Protein AF-A0A818I7K3-F1 (afdb_monomer_lite)

Radius of gyration: 39.75 Å; chains: 1; bounding box: 79×58×124 Å

pLDDT: mean 84.08, std 19.0, range [21.86, 98.12]

Secondary structure (DSSP, 8-state):
--HHHHHHHHHHHHHHHHHHHHHHHHHHHHHHH--S-PPPPP----------------SS------------SS----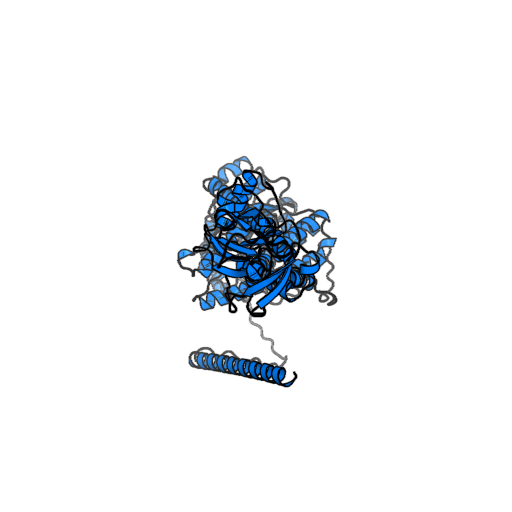------TT--THHHHHHHHHHHTTHHHHHHHH-HHHHHHHHHHHHHHHHHHHHHHHHHHHHHHHHHHHTTT--HHHHHHHH-SS--EEEEEEEESS--HHHHHHHHHHHHTSTTGGGEEEEEEEETT-TTHHHHHHHHHHHHTTS--SEEEEEEEPTT-TT--SSHHHHHHHHHHHHHHHHT--GGGGGGEEEEEEETTEE--TTHHHHHHHHHHTSSSGGGTEEEEPPEE--TTGGGS-HHHHHHHHHHHHHIIIIITTTT----SSEEEEHHHHHHTTSS-TT-S-HHHHHHHHHHHHHTSPPEEEE-SSPEEE-----SSHHHHHHHHHHHHHHHHHHHHHHHHHHHHHGGGS-HHHHHHHHHHHIIIIIIIIIIIHHHHHHHHHHHHHT------EEEEES--B----HHHHHHHHHHHHTT-EEEEEGGGGGB-TT-HHHHHHHSSEEEE--SS-EEEEEEES-SSSTTTTTS-SEEEEEE---EEES--TTTSEEEEEE-TTSSS---STT--EEEEEEEETTEEEEEE---SSGGGGG-HHHHHHHHHHHHHHHH----

Sequence (644 aa):
MSSSKILQKNFLRQISAEIERKIDRLEQQTQIVGGILQWPKFTRFSSSDRNEKINQDKDNIIETSPPHTIIETGITHHEMKGGSQRLRWNLLFNLLVWLVVPFPFWIPFISNKVALYMLPSIQGVFVFMWTIIAILAVKNVFILRMNHSRKYKENIDTLEKTRIRHIVAVSCYKEPIELIATTVQSVADQTEVNRIIMVISFEEKTPEKKKKRQYLQDRFKDAGFEQIIFTVHPYGLPNEIPGKCSNSNYGLRMAVNKINVADDDMKNILVTTCDADSKFPPNYIAALTWKYLQENQPALTTIYQSPLFYNWKLDSLSFITRVTGLLRSLLMLGALIPFNINTMSIFSYSLSLAKQGNFIHPSYQMDDIICLIRWMGVTKRRIRISMIPVAVISGPTSGETVEFEIIEWARQARRWTIGAAEVFHYFIIKAKHIPKMAAFSWGFAFIIYYGVLLCTAGLFGLTSTLSMILLVKRVPLSITYVITTGDVLDESQQESFKSFYRSGKGFVGIHAAADTEYAWSWYNGLLGGYFAGHPSRLQNATLNIVDQNFIATKHLPKQWKRFDEWYNFQMTQWNKVNVLITIDEKSYYGGEHGKIHPMSWYQNYDGGRSFYTQLSHQQDSYLDSLFVQHLLGGIQYAMTGRTK

Foldseek 3Di:
DPVVVVVVVVVVVVVVVVVVVVVVVVVVVVVVVPPPDDDDDDDDDDDDDDDDDDDDDDDDDPPPDFPPPDDDLPDDPPPPPVPPPPDQCLVVLVVLQVCQLLVLVCVLVVPLVCSVPVLVVVLVVLVVLVVLLQVLLVVLVVLLVVCVPPDLPVVCVVLPPDAFAEEEAEEDAADDLVLLLQQVVLCLLAPPQLRYEYFYFYEPNHPPVVVSVVVSCVVCVPSNHVHYHYYYQYPDDPQFDPDDLRRRLSRVSVSCVVVVDDLVCLLRYKYKYAYSFKRFHRCQVSLVSSQSSPDDPQQQAEKEAEQEQQCDVLVPADPVLNVVSVVSSSCCSRACQVLVAWHDRIMMHGSNLCVQLVHFRRNAPPRGLVSQLSSLLRSLHQHHYHYRSHYMYGHTQADPDPVVSVVSVVVVVVSVVVRLSVSLSSLVVRVVSGHVVSSCSNNVSSCCVVSPNVSRSVSSVVSSVVSVVPSNDDDAQEDEDEQDAEEDDDPVVVVVVLVSFLVAGFYEYEARSLRYDVVDVQSCQLAQWHFDDWDPDWDKWKKAFPDLQFQLRVPPDRIDIDTFTATDTPPHPVVQWAAGMFIDCVRDPDHDPPPGHGQWTKHDDNNAIYTYGNDDPDPCLCVDPSSVSSSVSRSVCRRPVDGD

Structure (mmCIF, N/CA/C/O backbone):
data_AF-A0A818I7K3-F1
#
_entry.id   AF-A0A818I7K3-F1
#
loop_
_atom_site.group_PDB
_atom_site.id
_atom_site.type_symbol
_atom_site.label_atom_id
_atom_site.label_alt_id
_atom_site.label_comp_id
_atom_site.label_asym_id
_atom_site.label_entity_id
_atom_site.label_seq_id
_atom_site.pdbx_PDB_ins_code
_atom_site.Cartn_x
_atom_site.Cartn_y
_atom_site.Cartn_z
_atom_site.occupancy
_atom_site.B_iso_or_equiv
_atom_site.auth_seq_id
_atom_site.auth_comp_id
_atom_site.auth_asym_id
_atom_site.auth_atom_id
_atom_site.pdbx_PDB_model_num
ATOM 1 N N . MET A 1 1 ? 33.777 -29.955 -12.850 1.00 46.12 1 MET A N 1
ATOM 2 C CA . MET A 1 1 ? 32.624 -29.193 -12.302 1.00 46.12 1 MET A CA 1
ATOM 3 C C . MET A 1 1 ? 32.218 -29.563 -10.861 1.00 46.12 1 MET A C 1
ATOM 5 O O . MET A 1 1 ? 31.407 -28.833 -10.303 1.00 46.12 1 MET A O 1
ATOM 9 N N . SER A 1 2 ? 32.756 -30.611 -10.209 1.00 51.41 2 SER A N 1
ATOM 10 C CA . SER A 1 2 ? 32.398 -30.935 -8.806 1.00 51.41 2 SER A CA 1
ATOM 11 C C . SER A 1 2 ? 33.283 -30.256 -7.745 1.00 51.41 2 SER A C 1
ATOM 13 O O . SER A 1 2 ? 32.786 -29.944 -6.666 1.00 51.41 2 SER A O 1
ATOM 15 N N . SER A 1 3 ? 34.544 -29.925 -8.049 1.00 41.38 3 SER A N 1
ATOM 16 C CA . SER A 1 3 ? 35.468 -29.344 -7.056 1.00 41.38 3 SER A CA 1
ATOM 17 C C . SER A 1 3 ? 35.157 -27.890 -6.668 1.00 41.38 3 SER A C 1
ATOM 19 O O . SER A 1 3 ? 35.340 -27.526 -5.509 1.00 41.38 3 SER A O 1
ATOM 21 N N . SER A 1 4 ? 34.609 -27.059 -7.571 1.00 44.12 4 SER A N 1
ATOM 22 C CA . SER A 1 4 ? 34.283 -25.658 -7.233 1.00 44.12 4 SER A CA 1
ATOM 23 C C . SER A 1 4 ? 33.046 -25.531 -6.336 1.00 44.12 4 SER A C 1
ATOM 25 O O . SER A 1 4 ? 33.024 -24.681 -5.450 1.00 44.12 4 SER A O 1
ATOM 27 N N . LYS A 1 5 ? 32.055 -26.425 -6.479 1.00 50.62 5 LYS A N 1
ATOM 28 C CA . LYS A 1 5 ? 30.870 -26.472 -5.600 1.00 50.62 5 LYS A CA 1
ATOM 29 C C . LYS A 1 5 ? 31.214 -26.915 -4.175 1.00 50.62 5 LYS A C 1
ATOM 31 O O . LYS A 1 5 ? 30.592 -26.444 -3.226 1.00 50.62 5 LYS A O 1
ATOM 36 N N . ILE A 1 6 ? 32.209 -27.790 -4.015 1.00 58.38 6 ILE A N 1
ATOM 37 C CA . ILE A 1 6 ? 32.689 -28.234 -2.697 1.00 58.38 6 ILE A CA 1
ATOM 38 C C . ILE A 1 6 ? 33.465 -27.104 -2.005 1.00 58.38 6 ILE A C 1
ATOM 40 O O . ILE A 1 6 ? 33.209 -26.823 -0.836 1.00 58.38 6 ILE A O 1
ATOM 44 N N . LEU A 1 7 ? 34.323 -26.389 -2.742 1.00 49.28 7 LEU A N 1
ATOM 45 C CA . LEU A 1 7 ? 35.031 -25.202 -2.245 1.00 49.28 7 LEU A CA 1
ATOM 46 C C . LEU A 1 7 ? 34.067 -24.090 -1.802 1.00 49.28 7 LEU A C 1
ATOM 48 O O . LEU A 1 7 ? 34.221 -23.552 -0.709 1.00 49.28 7 LEU A O 1
ATOM 52 N N . GLN A 1 8 ? 33.017 -23.812 -2.580 1.00 49.75 8 GLN A N 1
ATOM 53 C CA . GLN A 1 8 ? 32.005 -22.809 -2.224 1.00 49.75 8 GLN A CA 1
ATOM 54 C C . GLN A 1 8 ? 31.204 -23.201 -0.972 1.00 49.75 8 GLN A C 1
ATOM 56 O O . GLN A 1 8 ? 30.930 -22.363 -0.115 1.00 49.75 8 GLN A O 1
ATOM 61 N N . LYS A 1 9 ? 30.862 -24.488 -0.824 1.00 59.03 9 LYS A N 1
ATOM 62 C CA . LYS A 1 9 ? 30.127 -24.999 0.342 1.00 59.03 9 LYS A CA 1
ATOM 63 C C . LYS A 1 9 ? 30.985 -24.999 1.612 1.00 59.03 9 LYS A C 1
ATOM 65 O O . LYS A 1 9 ? 30.470 -24.703 2.688 1.00 59.03 9 LYS A O 1
ATOM 70 N N . ASN A 1 10 ? 32.281 -25.286 1.489 1.00 61.00 10 ASN A N 1
ATOM 71 C CA . ASN A 1 10 ? 33.227 -25.227 2.604 1.00 61.00 10 ASN A CA 1
ATOM 72 C C . ASN A 1 10 ? 33.515 -23.782 3.031 1.00 61.00 10 ASN A C 1
ATOM 74 O O . ASN A 1 10 ? 33.552 -23.506 4.227 1.00 61.00 10 ASN A O 1
ATOM 78 N N . PHE A 1 11 ? 33.608 -22.854 2.075 1.00 53.72 11 PHE A N 1
ATOM 79 C CA . PHE A 1 11 ? 33.760 -21.425 2.350 1.00 53.72 11 PHE A CA 1
ATOM 80 C C . PHE A 1 11 ? 32.536 -20.838 3.073 1.00 53.72 11 PHE A C 1
ATOM 82 O O . PHE A 1 11 ? 32.678 -20.167 4.092 1.00 53.72 11 PHE A O 1
ATOM 89 N N . LEU A 1 12 ? 31.319 -21.171 2.626 1.00 49.25 12 LEU A N 1
ATOM 90 C CA . LEU A 1 12 ? 30.083 -20.746 3.298 1.00 49.25 12 LEU A CA 1
ATOM 91 C C . LEU A 1 12 ? 29.943 -21.343 4.708 1.00 49.25 12 LEU A C 1
ATOM 93 O O . LEU A 1 12 ? 29.469 -20.662 5.614 1.00 49.25 12 LEU A O 1
ATOM 97 N N . ARG A 1 13 ? 30.395 -22.587 4.923 1.00 62.00 13 ARG A N 1
ATOM 98 C CA . ARG A 1 13 ? 30.445 -23.200 6.262 1.00 62.00 13 ARG A CA 1
ATOM 99 C C . ARG A 1 13 ? 31.460 -22.520 7.177 1.00 62.00 13 ARG A C 1
ATOM 101 O O . ARG A 1 13 ? 31.148 -22.309 8.343 1.00 62.00 13 ARG A O 1
ATOM 108 N N . GLN A 1 14 ? 32.632 -22.146 6.662 1.00 63.47 14 GLN A N 1
ATOM 109 C CA . GLN A 1 14 ? 33.620 -21.384 7.432 1.00 63.47 14 GLN A CA 1
ATOM 110 C C . GLN A 1 14 ? 33.087 -20.005 7.826 1.00 63.47 14 GLN A C 1
ATOM 112 O O . GLN A 1 14 ? 33.217 -19.632 8.986 1.00 63.47 14 GLN A O 1
ATOM 117 N N . ILE A 1 15 ? 32.419 -19.293 6.912 1.00 56.00 15 ILE A N 1
ATOM 118 C CA . ILE A 1 15 ? 31.788 -18.001 7.219 1.00 56.00 15 ILE A CA 1
ATOM 119 C C . ILE A 1 15 ? 30.687 -18.162 8.274 1.00 56.00 15 ILE A C 1
ATOM 121 O O . ILE A 1 15 ? 30.666 -17.404 9.238 1.00 56.00 15 ILE A O 1
ATOM 125 N N . SER A 1 16 ? 29.812 -19.165 8.142 1.00 46.69 16 SER A N 1
ATOM 126 C CA . SER A 1 16 ? 28.760 -19.440 9.133 1.00 46.69 16 SER A CA 1
ATOM 127 C C . SER A 1 16 ? 29.345 -19.724 10.520 1.00 46.69 16 SER A C 1
ATOM 129 O O . SER A 1 16 ? 28.898 -19.141 11.500 1.00 46.69 16 SER A O 1
ATOM 131 N N . ALA A 1 17 ? 30.395 -20.548 10.597 1.00 65.31 17 ALA A N 1
ATOM 132 C CA . ALA A 1 17 ? 31.058 -20.886 11.856 1.00 65.31 17 ALA A CA 1
ATOM 133 C C . ALA A 1 17 ? 31.862 -19.716 12.456 1.00 65.31 17 ALA A C 1
ATOM 135 O O . ALA A 1 17 ? 32.102 -19.675 13.661 1.00 65.31 17 ALA A O 1
ATOM 136 N N . GLU A 1 18 ? 32.341 -18.781 11.633 1.00 60.25 18 GLU A N 1
ATOM 137 C CA . GLU A 1 18 ? 32.998 -17.546 12.081 1.00 60.25 18 GLU A CA 1
ATOM 138 C C . GLU A 1 18 ? 31.970 -16.540 12.625 1.00 60.25 18 GLU A C 1
ATOM 140 O O . GLU A 1 18 ? 32.220 -15.883 13.635 1.00 60.25 18 GLU A O 1
ATOM 145 N N . ILE A 1 19 ? 30.799 -16.450 11.982 1.00 51.06 19 ILE A N 1
ATOM 146 C CA . ILE A 1 19 ? 29.667 -15.629 12.428 1.00 51.06 19 ILE A CA 1
ATOM 147 C C . ILE A 1 19 ? 29.112 -16.165 13.749 1.00 51.06 19 ILE A C 1
ATOM 149 O O . ILE A 1 19 ? 28.972 -15.384 14.683 1.00 51.06 19 ILE A O 1
ATOM 153 N N . GLU A 1 20 ? 28.881 -17.475 13.868 1.00 56.31 20 GLU A N 1
ATOM 154 C CA . GLU A 1 20 ? 28.442 -18.108 15.122 1.00 56.31 20 GLU A CA 1
ATOM 155 C C . GLU A 1 20 ? 29.465 -17.893 16.244 1.00 56.31 20 GLU A C 1
ATOM 157 O O . GLU A 1 20 ? 29.098 -17.418 17.310 1.00 56.31 20 GLU A O 1
ATOM 162 N N . ARG A 1 21 ? 30.770 -18.074 15.986 1.00 62.53 21 ARG A N 1
ATOM 163 C CA . ARG A 1 21 ? 31.815 -17.777 16.987 1.00 62.53 21 ARG A CA 1
ATOM 164 C C . ARG A 1 21 ? 31.882 -16.299 17.384 1.00 62.53 21 ARG A C 1
ATOM 166 O O . ARG A 1 21 ? 32.290 -15.997 18.504 1.00 62.53 21 ARG A O 1
ATOM 173 N N . LYS A 1 22 ? 31.532 -15.366 16.490 1.00 54.94 22 LYS A N 1
ATOM 174 C CA . LYS A 1 22 ? 31.425 -13.934 16.821 1.00 54.94 22 LYS A CA 1
ATOM 175 C C . LYS A 1 22 ? 30.163 -13.627 17.621 1.00 54.94 22 LYS A C 1
ATOM 177 O O . LYS A 1 22 ? 30.251 -12.820 18.538 1.00 54.94 22 LYS A O 1
ATOM 182 N N . ILE A 1 23 ? 29.041 -14.270 17.304 1.00 49.41 23 ILE A N 1
ATOM 183 C CA . ILE A 1 23 ? 27.799 -14.179 18.081 1.00 49.41 23 ILE A CA 1
ATOM 184 C C . ILE A 1 23 ? 28.040 -14.728 19.490 1.00 49.41 23 ILE A C 1
ATOM 186 O O . ILE A 1 23 ? 27.786 -14.008 20.444 1.00 49.41 23 ILE A O 1
ATOM 190 N N . ASP A 1 24 ? 28.668 -15.896 19.633 1.00 53.22 24 ASP A N 1
ATOM 191 C CA . ASP A 1 24 ? 28.999 -16.490 20.935 1.00 53.22 24 ASP A CA 1
ATOM 192 C C . ASP A 1 24 ? 29.971 -15.620 21.748 1.00 53.22 24 ASP A C 1
ATOM 194 O O . ASP A 1 24 ? 29.823 -15.484 22.961 1.00 53.22 24 ASP A O 1
ATOM 198 N N . ARG A 1 25 ? 30.962 -14.983 21.103 1.00 53.69 25 ARG A N 1
ATOM 199 C CA . ARG A 1 25 ? 31.849 -14.018 21.783 1.00 53.69 25 ARG A CA 1
ATOM 200 C C . ARG A 1 25 ? 31.113 -12.755 22.211 1.00 53.69 25 ARG A C 1
ATOM 202 O O . ARG A 1 25 ? 31.424 -12.231 23.274 1.00 53.69 25 ARG A O 1
ATOM 209 N N . LEU A 1 26 ? 30.171 -12.264 21.405 1.00 44.09 26 LEU A N 1
ATOM 210 C CA . LEU A 1 26 ? 29.329 -11.123 21.764 1.00 44.09 26 LEU A CA 1
ATOM 211 C C . LEU A 1 26 ? 28.387 -11.491 22.915 1.00 44.09 26 LEU A C 1
ATOM 213 O O . LEU A 1 26 ? 28.273 -10.710 23.852 1.00 44.09 26 LEU A O 1
ATOM 217 N N . GLU A 1 27 ? 27.817 -12.700 22.909 1.00 43.09 27 GLU A N 1
ATOM 218 C CA . GLU A 1 27 ? 26.995 -13.240 23.995 1.00 43.09 27 GLU A CA 1
ATOM 219 C C . GLU A 1 27 ? 27.805 -13.418 25.293 1.00 43.09 27 GLU A C 1
ATOM 221 O O . GLU A 1 27 ? 27.352 -12.997 26.362 1.00 43.09 27 GLU A O 1
ATOM 226 N N . GLN A 1 28 ? 29.042 -13.927 25.208 1.00 42.88 28 GLN A N 1
ATOM 227 C CA . GLN A 1 28 ? 29.978 -14.003 26.339 1.00 42.88 28 GLN A CA 1
ATOM 228 C C . GLN A 1 28 ? 30.422 -12.620 26.838 1.00 42.88 28 GLN A C 1
ATOM 230 O O . GLN A 1 28 ? 30.547 -12.419 28.044 1.00 42.88 28 GLN A O 1
ATOM 235 N N . GLN A 1 29 ? 30.617 -11.638 25.952 1.00 39.22 29 GLN A N 1
ATOM 236 C CA . GLN A 1 29 ? 30.934 -10.261 26.349 1.00 39.22 29 GLN A CA 1
ATOM 237 C C . GLN A 1 29 ? 29.740 -9.564 27.019 1.00 39.22 29 GLN A C 1
ATOM 239 O O . GLN A 1 29 ? 29.936 -8.845 27.998 1.00 39.22 29 GLN A O 1
ATOM 244 N N . THR A 1 30 ? 28.500 -9.840 26.598 1.00 37.81 30 THR A N 1
ATOM 245 C CA . THR A 1 30 ? 27.297 -9.402 27.331 1.00 37.81 30 THR A CA 1
ATOM 246 C C . THR A 1 30 ? 27.108 -10.115 28.673 1.00 37.81 30 THR A C 1
ATOM 248 O O . THR A 1 30 ? 26.552 -9.517 29.592 1.00 37.81 30 THR A O 1
ATOM 251 N N . GLN A 1 31 ? 27.623 -11.339 28.853 1.00 33.91 31 GLN A N 1
ATOM 252 C CA . GLN A 1 31 ? 27.622 -12.013 30.161 1.00 33.91 31 GLN A CA 1
ATOM 253 C C . GLN A 1 31 ? 28.591 -11.383 31.175 1.00 33.91 31 GLN A C 1
ATOM 255 O O . GLN A 1 31 ? 28.340 -11.479 32.374 1.00 33.91 31 GLN A O 1
ATOM 260 N N . ILE A 1 32 ? 29.641 -10.681 30.733 1.00 35.81 32 ILE A N 1
ATOM 261 C CA . ILE A 1 32 ? 30.604 -10.015 31.633 1.00 35.81 32 ILE A CA 1
ATOM 262 C C . ILE A 1 32 ? 30.043 -8.695 32.207 1.00 35.81 32 ILE A C 1
ATOM 264 O O . ILE A 1 32 ? 30.485 -8.249 33.262 1.00 35.81 32 ILE A O 1
ATOM 268 N N . VAL A 1 33 ? 29.001 -8.113 31.596 1.00 33.12 33 VAL A N 1
ATOM 269 C CA . VAL A 1 33 ? 28.275 -6.937 32.133 1.00 33.12 33 VAL A CA 1
ATOM 270 C C . VAL A 1 33 ? 26.964 -7.335 32.849 1.00 33.12 33 VAL A C 1
ATOM 272 O O . VAL A 1 33 ? 26.377 -6.542 33.579 1.00 33.12 33 VAL A O 1
ATOM 275 N N . GLY A 1 34 ? 26.528 -8.594 32.729 1.00 32.53 34 GLY A N 1
ATOM 276 C CA . GLY A 1 34 ? 25.287 -9.136 33.302 1.00 32.53 34 GLY A CA 1
ATOM 277 C C . GLY A 1 34 ? 25.417 -9.771 34.693 1.00 32.53 34 GLY A C 1
ATOM 278 O O . GLY A 1 34 ? 24.726 -10.744 34.982 1.00 32.53 34 GLY A O 1
ATOM 279 N N . GLY A 1 35 ? 26.296 -9.255 35.558 1.00 26.45 35 GLY A N 1
ATOM 280 C CA . GLY A 1 35 ? 26.537 -9.775 36.915 1.00 26.45 35 GLY A CA 1
ATOM 281 C C . GLY A 1 35 ? 25.412 -9.543 37.937 1.00 26.45 35 GLY A C 1
ATOM 282 O O . GLY A 1 35 ? 25.571 -9.887 39.105 1.00 26.45 35 GLY A O 1
ATOM 283 N N . ILE A 1 36 ? 24.272 -8.975 37.537 1.00 32.34 36 ILE A N 1
ATOM 284 C CA . ILE A 1 36 ? 23.116 -8.762 38.413 1.00 32.34 36 ILE A CA 1
ATOM 285 C C . ILE A 1 36 ? 21.871 -9.235 37.661 1.00 32.34 36 ILE A C 1
ATOM 287 O O . ILE A 1 36 ? 21.417 -8.549 36.754 1.00 32.34 36 ILE A O 1
ATOM 291 N N . LEU A 1 37 ? 21.352 -10.400 38.074 1.00 27.92 37 LEU A N 1
ATOM 292 C CA . LEU A 1 37 ? 20.068 -11.058 37.745 1.00 27.92 37 LEU A CA 1
ATOM 293 C C . LEU A 1 37 ? 20.254 -12.464 37.151 1.00 27.92 37 LEU A C 1
ATOM 295 O O . LEU A 1 37 ? 20.195 -12.692 35.944 1.00 27.92 37 LEU A O 1
ATOM 299 N N . GLN A 1 38 ? 20.421 -13.435 38.053 1.00 26.34 38 GLN A N 1
ATOM 300 C CA . GLN A 1 38 ? 20.282 -14.857 37.747 1.00 26.34 38 GLN A CA 1
ATOM 301 C C . GLN A 1 38 ? 18.854 -15.175 37.270 1.00 26.34 38 GLN A C 1
ATOM 303 O O . GLN A 1 38 ? 17.880 -14.925 37.979 1.00 26.34 38 GLN A O 1
ATOM 308 N N . TRP A 1 39 ? 18.738 -15.793 36.095 1.00 26.98 39 TRP A N 1
ATOM 309 C CA . TRP A 1 39 ? 17.548 -16.531 35.663 1.00 26.98 39 TRP A CA 1
ATOM 310 C C . TRP A 1 39 ? 17.683 -18.003 36.093 1.00 26.98 39 TRP A C 1
ATOM 312 O O . TRP A 1 39 ? 18.725 -18.603 35.807 1.00 26.98 39 TRP A O 1
ATOM 322 N N . PRO A 1 40 ? 16.676 -18.640 36.724 1.00 31.55 40 PRO A N 1
ATOM 323 C CA . PRO A 1 40 ? 16.761 -20.061 37.034 1.00 31.55 40 PRO A CA 1
ATOM 324 C C . PRO A 1 40 ? 16.532 -20.917 35.784 1.00 31.55 40 PRO A C 1
ATOM 326 O O . PRO A 1 40 ? 15.596 -20.704 35.011 1.00 31.55 40 PRO A O 1
ATOM 329 N N . LYS A 1 41 ? 17.392 -21.927 35.626 1.00 27.05 41 LYS A N 1
ATOM 330 C CA . LYS A 1 41 ? 17.263 -23.023 34.662 1.00 27.05 41 LYS A CA 1
ATOM 331 C C . LYS A 1 41 ? 15.986 -23.826 34.937 1.00 27.05 41 LYS A C 1
ATOM 333 O O . LYS A 1 41 ? 15.707 -24.183 36.076 1.00 27.05 41 LYS A O 1
ATOM 338 N N . PHE A 1 42 ? 15.257 -24.160 33.875 1.00 26.89 42 PHE A N 1
ATOM 339 C CA . PHE A 1 42 ? 14.158 -25.122 33.912 1.00 26.89 42 PHE A CA 1
ATOM 340 C C . PHE A 1 42 ? 14.663 -26.512 34.329 1.00 26.89 42 PHE A C 1
ATOM 342 O O . PHE A 1 42 ? 15.475 -27.112 33.627 1.00 26.89 42 PHE A O 1
ATOM 349 N N . THR A 1 43 ? 14.105 -27.062 35.405 1.00 26.44 43 THR A N 1
ATOM 350 C CA . THR A 1 43 ? 14.081 -28.504 35.678 1.00 26.44 43 THR A CA 1
ATOM 351 C C . THR A 1 43 ? 12.631 -28.993 35.712 1.00 26.44 43 THR A C 1
ATOM 353 O O . THR A 1 43 ? 11.764 -28.412 36.360 1.00 26.44 43 THR A O 1
ATOM 356 N N . ARG A 1 44 ? 12.358 -30.072 34.968 1.00 26.70 44 ARG A N 1
ATOM 357 C CA . ARG A 1 44 ? 11.196 -30.950 35.181 1.00 26.70 44 ARG A CA 1
ATOM 358 C C . ARG A 1 44 ? 11.399 -31.709 36.496 1.00 26.70 44 ARG A C 1
ATOM 360 O O . ARG A 1 44 ? 12.514 -32.163 36.695 1.00 26.70 44 ARG A O 1
ATOM 367 N N . PHE A 1 45 ? 10.347 -31.877 37.302 1.00 21.86 45 PHE A N 1
ATOM 368 C CA . PHE A 1 45 ? 9.900 -33.099 38.020 1.00 21.86 45 PHE A CA 1
ATOM 369 C C . PHE A 1 45 ? 8.764 -32.693 38.989 1.00 21.86 45 PHE A C 1
ATOM 371 O O . PHE A 1 45 ? 8.885 -31.706 39.702 1.00 21.86 45 PHE A O 1
ATOM 378 N N . SER A 1 46 ? 7.542 -33.154 38.712 1.00 22.27 46 SER A N 1
ATOM 379 C CA . SER A 1 46 ? 6.759 -34.208 39.395 1.00 22.27 46 SER A CA 1
ATOM 380 C C . SER A 1 46 ? 5.870 -33.719 40.539 1.00 22.27 46 SER A C 1
ATOM 382 O O . SER A 1 46 ? 6.305 -33.074 41.483 1.00 22.27 46 SER A O 1
ATOM 384 N N . SER A 1 47 ? 4.605 -34.101 40.410 1.00 30.89 47 SER A N 1
ATOM 385 C CA . SER A 1 47 ? 3.512 -34.030 41.372 1.00 30.89 47 SER A CA 1
ATOM 386 C C . SER A 1 47 ? 3.835 -34.661 42.728 1.00 30.89 47 SER A C 1
ATOM 388 O O . SER A 1 47 ? 4.221 -35.826 42.746 1.00 30.89 47 SER A O 1
ATOM 390 N N . SER A 1 48 ? 3.545 -33.942 43.817 1.00 24.17 48 SER A N 1
ATOM 391 C CA . SER A 1 48 ? 2.793 -34.424 44.994 1.00 24.17 48 SER A CA 1
ATOM 392 C C . SER A 1 48 ? 2.816 -33.384 46.126 1.00 24.17 48 SER A C 1
ATOM 394 O O . SER A 1 48 ? 3.869 -32.839 46.440 1.00 24.17 48 SER A O 1
ATOM 396 N N . ASP A 1 49 ? 1.653 -33.202 46.757 1.00 25.34 49 ASP A N 1
ATOM 397 C CA . ASP A 1 49 ? 1.443 -32.802 48.157 1.00 25.34 49 ASP A CA 1
ATOM 398 C C . ASP A 1 49 ? 1.813 -31.384 48.631 1.00 25.34 49 ASP A C 1
ATOM 400 O O . ASP A 1 49 ? 2.962 -31.102 48.966 1.00 25.34 49 ASP A O 1
ATOM 404 N N . ARG A 1 50 ? 0.793 -30.543 48.882 1.00 25.62 50 ARG A N 1
ATOM 405 C CA . ARG A 1 50 ? 0.200 -30.384 50.234 1.00 25.62 50 ARG A CA 1
ATOM 406 C C . ARG A 1 50 ? -0.872 -29.286 50.290 1.00 25.62 50 ARG A C 1
ATOM 408 O O . ARG A 1 50 ? -0.681 -28.176 49.806 1.00 25.62 50 ARG A O 1
ATOM 415 N N . ASN A 1 51 ? -1.984 -29.630 50.937 1.00 27.31 51 ASN A N 1
ATOM 416 C CA . ASN A 1 51 ? -2.968 -28.710 51.504 1.00 27.31 51 ASN A CA 1
ATOM 417 C C . ASN A 1 51 ? -2.322 -27.819 52.573 1.00 27.31 51 ASN A C 1
ATOM 419 O O . ASN A 1 51 ? -1.620 -28.357 53.422 1.00 27.31 51 ASN A O 1
ATOM 423 N N . GLU A 1 52 ? -2.693 -26.536 52.630 1.00 26.98 52 GLU A N 1
ATOM 424 C CA . GLU A 1 52 ? -3.066 -25.893 53.898 1.00 26.98 52 GLU A CA 1
ATOM 425 C C . GLU A 1 52 ? -3.854 -24.588 53.696 1.00 26.98 52 GLU A C 1
ATOM 427 O O . GLU A 1 52 ? -3.600 -23.792 52.795 1.00 26.98 52 GLU A O 1
ATOM 432 N N . LYS A 1 53 ? -4.874 -24.437 54.545 1.00 28.70 53 LYS A N 1
ATOM 433 C CA . LYS A 1 53 ? -5.844 -23.342 54.643 1.00 28.70 53 LYS A CA 1
ATOM 434 C C . LYS A 1 53 ? -5.192 -22.067 55.180 1.00 28.70 53 LYS A C 1
ATOM 436 O O . LYS A 1 53 ? -4.555 -22.152 56.221 1.00 28.70 53 LYS A O 1
ATOM 441 N N . ILE A 1 54 ? -5.546 -20.897 54.636 1.00 27.36 54 ILE A N 1
ATOM 442 C CA . ILE A 1 54 ? -5.706 -19.661 55.429 1.00 27.36 54 ILE A CA 1
ATOM 443 C C . ILE A 1 54 ? -6.961 -18.909 54.958 1.00 27.36 54 ILE A C 1
ATOM 445 O O . ILE A 1 54 ? -7.213 -18.749 53.767 1.00 27.36 54 ILE A O 1
ATOM 449 N N . ASN A 1 55 ? -7.762 -18.528 55.952 1.00 25.94 55 ASN A N 1
ATOM 450 C CA . ASN A 1 55 ? -9.076 -17.899 55.895 1.00 25.94 55 ASN A CA 1
ATOM 451 C C . ASN A 1 55 ? -9.046 -16.411 55.501 1.00 25.94 55 ASN A C 1
ATOM 453 O O . ASN A 1 55 ? -8.148 -15.681 55.896 1.00 25.94 55 ASN A O 1
ATOM 457 N N . GLN A 1 56 ? -10.125 -16.022 54.811 1.00 30.09 56 GLN A N 1
ATOM 458 C CA . GLN A 1 56 ? -10.936 -14.798 54.931 1.00 30.09 56 GLN A CA 1
ATOM 459 C C . GLN A 1 56 ? -10.244 -13.449 55.188 1.00 30.09 56 GLN A C 1
ATOM 461 O O . GLN A 1 56 ? -9.939 -13.118 56.323 1.00 30.09 56 GLN A O 1
ATOM 466 N N . ASP A 1 57 ? -10.263 -12.606 54.150 1.00 26.47 57 ASP A N 1
ATOM 467 C CA . ASP A 1 57 ? -10.684 -11.207 54.271 1.00 26.47 57 ASP A CA 1
ATOM 468 C C . ASP A 1 57 ? -11.666 -10.889 53.133 1.00 26.47 57 ASP A C 1
ATOM 470 O O . ASP A 1 57 ? -11.376 -11.070 51.946 1.00 26.47 57 ASP A O 1
ATOM 474 N N . LYS A 1 58 ? -12.885 -10.497 53.515 1.00 32.88 58 LYS A N 1
ATOM 475 C CA . LYS A 1 58 ? -13.978 -10.103 52.623 1.00 32.88 58 LYS A CA 1
ATOM 476 C C . LYS A 1 58 ? -13.860 -8.609 52.342 1.00 32.88 58 LYS A C 1
ATOM 478 O O . LYS A 1 58 ? -14.310 -7.820 53.154 1.00 32.88 58 LYS A O 1
ATOM 483 N N . ASP A 1 59 ? -13.357 -8.256 51.164 1.00 31.03 59 ASP A N 1
ATOM 484 C CA . ASP A 1 59 ? -13.567 -6.934 50.567 1.00 31.03 59 ASP A CA 1
ATOM 485 C C . ASP A 1 59 ? -13.636 -7.043 49.036 1.00 31.03 59 ASP A C 1
ATOM 487 O O . ASP A 1 59 ? -12.634 -7.240 48.354 1.00 31.03 59 ASP A O 1
ATOM 491 N N . ASN A 1 60 ? -14.856 -6.943 48.494 1.00 31.19 60 ASN A N 1
ATOM 492 C CA . ASN A 1 60 ? -15.199 -6.627 47.096 1.00 31.19 60 ASN A CA 1
ATOM 493 C C . ASN A 1 60 ? -14.324 -7.244 45.975 1.00 31.19 60 ASN A C 1
ATOM 495 O O . ASN A 1 60 ? -13.996 -6.591 44.973 1.00 31.19 60 ASN A O 1
ATOM 499 N N . ILE A 1 61 ? -14.006 -8.533 46.101 1.00 30.38 61 ILE A N 1
ATOM 500 C CA . ILE A 1 61 ? -13.534 -9.383 45.005 1.00 30.38 61 ILE A CA 1
ATOM 501 C C . ILE A 1 61 ? -14.754 -10.110 44.443 1.00 30.38 61 ILE A C 1
ATOM 503 O O . ILE A 1 61 ? -15.280 -11.033 45.058 1.00 30.38 61 ILE A O 1
ATOM 507 N N . ILE A 1 62 ? -15.218 -9.692 43.268 1.00 35.72 62 ILE A N 1
ATOM 508 C CA . ILE A 1 62 ? -16.148 -10.503 42.482 1.00 35.72 62 ILE A CA 1
ATOM 509 C C . ILE A 1 62 ? -15.290 -11.414 41.600 1.00 35.72 62 ILE A C 1
ATOM 511 O O . ILE A 1 62 ? -14.928 -11.065 40.480 1.00 35.72 62 ILE A O 1
ATOM 515 N N . GLU A 1 63 ? -14.946 -12.576 42.152 1.00 33.72 63 GLU A N 1
ATOM 516 C CA . GLU A 1 63 ? -14.406 -13.752 41.455 1.00 33.72 63 GLU A CA 1
ATOM 517 C C . GLU A 1 63 ? -15.544 -14.619 40.878 1.00 33.72 63 GLU A C 1
ATOM 519 O O . GLU A 1 63 ? -15.457 -15.841 40.807 1.00 33.72 63 GLU A O 1
ATOM 524 N N . THR A 1 64 ? -16.662 -14.017 40.462 1.00 35.03 64 THR A N 1
ATOM 525 C CA . THR A 1 64 ? -17.681 -14.782 39.737 1.00 35.03 64 THR A CA 1
ATOM 526 C C . THR A 1 64 ? -17.184 -14.982 38.314 1.00 35.03 64 THR A C 1
ATOM 528 O O . THR A 1 64 ? -17.149 -14.026 37.534 1.00 35.03 64 THR A O 1
ATOM 531 N N . SER A 1 65 ? -16.795 -16.213 37.976 1.00 34.97 65 SER A N 1
ATOM 532 C CA . SER A 1 65 ? -16.610 -16.629 36.587 1.00 34.97 65 SER A CA 1
ATOM 533 C C . SER A 1 65 ? -17.827 -16.162 35.779 1.00 34.97 65 SER A C 1
ATOM 535 O O . SER A 1 65 ? -18.957 -16.351 36.243 1.00 34.97 65 SER A O 1
ATOM 537 N N . PRO A 1 66 ? -17.649 -15.519 34.611 1.00 36.72 66 PRO A N 1
ATOM 538 C CA . PRO A 1 66 ? -18.789 -15.175 33.780 1.00 36.72 66 PRO A CA 1
ATOM 539 C C . PRO A 1 66 ? -19.575 -16.459 33.497 1.00 36.72 66 PRO A C 1
ATOM 541 O O . PRO A 1 66 ? -18.960 -17.522 33.355 1.00 36.72 66 PRO A O 1
ATOM 544 N N . PRO A 1 67 ? -20.911 -16.403 33.383 1.00 37.50 67 PRO A N 1
ATOM 545 C CA . PRO A 1 67 ? -21.627 -17.526 32.828 1.00 37.50 67 PRO A CA 1
ATOM 546 C C . PRO A 1 67 ? -21.054 -17.739 31.428 1.00 37.50 67 PRO A C 1
ATOM 548 O O . PRO A 1 67 ? -21.284 -16.952 30.505 1.00 37.50 67 PRO A O 1
ATOM 551 N N . HIS A 1 68 ? -20.293 -18.817 31.258 1.00 40.62 68 HIS A N 1
ATOM 552 C CA . HIS A 1 68 ? -20.082 -19.441 29.963 1.00 40.62 68 HIS A CA 1
ATOM 553 C C . HIS A 1 68 ? -21.437 -20.027 29.534 1.00 40.62 68 HIS A C 1
ATOM 555 O O . HIS A 1 68 ? -21.582 -21.230 29.385 1.00 40.62 68 HIS A O 1
ATOM 561 N N . THR A 1 69 ? -22.482 -19.197 29.432 1.00 35.56 69 THR A N 1
ATOM 562 C CA . THR A 1 69 ? -23.780 -19.606 28.909 1.00 35.56 69 THR A CA 1
ATOM 563 C C . THR A 1 69 ? -23.578 -19.925 27.442 1.00 35.56 69 THR A C 1
ATOM 565 O O . THR A 1 69 ? -23.236 -19.070 26.621 1.00 35.56 69 THR A O 1
ATOM 568 N N . ILE A 1 70 ? -23.718 -21.217 27.197 1.00 39.66 70 ILE A N 1
ATOM 569 C CA . ILE A 1 70 ? -23.457 -21.971 25.987 1.00 39.66 70 ILE A CA 1
ATOM 570 C C . ILE A 1 70 ? -24.512 -21.585 24.953 1.00 39.66 70 ILE A C 1
ATOM 572 O O . ILE A 1 70 ? -25.572 -22.194 24.909 1.00 39.66 70 ILE A O 1
ATOM 576 N N . ILE A 1 71 ? -24.251 -20.562 24.134 1.00 33.31 71 ILE A N 1
ATOM 577 C CA . ILE A 1 71 ? -24.956 -20.384 22.857 1.00 33.31 71 ILE A CA 1
ATOM 578 C C . ILE A 1 71 ? -23.943 -19.934 21.799 1.00 33.31 71 ILE A C 1
ATOM 580 O O . ILE A 1 71 ? -23.583 -18.763 21.673 1.00 33.31 71 ILE A O 1
ATOM 584 N N . GLU A 1 72 ? -23.461 -20.918 21.045 1.00 36.69 72 GLU A N 1
ATOM 585 C CA . GLU A 1 72 ? -22.751 -20.754 19.783 1.00 36.69 72 GLU A CA 1
ATOM 586 C C . GLU A 1 72 ? -23.660 -20.091 18.747 1.00 36.69 72 GLU A C 1
ATOM 588 O O . GLU A 1 72 ? -24.756 -20.567 18.468 1.00 36.69 72 GLU A O 1
ATOM 593 N N . THR A 1 73 ? -23.181 -19.072 18.044 1.00 36.53 73 THR A N 1
ATOM 594 C CA . THR A 1 73 ? -23.877 -18.537 16.863 1.00 36.53 73 THR A CA 1
ATOM 595 C C . THR A 1 73 ? -23.650 -19.395 15.603 1.00 36.53 73 THR A C 1
ATOM 597 O O . THR A 1 73 ? -23.557 -18.875 14.492 1.00 36.53 73 THR A O 1
ATOM 600 N N . GLY A 1 74 ? -23.562 -20.727 15.760 1.00 31.89 74 GLY A N 1
ATOM 601 C CA . GLY A 1 74 ? -23.448 -21.699 14.659 1.00 31.89 74 GLY A CA 1
ATOM 602 C C . GLY A 1 74 ? -22.035 -22.214 14.347 1.00 31.89 74 GLY A C 1
ATOM 603 O O . GLY A 1 74 ? -21.744 -22.563 13.203 1.00 31.89 74 GLY A O 1
ATOM 604 N N . ILE A 1 75 ? -21.136 -22.267 15.334 1.00 37.38 75 ILE A N 1
ATOM 605 C CA . ILE A 1 75 ? -19.859 -22.991 15.233 1.00 37.38 75 ILE A CA 1
ATOM 606 C C . ILE A 1 75 ? -19.785 -23.924 16.439 1.00 37.38 75 ILE A C 1
ATOM 608 O O . ILE A 1 75 ? -19.326 -23.514 17.498 1.00 37.38 75 ILE A O 1
ATOM 612 N N . THR A 1 76 ? -20.238 -25.158 16.231 1.00 32.56 76 THR A N 1
ATOM 613 C CA . THR A 1 76 ? -20.126 -26.294 17.154 1.00 32.56 76 THR A CA 1
ATOM 614 C C . THR A 1 76 ? -18.755 -26.369 17.816 1.00 32.56 76 THR A C 1
ATOM 616 O O . THR A 1 76 ? -17.740 -26.472 17.116 1.00 32.56 76 THR A O 1
ATOM 619 N N . HIS A 1 77 ? -18.754 -26.406 19.148 1.00 40.69 77 HIS A N 1
ATOM 620 C CA . HIS A 1 77 ? -17.752 -26.925 20.064 1.00 40.69 77 HIS A CA 1
ATOM 621 C C . HIS A 1 77 ? -17.588 -28.424 19.799 1.00 40.69 77 HIS A C 1
ATOM 623 O O . HIS A 1 77 ? -17.816 -29.285 20.645 1.00 40.69 77 HIS A O 1
ATOM 629 N N . HIS A 1 78 ? -17.083 -28.756 18.617 1.00 32.22 78 HIS A N 1
ATOM 630 C CA . HIS A 1 78 ? -16.009 -29.722 18.670 1.00 32.22 78 HIS A CA 1
ATOM 631 C C . HIS A 1 78 ? -14.917 -29.100 19.550 1.00 32.22 78 HIS A C 1
ATOM 633 O O . HIS A 1 78 ? -14.737 -27.874 19.530 1.00 32.22 78 HIS A O 1
ATOM 639 N N . GLU A 1 79 ? -14.151 -29.920 20.280 1.00 34.53 79 GLU A N 1
ATOM 640 C CA . GLU A 1 79 ? -12.763 -29.550 20.575 1.00 34.53 79 GLU A CA 1
ATOM 641 C C . GLU A 1 79 ? -12.228 -28.783 19.366 1.00 34.53 79 GLU A C 1
ATOM 643 O O . GLU A 1 79 ? -12.585 -29.127 18.229 1.00 34.53 79 GLU A O 1
ATOM 648 N N . MET A 1 80 ? -11.405 -27.753 19.563 1.00 38.38 80 MET A N 1
ATOM 649 C CA . MET A 1 80 ? -10.590 -27.279 18.454 1.00 38.38 80 MET A CA 1
ATOM 650 C C . MET A 1 80 ? -9.734 -28.470 17.999 1.00 38.38 80 MET A C 1
ATOM 652 O O . MET A 1 80 ? -8.585 -28.609 18.400 1.00 38.38 80 MET A O 1
ATOM 656 N N . LYS A 1 81 ? -10.300 -29.358 17.166 1.00 37.78 81 LYS A N 1
ATOM 657 C CA . LYS A 1 81 ? -9.592 -30.317 16.351 1.00 37.78 81 LYS A CA 1
ATOM 658 C C . LYS A 1 81 ? -8.671 -29.397 15.603 1.00 37.78 81 LYS A C 1
ATOM 660 O O . LYS A 1 81 ? -9.168 -28.603 14.797 1.00 37.78 81 LYS A O 1
ATOM 665 N N . GLY A 1 82 ? -7.384 -29.418 15.964 1.00 38.91 82 GLY A N 1
ATOM 666 C CA . GLY A 1 82 ? -6.365 -28.628 15.290 1.00 38.91 82 GLY A CA 1
ATOM 667 C C . GLY A 1 82 ? -6.669 -28.757 13.812 1.00 38.91 82 GLY A C 1
ATOM 668 O O . GLY A 1 82 ? -6.726 -29.891 13.326 1.00 38.91 82 GLY A O 1
ATOM 669 N N . GLY A 1 83 ? -7.081 -27.639 13.191 1.00 40.88 83 GLY A N 1
ATOM 670 C CA . GLY A 1 83 ? -7.813 -27.678 11.925 1.00 40.88 83 GLY A CA 1
ATOM 671 C C . GLY A 1 83 ? -7.106 -28.652 11.005 1.00 40.88 83 GLY A C 1
ATOM 672 O O . GLY A 1 83 ? -5.879 -28.565 10.921 1.00 40.88 83 GLY A O 1
ATOM 673 N N . SER A 1 84 ? -7.835 -29.635 10.450 1.00 48.34 84 SER A N 1
ATOM 674 C CA . SER A 1 84 ? -7.229 -30.778 9.755 1.00 48.34 84 SER A CA 1
ATOM 675 C C . SER A 1 84 ? -6.032 -30.282 8.954 1.00 48.34 84 SER A C 1
ATOM 677 O O . SER A 1 84 ? -6.220 -29.418 8.093 1.00 48.34 84 SER A O 1
ATOM 679 N N . GLN A 1 85 ? -4.826 -30.756 9.283 1.00 51.75 85 GLN A N 1
ATOM 680 C CA . GLN A 1 85 ? -3.530 -30.238 8.807 1.00 51.75 85 GLN A CA 1
ATOM 681 C C . GLN A 1 85 ? -3.346 -30.273 7.274 1.00 51.75 85 GLN A C 1
ATOM 683 O O . GLN A 1 85 ? -2.238 -30.136 6.769 1.00 51.75 85 GLN A O 1
ATOM 688 N N . ARG A 1 86 ? -4.403 -30.501 6.500 1.00 53.81 86 ARG A N 1
ATOM 689 C CA . ARG A 1 86 ? -4.328 -30.881 5.100 1.00 53.81 86 ARG A CA 1
ATOM 690 C C . ARG A 1 86 ? -4.109 -29.700 4.154 1.00 53.81 86 ARG A C 1
ATOM 692 O O . ARG A 1 86 ? -3.617 -29.944 3.062 1.00 53.81 86 ARG A O 1
ATOM 699 N N . LEU A 1 87 ? -4.366 -28.443 4.552 1.00 64.88 87 LEU A N 1
ATOM 700 C CA . LEU A 1 87 ? -3.950 -27.281 3.750 1.00 64.88 87 LEU A CA 1
ATOM 701 C C . LEU A 1 87 ? -3.905 -25.960 4.543 1.00 64.88 87 LEU A C 1
ATOM 703 O O . LEU A 1 87 ? -4.926 -25.456 5.014 1.00 64.88 87 LEU A O 1
ATOM 707 N N . ARG A 1 88 ? -2.722 -25.343 4.641 1.00 73.19 88 ARG A N 1
ATOM 708 C CA . ARG A 1 88 ? -2.575 -23.965 5.136 1.00 73.19 88 ARG A CA 1
ATOM 709 C C . ARG A 1 88 ? -2.794 -22.992 3.980 1.00 73.19 88 ARG A C 1
ATOM 711 O O . ARG A 1 88 ? -1.874 -22.751 3.207 1.00 73.19 88 ARG A O 1
ATOM 718 N N . TRP A 1 89 ? -3.986 -22.400 3.892 1.00 74.75 89 TRP A N 1
ATOM 719 C CA . TRP A 1 89 ? -4.335 -21.406 2.857 1.00 74.75 89 TRP A CA 1
ATOM 720 C C . TRP A 1 89 ? -3.336 -20.243 2.735 1.00 74.75 89 TRP A C 1
ATOM 722 O O . TRP A 1 89 ? -3.142 -19.708 1.649 1.00 74.75 89 TRP A O 1
ATOM 732 N N . ASN A 1 90 ? -2.611 -19.927 3.807 1.00 71.62 90 ASN A N 1
ATOM 733 C CA . ASN A 1 90 ? -1.562 -18.901 3.824 1.00 71.62 90 ASN A CA 1
ATOM 734 C C . ASN A 1 90 ? -0.395 -19.216 2.877 1.00 71.62 90 ASN A C 1
ATOM 736 O O . ASN A 1 90 ? 0.306 -18.310 2.440 1.00 71.62 90 ASN A O 1
ATOM 740 N N . LEU A 1 91 ? -0.195 -20.487 2.517 1.00 76.62 91 LEU A N 1
ATOM 741 C CA . LEU A 1 91 ? 0.804 -20.876 1.521 1.00 76.62 91 LEU A CA 1
ATOM 742 C C . LEU A 1 91 ? 0.456 -20.348 0.124 1.00 76.62 91 LEU A C 1
ATOM 744 O O . LEU A 1 91 ? 1.365 -20.003 -0.622 1.00 76.62 91 LEU A O 1
ATOM 748 N N . LEU A 1 92 ? -0.833 -20.215 -0.210 1.00 73.44 92 LEU A N 1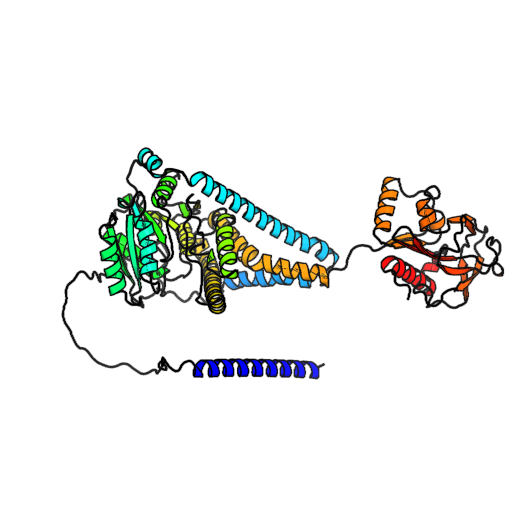
ATOM 749 C CA . LEU A 1 92 ? -1.268 -19.614 -1.475 1.00 73.44 92 LEU A CA 1
ATOM 750 C C . LEU A 1 92 ? -0.935 -18.117 -1.519 1.00 73.44 92 LEU A C 1
ATOM 752 O O . LEU A 1 92 ? -0.490 -17.603 -2.541 1.00 73.44 92 LEU A O 1
ATOM 756 N N . PHE A 1 93 ? -1.100 -17.434 -0.384 1.00 71.38 93 PHE A N 1
ATOM 757 C CA . PHE A 1 93 ? -0.718 -16.033 -0.230 1.00 71.38 93 PHE A CA 1
ATOM 758 C C . PHE A 1 93 ? 0.793 -15.843 -0.428 1.00 71.38 93 PHE A C 1
ATOM 760 O O . PHE A 1 93 ? 1.217 -14.968 -1.179 1.00 71.38 93 PHE A O 1
ATOM 767 N N . ASN A 1 94 ? 1.607 -16.726 0.155 1.00 77.06 94 ASN A N 1
ATOM 768 C CA . ASN A 1 94 ? 3.054 -16.711 -0.055 1.00 77.06 94 ASN A CA 1
ATOM 769 C C . ASN A 1 94 ? 3.433 -17.023 -1.507 1.00 77.06 94 ASN A C 1
ATOM 771 O O . ASN A 1 94 ? 4.340 -16.389 -2.040 1.00 77.06 94 ASN A O 1
ATOM 775 N N . LEU A 1 95 ? 2.746 -17.966 -2.160 1.00 80.94 95 LEU A N 1
ATOM 776 C CA . LEU A 1 95 ? 2.995 -18.301 -3.563 1.00 80.94 95 LEU A CA 1
ATOM 777 C C . LEU A 1 95 ? 2.828 -17.073 -4.468 1.00 80.94 95 LEU A C 1
ATOM 779 O O . LEU A 1 95 ? 3.667 -16.847 -5.333 1.00 80.94 95 LEU A O 1
ATOM 783 N N . LEU A 1 96 ? 1.802 -16.247 -4.236 1.00 78.50 96 LEU A N 1
ATOM 784 C CA . LEU A 1 96 ? 1.602 -15.002 -4.984 1.00 78.50 96 LEU A CA 1
ATOM 785 C C . LEU A 1 96 ? 2.808 -14.060 -4.854 1.00 78.50 96 LEU A C 1
ATOM 787 O O . LEU A 1 96 ? 3.305 -13.562 -5.863 1.00 78.50 96 LEU A O 1
ATOM 791 N N . VAL A 1 97 ? 3.327 -13.872 -3.639 1.00 81.81 97 VAL A N 1
ATOM 792 C CA . VAL A 1 97 ? 4.522 -13.043 -3.400 1.00 81.81 97 VAL A CA 1
ATOM 793 C C . VAL A 1 97 ? 5.743 -13.626 -4.124 1.00 81.81 97 VAL A C 1
ATOM 795 O O . VAL A 1 97 ? 6.457 -12.898 -4.815 1.00 81.81 97 VAL A O 1
ATOM 798 N N . TRP A 1 98 ? 5.948 -14.945 -4.037 1.00 83.50 98 TRP A N 1
ATOM 799 C CA . TRP A 1 98 ? 7.047 -15.652 -4.707 1.00 83.50 98 TRP A CA 1
ATOM 800 C C . TRP A 1 98 ? 6.955 -15.649 -6.234 1.00 83.50 98 TRP A C 1
ATOM 802 O O . TRP A 1 98 ? 7.978 -15.814 -6.889 1.00 83.50 98 TRP A O 1
ATOM 812 N N . LEU A 1 99 ? 5.772 -15.454 -6.813 1.00 83.94 99 LEU A N 1
ATOM 813 C CA . LEU A 1 99 ? 5.608 -15.328 -8.261 1.00 83.94 99 LEU A CA 1
ATOM 814 C C . LEU A 1 99 ? 5.860 -13.895 -8.734 1.00 83.94 99 LEU A C 1
ATOM 816 O O . LEU A 1 99 ? 6.577 -13.685 -9.712 1.00 83.94 99 LEU A O 1
ATOM 820 N N . VAL A 1 100 ? 5.291 -12.908 -8.037 1.00 84.75 100 VAL A N 1
ATOM 821 C CA . VAL A 1 100 ? 5.294 -11.515 -8.501 1.00 84.75 100 VAL A CA 1
ATOM 822 C C . VAL A 1 100 ? 6.614 -10.809 -8.198 1.00 84.75 100 VAL A C 1
ATOM 824 O O . VAL A 1 100 ? 7.138 -10.122 -9.066 1.00 84.75 100 VAL A O 1
ATOM 827 N N . VAL A 1 101 ? 7.201 -10.979 -7.011 1.00 88.25 101 VAL A N 1
ATOM 828 C CA . VAL A 1 101 ? 8.432 -10.256 -6.631 1.00 88.25 101 VAL A CA 1
ATOM 829 C C . VAL A 1 101 ? 9.635 -10.562 -7.537 1.00 88.25 101 VAL A C 1
ATOM 831 O O . VAL A 1 101 ? 10.297 -9.612 -7.968 1.00 88.25 101 VAL A O 1
ATOM 834 N N . PRO A 1 102 ? 9.954 -11.832 -7.866 1.00 90.00 102 PRO A N 1
ATOM 835 C CA . PRO A 1 102 ? 11.069 -12.119 -8.759 1.00 90.00 102 PRO A CA 1
ATOM 836 C C . PRO A 1 102 ? 10.723 -11.877 -10.229 1.00 90.00 102 PRO A C 1
ATOM 838 O O . PRO A 1 102 ? 11.654 -11.814 -11.026 1.00 90.00 102 PRO A O 1
ATOM 841 N N . PHE A 1 103 ? 9.439 -11.716 -10.594 1.00 92.25 103 PHE A N 1
ATOM 842 C CA . PHE A 1 103 ? 8.956 -11.477 -11.967 1.00 92.25 103 PHE A CA 1
ATOM 843 C C . PHE A 1 103 ? 9.853 -10.592 -12.827 1.00 92.25 103 PHE A C 1
ATOM 845 O O . PHE A 1 103 ? 10.228 -11.016 -13.927 1.00 92.25 103 PHE A O 1
ATOM 852 N N . PRO A 1 104 ? 10.286 -9.418 -12.339 1.00 94.50 104 PRO A N 1
ATOM 853 C CA . PRO A 1 104 ? 11.088 -8.540 -13.162 1.00 94.50 104 PRO A CA 1
ATOM 854 C C . PRO A 1 104 ? 12.456 -9.096 -13.534 1.00 94.50 104 PRO A C 1
ATOM 856 O O . PRO A 1 104 ? 12.977 -8.727 -14.579 1.00 94.50 104 PRO A O 1
ATOM 859 N N . PHE A 1 105 ? 13.030 -10.004 -12.744 1.00 91.44 105 PHE A N 1
ATOM 860 C CA . PHE A 1 105 ? 14.328 -10.594 -13.052 1.00 91.44 105 PHE A CA 1
ATOM 861 C C . PHE A 1 105 ? 14.270 -11.653 -14.147 1.00 91.44 105 PHE A C 1
ATOM 863 O O . PHE A 1 105 ? 15.206 -11.728 -14.933 1.00 91.44 105 PHE A O 1
ATOM 870 N N . TRP A 1 106 ? 13.219 -12.475 -14.221 1.00 91.00 106 TRP A N 1
ATOM 871 C CA . TRP A 1 106 ? 13.186 -13.576 -15.193 1.00 91.00 106 TRP A CA 1
ATOM 872 C C . TRP A 1 106 ? 12.564 -13.190 -16.534 1.00 91.00 106 TRP A C 1
ATOM 874 O O . TRP A 1 106 ? 12.974 -13.728 -17.563 1.00 91.00 106 TRP A O 1
ATOM 884 N N . ILE A 1 107 ? 11.646 -12.217 -16.568 1.00 93.50 107 ILE A N 1
ATOM 885 C CA . ILE A 1 107 ? 10.994 -11.827 -17.824 1.00 93.50 107 ILE A CA 1
ATOM 886 C C . ILE A 1 107 ? 11.950 -11.364 -18.945 1.00 93.50 107 ILE A C 1
ATOM 888 O O . ILE A 1 107 ? 11.703 -11.737 -20.095 1.00 93.50 107 ILE A O 1
ATOM 892 N N . PRO A 1 108 ? 13.066 -10.644 -18.696 1.00 91.94 108 PRO A N 1
ATOM 893 C CA . PRO A 1 108 ? 13.977 -10.242 -19.768 1.00 91.94 108 PRO A CA 1
ATOM 894 C C . PRO A 1 108 ? 14.641 -11.435 -20.465 1.00 91.94 108 PRO A C 1
ATOM 896 O O . PRO A 1 108 ? 14.956 -11.340 -21.652 1.00 91.94 108 PRO A O 1
ATOM 899 N N . PHE A 1 109 ? 14.817 -12.560 -19.760 1.00 89.44 109 PHE A N 1
ATOM 900 C CA . PHE A 1 109 ? 15.367 -13.796 -20.327 1.00 89.44 109 PHE A CA 1
ATOM 901 C C . PHE A 1 109 ? 14.361 -14.541 -21.209 1.00 89.44 109 PHE A C 1
ATOM 903 O O . PHE A 1 109 ? 14.772 -15.301 -22.079 1.00 89.44 109 PHE A O 1
ATOM 910 N N . ILE A 1 110 ? 13.060 -14.301 -21.017 1.00 90.44 110 ILE A N 1
ATOM 911 C CA . ILE A 1 110 ? 12.004 -14.808 -21.901 1.00 90.44 110 ILE A CA 1
ATOM 912 C C . ILE A 1 110 ? 11.877 -13.894 -23.122 1.00 90.44 110 ILE A C 1
ATOM 914 O O . ILE A 1 110 ? 11.921 -14.353 -24.260 1.00 90.44 110 ILE A O 1
ATOM 918 N N . SER A 1 111 ? 11.711 -12.587 -22.901 1.00 88.00 111 SER A N 1
ATOM 919 C CA . SER A 1 111 ? 11.631 -11.599 -23.975 1.00 88.00 111 SER A CA 1
ATOM 920 C C . SER A 1 111 ? 11.932 -1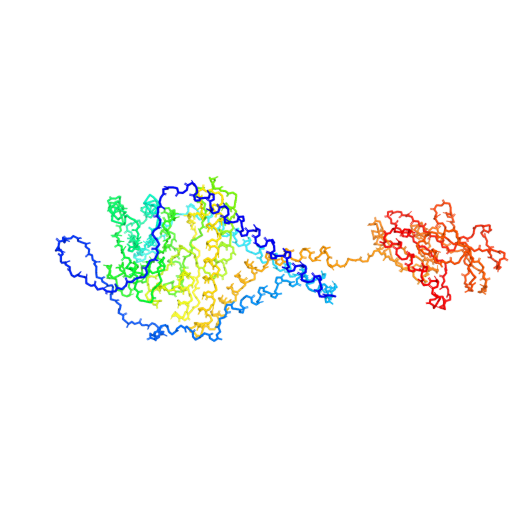0.195 -23.464 1.00 88.00 111 SER A C 1
ATOM 922 O O . SER A 1 111 ? 11.185 -9.613 -22.677 1.00 88.00 111 SER A O 1
ATOM 924 N N . ASN A 1 112 ? 13.006 -9.607 -23.992 1.00 84.56 112 ASN A N 1
ATOM 925 C CA . ASN A 1 112 ? 13.399 -8.227 -23.702 1.00 84.56 112 ASN A CA 1
ATOM 926 C C . ASN A 1 112 ? 12.323 -7.215 -24.127 1.00 84.56 112 ASN A C 1
ATOM 928 O O . ASN A 1 112 ? 12.058 -6.262 -23.399 1.00 84.56 112 ASN A O 1
ATOM 932 N N . LYS A 1 113 ? 11.667 -7.441 -25.274 1.00 82.75 113 LYS A N 1
ATOM 933 C CA . LYS A 1 113 ? 10.585 -6.574 -25.763 1.00 82.75 113 LYS A CA 1
ATOM 934 C C . LYS A 1 113 ? 9.394 -6.601 -24.806 1.00 82.75 113 LYS A C 1
ATOM 936 O O . LYS A 1 113 ? 8.862 -5.554 -24.465 1.00 82.75 113 LYS A O 1
ATOM 941 N N . VAL A 1 114 ? 9.002 -7.787 -24.340 1.00 88.06 114 VAL A N 1
ATOM 942 C CA . VAL A 1 114 ? 7.900 -7.935 -23.378 1.00 88.06 114 VAL A CA 1
ATOM 943 C C . VAL A 1 114 ? 8.263 -7.292 -22.038 1.00 88.06 114 VAL A C 1
ATOM 945 O O . VAL A 1 114 ? 7.458 -6.541 -21.494 1.00 88.06 114 VAL A O 1
ATOM 948 N N . ALA A 1 115 ? 9.485 -7.510 -21.542 1.00 91.44 115 ALA A N 1
ATOM 949 C CA . ALA A 1 115 ? 9.977 -6.883 -20.316 1.00 91.44 115 ALA A CA 1
ATOM 950 C C . ALA A 1 115 ? 9.933 -5.345 -20.385 1.00 91.44 115 ALA A C 1
ATOM 952 O O . ALA A 1 115 ? 9.440 -4.708 -19.455 1.00 91.44 115 ALA A O 1
ATOM 953 N N . LEU A 1 116 ? 10.374 -4.768 -21.510 1.00 87.38 116 LEU A N 1
ATOM 954 C CA . LEU A 1 116 ? 10.425 -3.322 -21.743 1.00 87.38 116 LEU A CA 1
ATOM 955 C C . LEU A 1 116 ? 9.058 -2.638 -21.593 1.00 87.38 116 LEU A C 1
ATOM 957 O O . LEU A 1 116 ? 9.001 -1.530 -21.070 1.00 87.38 116 LEU A O 1
ATOM 961 N N . TYR A 1 117 ? 7.967 -3.277 -22.025 1.00 89.12 117 TYR A N 1
ATOM 962 C CA . TYR A 1 117 ? 6.622 -2.695 -21.925 1.00 89.12 117 TYR A CA 1
ATOM 963 C C . TYR A 1 117 ? 5.887 -3.108 -20.650 1.00 89.12 117 TYR A C 1
ATOM 965 O O . TYR A 1 117 ? 5.219 -2.291 -20.014 1.00 89.12 117 TYR A O 1
ATOM 973 N N . MET A 1 118 ? 6.001 -4.371 -20.249 1.00 92.94 118 MET A N 1
ATOM 974 C CA . MET A 1 118 ? 5.204 -4.914 -19.155 1.00 92.94 118 MET A CA 1
ATOM 975 C C . MET A 1 118 ? 5.681 -4.437 -17.784 1.00 92.94 118 MET A C 1
ATOM 977 O O . MET A 1 118 ? 4.847 -4.130 -16.934 1.00 92.94 118 MET A O 1
ATOM 981 N N . LEU A 1 119 ? 6.997 -4.341 -17.555 1.00 93.81 119 LEU A N 1
ATOM 982 C CA . LEU A 1 119 ? 7.522 -3.927 -16.251 1.00 93.81 119 LEU A CA 1
ATOM 983 C C . LEU A 1 119 ? 7.137 -2.484 -15.895 1.00 93.81 119 LEU A C 1
ATOM 985 O O . LEU A 1 119 ? 6.603 -2.286 -14.798 1.00 93.81 119 LEU A O 1
ATOM 989 N N . PRO A 1 120 ? 7.287 -1.490 -16.796 1.00 91.69 120 PRO A N 1
ATOM 990 C CA . PRO A 1 120 ? 6.780 -0.146 -16.539 1.00 91.69 120 PRO A CA 1
ATOM 991 C C . PRO A 1 120 ? 5.257 -0.094 -16.426 1.00 91.69 120 PRO A C 1
ATOM 993 O O . PRO A 1 120 ? 4.750 0.681 -15.626 1.00 91.69 120 PRO A O 1
ATOM 996 N N . SER A 1 121 ? 4.521 -0.929 -17.169 1.00 93.69 121 SER A N 1
ATOM 997 C CA . SER A 1 121 ? 3.052 -0.961 -17.097 1.00 93.69 121 SER A CA 1
ATOM 998 C C . SER A 1 121 ? 2.558 -1.429 -15.726 1.00 93.69 121 SER A C 1
ATOM 1000 O O . SER A 1 121 ? 1.727 -0.765 -15.111 1.00 93.69 121 SER A O 1
ATOM 1002 N N . ILE A 1 122 ? 3.108 -2.531 -15.199 1.00 93.50 122 ILE A N 1
ATOM 1003 C CA . ILE A 1 122 ? 2.774 -3.024 -13.851 1.00 93.50 122 ILE A CA 1
ATOM 1004 C C . ILE A 1 122 ? 3.196 -1.998 -12.792 1.00 93.50 122 ILE A C 1
ATOM 1006 O O . ILE A 1 122 ? 2.426 -1.700 -11.878 1.00 93.50 122 ILE A O 1
ATOM 1010 N N . GLN A 1 123 ? 4.383 -1.399 -12.940 1.00 93.25 123 GLN A N 1
ATOM 1011 C CA . GLN A 1 123 ? 4.828 -0.334 -12.043 1.00 93.25 123 GLN A CA 1
ATOM 1012 C C . GLN A 1 123 ? 3.889 0.880 -12.094 1.00 93.25 123 GLN A C 1
ATOM 1014 O O . GLN A 1 123 ? 3.572 1.447 -11.051 1.00 93.25 123 GLN A O 1
ATOM 1019 N N . GLY A 1 124 ? 3.398 1.246 -13.278 1.00 94.38 124 GLY A N 1
ATOM 1020 C CA . GLY A 1 124 ? 2.411 2.304 -13.477 1.00 94.38 124 GLY A CA 1
ATOM 1021 C C . GLY A 1 124 ? 1.099 2.021 -12.748 1.00 94.38 124 GLY A C 1
ATOM 1022 O O . GLY A 1 124 ? 0.564 2.919 -12.103 1.00 94.38 124 GLY A O 1
ATOM 1023 N N . VAL A 1 125 ? 0.624 0.769 -12.751 1.00 94.19 125 VAL A N 1
ATOM 1024 C CA . VAL A 1 125 ? -0.548 0.352 -11.960 1.00 94.19 125 VAL A CA 1
ATOM 1025 C C . VAL A 1 125 ? -0.293 0.528 -10.463 1.00 94.19 125 VAL A C 1
ATOM 1027 O O . VAL A 1 125 ? -1.136 1.091 -9.767 1.00 94.19 125 VAL A O 1
ATOM 1030 N N . PHE A 1 126 ? 0.870 0.115 -9.949 1.00 93.88 126 PHE A N 1
ATOM 1031 C CA . PHE A 1 126 ? 1.198 0.324 -8.535 1.00 93.88 126 PHE A CA 1
ATOM 1032 C C . PHE A 1 126 ? 1.300 1.802 -8.171 1.00 93.88 126 PHE A C 1
ATOM 1034 O O . PHE A 1 126 ? 0.752 2.207 -7.148 1.00 93.88 126 PHE A O 1
ATOM 1041 N N . VAL A 1 127 ? 1.948 2.616 -9.007 1.00 93.62 127 VAL A N 1
ATOM 1042 C CA . VAL A 1 127 ? 2.017 4.070 -8.810 1.00 93.62 127 VAL A CA 1
ATOM 1043 C C . VAL A 1 127 ? 0.611 4.662 -8.788 1.00 93.62 127 VAL A C 1
ATOM 1045 O O . VAL A 1 127 ? 0.285 5.382 -7.853 1.00 93.62 127 VAL A O 1
ATOM 1048 N N . PHE A 1 128 ? -0.254 4.290 -9.732 1.00 95.19 128 PHE A N 1
ATOM 1049 C CA . PHE A 1 128 ? -1.644 4.739 -9.771 1.00 95.19 128 PHE A CA 1
ATOM 1050 C C . PHE A 1 128 ? -2.417 4.370 -8.496 1.00 95.19 128 PHE A C 1
ATOM 1052 O O . PHE A 1 128 ? -3.094 5.217 -7.912 1.00 95.19 128 PHE A O 1
ATOM 1059 N N . MET A 1 129 ? -2.273 3.135 -8.006 1.00 93.69 129 MET A N 1
ATOM 1060 C CA . MET A 1 129 ? -2.886 2.709 -6.744 1.00 93.69 129 MET A CA 1
ATOM 1061 C C . MET A 1 129 ? -2.365 3.516 -5.545 1.00 93.69 129 MET A C 1
ATOM 1063 O O . MET A 1 129 ? -3.160 3.953 -4.711 1.00 93.69 129 MET A O 1
ATOM 1067 N N . TRP A 1 130 ? -1.053 3.764 -5.468 1.00 94.25 130 TRP A N 1
ATOM 1068 C CA . TRP A 1 130 ? -0.458 4.612 -4.430 1.00 94.25 130 TRP A CA 1
ATOM 1069 C C . TRP A 1 130 ? -0.939 6.062 -4.518 1.00 94.25 130 TRP A C 1
ATOM 1071 O O . TRP A 1 130 ? -1.221 6.672 -3.487 1.00 94.25 130 TRP A O 1
ATOM 1081 N N . THR A 1 131 ? -1.108 6.599 -5.728 1.00 95.44 131 THR A N 1
ATOM 1082 C CA . THR A 1 131 ? -1.680 7.929 -5.954 1.00 95.44 131 THR A CA 1
ATOM 1083 C C . THR A 1 131 ? -3.122 8.002 -5.457 1.00 95.44 131 THR A C 1
ATOM 1085 O O . THR A 1 131 ? -3.461 8.951 -4.753 1.00 95.44 131 THR A O 1
ATOM 1088 N N . ILE A 1 132 ? -3.960 6.994 -5.730 1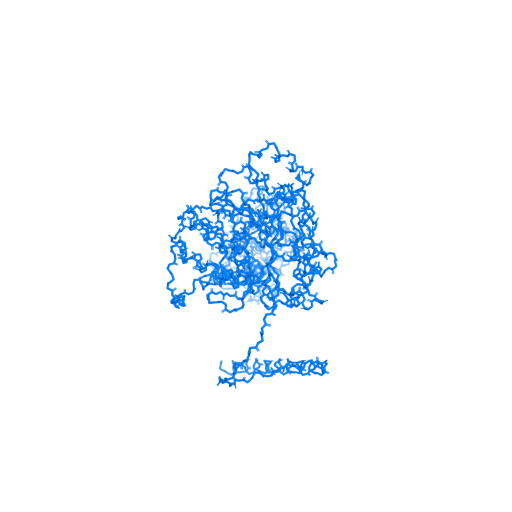.00 96.19 132 ILE A N 1
ATOM 1089 C CA . ILE A 1 132 ? -5.328 6.935 -5.185 1.00 96.19 132 ILE A CA 1
ATOM 1090 C C . ILE A 1 132 ? -5.298 6.950 -3.653 1.00 96.19 132 ILE A C 1
ATOM 1092 O O . ILE A 1 132 ? -6.022 7.732 -3.037 1.00 96.19 132 ILE A O 1
ATOM 1096 N N . ILE A 1 133 ? -4.447 6.128 -3.032 1.00 95.94 133 ILE A N 1
ATOM 1097 C CA . ILE A 1 133 ? -4.301 6.078 -1.568 1.00 95.94 133 ILE A CA 1
ATOM 1098 C C . ILE A 1 133 ? -3.888 7.447 -1.018 1.00 95.94 133 ILE A C 1
ATOM 1100 O O . ILE A 1 133 ? -4.474 7.916 -0.042 1.00 95.94 133 ILE A O 1
ATOM 1104 N N . ALA A 1 134 ? -2.932 8.123 -1.658 1.00 96.31 134 ALA A N 1
ATOM 1105 C CA . ALA A 1 134 ? -2.496 9.456 -1.257 1.00 96.31 134 ALA A CA 1
ATOM 1106 C C . ALA A 1 134 ? -3.627 10.493 -1.375 1.00 96.31 134 ALA A C 1
ATOM 1108 O O . ALA A 1 134 ? -3.865 11.245 -0.431 1.00 96.31 134 ALA A O 1
ATOM 1109 N N . ILE A 1 135 ? -4.376 10.497 -2.484 1.00 97.69 135 ILE A N 1
ATOM 1110 C CA . ILE A 1 135 ? -5.519 11.400 -2.697 1.00 97.69 135 ILE A CA 1
ATOM 1111 C C . ILE A 1 135 ? -6.604 11.162 -1.641 1.00 97.69 135 ILE A C 1
ATOM 1113 O O . ILE A 1 135 ? -7.117 12.113 -1.049 1.00 97.69 135 ILE A O 1
ATOM 1117 N N . LEU A 1 136 ? -6.944 9.900 -1.362 1.00 97.62 136 LEU A N 1
ATOM 1118 C CA . LEU A 1 136 ? -7.931 9.544 -0.342 1.00 97.62 136 LEU A CA 1
ATOM 1119 C C . LEU A 1 136 ? -7.471 9.943 1.062 1.00 97.62 136 LEU A C 1
ATOM 1121 O O . LEU A 1 136 ? -8.281 10.447 1.844 1.00 97.62 136 LEU A O 1
ATOM 1125 N N . ALA A 1 137 ? -6.181 9.786 1.363 1.00 97.06 137 ALA A N 1
ATOM 1126 C CA . ALA A 1 137 ? -5.618 10.233 2.626 1.00 97.06 137 ALA A CA 1
ATOM 1127 C C . ALA A 1 137 ? -5.708 11.757 2.764 1.00 97.06 137 ALA A C 1
ATOM 1129 O O . ALA A 1 137 ? -6.215 12.237 3.774 1.00 97.06 137 ALA A O 1
ATOM 1130 N N . VAL A 1 138 ? -5.312 12.518 1.736 1.00 96.88 138 VAL A N 1
ATOM 1131 C CA . VAL A 1 138 ? -5.432 13.987 1.713 1.00 96.88 138 VAL A CA 1
ATOM 1132 C C . VAL A 1 138 ? -6.888 14.421 1.888 1.00 96.88 138 VAL A C 1
ATOM 1134 O O . VAL A 1 138 ? -7.172 15.272 2.731 1.00 96.88 138 VAL A O 1
ATOM 1137 N N . LYS A 1 139 ? -7.828 13.792 1.169 1.00 96.81 139 LYS A N 1
ATOM 1138 C CA . LYS A 1 139 ? -9.269 14.044 1.318 1.00 96.81 139 LYS A CA 1
ATOM 1139 C C . LYS A 1 139 ? -9.720 13.850 2.766 1.00 96.81 139 LYS A C 1
ATOM 1141 O O . LYS A 1 139 ? -10.410 14.703 3.318 1.00 96.81 139 LYS A O 1
ATOM 1146 N N . ASN A 1 140 ? -9.335 12.744 3.398 1.00 96.44 140 ASN A N 1
ATOM 1147 C CA . ASN A 1 140 ? -9.760 12.455 4.764 1.00 96.44 140 ASN A CA 1
ATOM 1148 C C . ASN A 1 140 ? -9.058 13.345 5.803 1.00 96.44 140 ASN A C 1
ATOM 1150 O O . ASN A 1 140 ? -9.696 13.734 6.778 1.00 96.44 140 ASN A O 1
ATOM 1154 N N . VAL A 1 141 ? -7.810 13.768 5.571 1.00 95.38 141 VAL A N 1
ATOM 1155 C CA . VAL A 1 141 ? -7.167 14.832 6.364 1.00 95.38 141 VAL A CA 1
ATOM 1156 C C . VAL A 1 141 ? -7.942 16.145 6.240 1.00 95.38 141 VAL A C 1
ATOM 1158 O O . VAL A 1 141 ? -8.137 16.835 7.240 1.00 95.38 141 VAL A O 1
ATOM 1161 N N . PHE A 1 142 ? -8.429 16.489 5.046 1.00 95.94 142 PHE A N 1
ATOM 1162 C CA . PHE A 1 142 ? -9.253 17.682 4.854 1.00 95.94 142 PHE A CA 1
ATOM 1163 C C . PHE A 1 142 ? -10.576 17.585 5.624 1.00 95.94 142 PHE A C 1
ATOM 1165 O O . PHE A 1 142 ? -10.946 18.531 6.312 1.00 95.94 142 PHE A O 1
ATOM 1172 N N . ILE A 1 143 ? -11.233 16.417 5.616 1.00 94.19 143 ILE A N 1
ATOM 1173 C CA . ILE A 1 143 ? -12.430 16.160 6.437 1.00 94.19 143 ILE A CA 1
ATOM 1174 C C . ILE A 1 143 ? -12.130 16.366 7.927 1.00 94.19 143 ILE A C 1
ATOM 1176 O O . ILE A 1 143 ? -12.917 17.022 8.609 1.00 94.19 143 ILE A O 1
ATOM 1180 N N . LEU A 1 144 ? -11.001 15.854 8.431 1.00 94.12 144 LEU A N 1
ATOM 1181 C CA . LEU A 1 144 ? -10.584 16.075 9.820 1.00 94.12 144 LEU A CA 1
ATOM 1182 C C . LEU A 1 144 ? -10.395 17.567 10.123 1.00 94.12 144 LEU A C 1
ATOM 1184 O O . LEU A 1 144 ? -10.898 18.052 11.133 1.00 94.12 144 LEU A O 1
ATOM 1188 N N . ARG A 1 145 ? -9.725 18.314 9.235 1.00 93.38 145 ARG A N 1
ATOM 1189 C CA . ARG A 1 145 ? -9.511 19.761 9.405 1.00 93.38 145 ARG A CA 1
ATOM 1190 C C . ARG A 1 145 ? -10.819 20.549 9.399 1.00 93.38 145 ARG A C 1
ATOM 1192 O O . ARG A 1 145 ? -11.028 21.364 10.290 1.00 93.38 145 ARG A O 1
ATOM 1199 N N . MET A 1 146 ? -11.715 20.275 8.450 1.00 92.56 146 MET A N 1
ATOM 1200 C CA . MET A 1 146 ? -13.027 20.932 8.370 1.00 92.56 146 MET A CA 1
ATOM 1201 C C . MET A 1 146 ? -13.881 20.696 9.619 1.00 92.56 146 MET A C 1
ATOM 1203 O O . MET A 1 146 ? -14.702 21.533 9.978 1.00 92.56 146 MET A O 1
ATOM 1207 N N . ASN A 1 147 ? -13.703 19.550 10.274 1.00 90.81 147 ASN A N 1
ATOM 1208 C CA . ASN A 1 147 ? -14.484 19.163 11.441 1.00 90.81 147 ASN A CA 1
ATOM 1209 C C . ASN A 1 147 ? -13.766 19.417 12.782 1.00 90.81 147 ASN A C 1
ATOM 1211 O O . ASN A 1 147 ? -14.331 19.105 13.829 1.00 90.81 147 ASN A O 1
ATOM 1215 N N . HIS A 1 148 ? -12.563 20.003 12.777 1.00 87.25 148 HIS A N 1
ATOM 1216 C CA . HIS A 1 148 ? -11.771 20.238 13.990 1.00 87.25 148 HIS A CA 1
ATOM 1217 C C . HIS A 1 148 ? -12.495 21.141 15.001 1.00 87.25 148 HIS A C 1
ATOM 1219 O O . HIS A 1 148 ? -12.525 20.846 16.192 1.00 87.25 148 HIS A O 1
ATOM 1225 N N . SER A 1 149 ? -13.126 22.215 14.520 1.00 85.00 149 SER A N 1
ATOM 1226 C CA . SER A 1 149 ? -13.841 23.188 15.360 1.00 85.00 149 SER A CA 1
ATOM 1227 C C . SER A 1 149 ? -15.334 22.873 15.510 1.00 85.00 149 SER A C 1
ATOM 1229 O O . SER A 1 149 ? -16.106 23.712 15.972 1.00 85.00 149 SER A O 1
ATOM 1231 N N . ARG A 1 150 ? -15.778 21.684 15.082 1.00 87.00 150 ARG A N 1
ATOM 1232 C CA . ARG A 1 150 ? -17.196 21.326 15.105 1.00 87.00 150 ARG A CA 1
ATOM 1233 C C . ARG A 1 150 ? -17.657 21.024 16.528 1.00 87.00 150 ARG A C 1
ATOM 1235 O O . ARG A 1 150 ? -17.070 20.207 17.233 1.00 87.00 150 ARG A O 1
ATOM 1242 N N . LYS A 1 151 ? -18.777 21.628 16.917 1.00 86.88 151 LYS A N 1
ATOM 1243 C CA . LYS A 1 151 ? -19.426 21.390 18.207 1.00 86.88 151 LYS A CA 1
ATOM 1244 C C . LYS A 1 151 ? -20.389 20.206 18.120 1.00 86.88 151 LYS A C 1
ATOM 1246 O O . LYS A 1 151 ? -21.561 20.357 17.792 1.00 86.88 151 LYS A O 1
ATOM 1251 N N . TYR A 1 152 ? -19.888 18.997 18.348 1.00 87.56 152 TYR A N 1
ATOM 1252 C CA . TYR A 1 152 ? -20.704 17.783 18.215 1.00 87.56 152 TYR A CA 1
ATOM 1253 C C . TYR A 1 152 ? -21.816 17.679 19.261 1.00 87.56 152 TYR A C 1
ATOM 1255 O O . TYR A 1 152 ? -22.905 17.242 18.912 1.00 87.56 152 TYR A O 1
ATOM 1263 N N . LYS A 1 153 ? -21.563 18.126 20.498 1.00 80.00 153 LYS A N 1
ATOM 1264 C CA . LYS A 1 153 ? -22.520 18.087 21.615 1.00 80.00 153 LYS A CA 1
ATOM 1265 C C . LYS A 1 153 ? -23.849 18.775 21.280 1.00 80.00 153 LYS A C 1
ATOM 1267 O O . LYS A 1 153 ? -24.882 18.120 21.274 1.00 80.00 153 LYS A O 1
ATOM 1272 N N . GLU A 1 154 ? -23.792 20.038 20.852 1.00 79.31 154 GLU A N 1
ATOM 1273 C CA . GLU A 1 154 ? -24.975 20.828 20.461 1.00 79.31 154 GLU A CA 1
ATOM 1274 C C . GLU A 1 154 ? -25.792 20.151 19.335 1.00 79.31 154 GLU A C 1
ATOM 1276 O O . GLU A 1 154 ? -27.018 20.237 19.288 1.00 79.31 154 GLU A O 1
ATOM 1281 N N . ASN A 1 155 ? -25.122 19.424 18.433 1.00 74.88 155 ASN A N 1
ATOM 1282 C CA . ASN A 1 155 ? 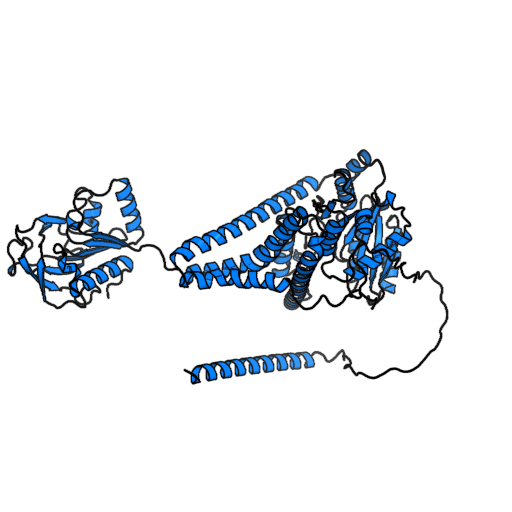-25.785 18.695 17.350 1.00 74.88 155 ASN A CA 1
ATOM 1283 C C . ASN A 1 155 ? -26.431 17.377 17.810 1.00 74.88 155 ASN A C 1
ATOM 1285 O O . ASN A 1 155 ? -27.333 16.890 17.142 1.00 74.88 155 ASN A O 1
ATOM 1289 N N . ILE A 1 156 ? -25.960 16.758 18.895 1.00 80.69 156 ILE A N 1
ATOM 1290 C CA . ILE A 1 156 ? -26.564 15.529 19.433 1.00 80.69 156 ILE A CA 1
ATOM 1291 C C . ILE A 1 156 ? -27.830 15.868 20.195 1.00 80.69 156 ILE A C 1
ATOM 1293 O O . ILE A 1 156 ? -28.843 15.221 19.961 1.00 80.69 156 ILE A O 1
ATOM 1297 N N . ASP A 1 157 ? -27.790 16.898 21.043 1.00 73.69 157 ASP A N 1
ATOM 1298 C CA . ASP A 1 157 ? -28.925 17.281 21.894 1.00 73.69 157 ASP A CA 1
ATOM 1299 C C . ASP A 1 157 ? -30.190 17.591 21.071 1.00 73.69 157 ASP A C 1
ATOM 1301 O O . ASP A 1 157 ? -31.312 17.434 21.543 1.00 73.69 157 ASP A O 1
ATOM 1305 N N . THR A 1 158 ? -30.017 17.975 19.804 1.00 64.00 158 THR A N 1
ATOM 1306 C CA . THR A 1 158 ? -31.108 18.214 18.846 1.00 64.00 158 THR A CA 1
ATOM 1307 C C . THR A 1 158 ? -31.568 16.962 18.087 1.00 64.00 158 THR A C 1
ATOM 1309 O O . THR A 1 158 ? -32.713 16.906 17.640 1.00 64.00 158 THR A O 1
ATOM 1312 N N . LEU A 1 159 ? -30.704 15.956 17.916 1.00 64.50 159 LEU A N 1
ATOM 1313 C CA . LEU A 1 159 ? -30.962 14.741 17.126 1.00 64.50 159 LEU A CA 1
ATOM 1314 C C . LEU A 1 159 ? -31.376 13.534 17.981 1.00 64.50 159 LEU A C 1
ATOM 1316 O O . LEU A 1 159 ? -32.003 12.595 17.484 1.00 64.50 159 LEU A O 1
ATOM 1320 N N . GLU A 1 160 ? -30.989 13.518 19.249 1.00 68.50 160 GLU A N 1
ATOM 1321 C CA . GLU A 1 160 ? -31.036 12.337 20.097 1.00 68.50 160 GLU A CA 1
ATOM 1322 C C . GLU A 1 160 ? -32.377 12.207 20.825 1.00 68.50 160 GLU A C 1
ATOM 1324 O O . GLU A 1 160 ? -32.634 12.830 21.849 1.00 68.50 160 GLU A O 1
ATOM 1329 N N . LYS A 1 161 ? -33.240 11.327 20.310 1.00 62.62 161 LYS A N 1
ATOM 1330 C CA . LYS A 1 161 ? -34.520 10.981 20.956 1.00 62.62 161 LYS A CA 1
ATOM 1331 C C . LYS A 1 161 ? -34.362 10.015 22.140 1.00 62.62 161 LYS A C 1
ATOM 1333 O O . LYS A 1 161 ? -35.270 9.889 22.953 1.00 62.62 161 LYS A O 1
ATOM 1338 N N . THR A 1 162 ? -33.229 9.317 22.219 1.00 72.44 162 THR A N 1
ATOM 1339 C CA . THR A 1 162 ? -32.898 8.305 23.237 1.00 72.44 162 THR A CA 1
ATOM 1340 C C . THR A 1 162 ? -31.419 8.389 23.586 1.00 72.44 162 THR A C 1
ATOM 1342 O O . THR A 1 162 ? -30.588 8.304 22.686 1.00 72.44 162 THR A O 1
ATOM 1345 N N . ARG A 1 163 ? -31.102 8.504 24.882 1.00 85.00 163 ARG A N 1
ATOM 1346 C CA . ARG A 1 163 ? -29.735 8.671 25.400 1.00 85.00 163 ARG A CA 1
ATOM 1347 C C . ARG A 1 163 ? -28.831 7.485 25.039 1.00 85.00 163 ARG A C 1
ATOM 1349 O O . ARG A 1 163 ? -29.031 6.378 25.533 1.00 85.00 163 ARG A O 1
ATOM 1356 N N . ILE A 1 164 ? -27.800 7.742 24.240 1.00 93.06 164 ILE A N 1
ATOM 1357 C CA . ILE A 1 164 ? -26.742 6.800 23.879 1.00 93.06 164 ILE A CA 1
ATOM 1358 C C . ILE A 1 164 ? -25.684 6.758 24.988 1.00 93.06 164 ILE A C 1
ATOM 1360 O O . ILE A 1 164 ? -25.128 7.788 25.383 1.00 93.06 164 ILE A O 1
ATOM 1364 N N . ARG A 1 165 ? -25.390 5.550 25.479 1.00 95.44 165 ARG A N 1
ATOM 1365 C CA . ARG A 1 165 ? -24.329 5.268 26.462 1.00 95.44 165 ARG A CA 1
ATOM 1366 C C . ARG A 1 165 ? -23.090 4.712 25.766 1.00 95.44 165 ARG A C 1
ATOM 1368 O O . ARG A 1 165 ? -23.176 4.142 24.678 1.00 95.44 165 ARG A O 1
ATOM 1375 N N . HIS A 1 166 ? -21.935 4.843 26.408 1.00 97.56 166 HIS A N 1
ATOM 1376 C CA . HIS A 1 166 ? -20.650 4.429 25.848 1.00 97.56 166 HIS A CA 1
ATOM 1377 C C . HIS A 1 166 ? -19.900 3.531 26.817 1.00 97.56 166 HIS A C 1
ATOM 1379 O O . HIS A 1 166 ? -19.661 3.915 27.950 1.00 97.56 166 HIS A O 1
ATOM 1385 N N . ILE A 1 167 ? -19.475 2.356 26.369 1.00 98.06 167 ILE A N 1
ATOM 1386 C CA . ILE A 1 167 ? -18.494 1.532 27.070 1.00 98.06 167 ILE A CA 1
ATOM 1387 C C . ILE A 1 167 ? -17.134 1.830 26.452 1.00 98.06 167 ILE A C 1
ATOM 1389 O O . ILE A 1 167 ? -16.941 1.591 25.262 1.00 98.06 167 ILE A O 1
ATOM 1393 N N . VAL A 1 168 ? -16.180 2.313 27.243 1.00 97.81 168 VAL A N 1
ATOM 1394 C CA . VAL A 1 168 ? -14.790 2.486 26.798 1.00 97.81 168 VAL A CA 1
ATOM 1395 C C . VAL A 1 168 ? -13.931 1.455 27.516 1.00 97.81 168 VAL A C 1
ATOM 1397 O O . VAL A 1 168 ? -13.763 1.522 28.731 1.00 97.81 168 VAL A O 1
ATOM 1400 N N . ALA A 1 169 ? -13.429 0.472 26.770 1.00 96.44 169 ALA A N 1
ATOM 1401 C CA . ALA A 1 169 ? -12.704 -0.674 27.304 1.00 96.44 169 ALA A CA 1
ATOM 1402 C C . ALA A 1 169 ? -11.207 -0.593 26.986 1.00 96.44 169 ALA A C 1
ATOM 1404 O O . ALA A 1 169 ? -10.795 -0.802 25.843 1.00 96.44 169 ALA A O 1
ATOM 1405 N N . VAL A 1 170 ? -10.403 -0.349 28.024 1.00 95.62 170 VAL A N 1
ATOM 1406 C CA . VAL A 1 170 ? -8.937 -0.363 27.967 1.00 95.62 170 VAL A CA 1
ATOM 1407 C C . VAL A 1 170 ? -8.429 -1.716 28.456 1.00 95.62 170 VAL A C 1
ATOM 1409 O O . VAL A 1 170 ? -8.781 -2.167 29.551 1.00 95.62 170 VAL A O 1
ATOM 1412 N N . SER A 1 171 ? -7.585 -2.360 27.650 1.00 93.94 171 SER A N 1
ATOM 1413 C CA . SER A 1 171 ? -6.861 -3.571 28.053 1.00 93.94 171 SER A CA 1
ATOM 1414 C C . SER A 1 171 ? -5.433 -3.235 28.452 1.00 93.94 171 SER A C 1
ATOM 1416 O O . SER A 1 171 ? -4.690 -2.648 27.671 1.00 93.94 171 SER A O 1
ATOM 1418 N N . CYS A 1 172 ? -5.064 -3.632 29.664 1.00 95.00 172 CYS A N 1
ATOM 1419 C CA . CYS A 1 172 ? -3.791 -3.323 30.296 1.00 95.00 172 CYS A CA 1
ATOM 1420 C C . CYS A 1 172 ? -3.020 -4.605 30.628 1.00 95.00 172 CYS A C 1
ATOM 1422 O O . CYS A 1 172 ? -3.597 -5.609 31.057 1.00 95.00 172 CYS A O 1
ATOM 1424 N N . TYR A 1 173 ? -1.699 -4.530 30.512 1.00 93.31 173 TYR A N 1
ATOM 1425 C CA . TYR A 1 173 ? -0.761 -5.554 30.944 1.00 93.31 173 TYR A CA 1
ATOM 1426 C C . TYR A 1 173 ? 0.504 -4.923 31.556 1.00 93.31 173 TYR A C 1
ATOM 1428 O O . TYR A 1 173 ? 0.554 -4.629 32.755 1.00 93.31 173 TYR A O 1
ATOM 1436 N N . LYS A 1 174 ? 1.555 -4.713 30.758 1.00 92.00 174 LYS A N 1
ATOM 1437 C CA . LYS A 1 174 ? 2.878 -4.269 31.236 1.00 92.00 174 LYS A CA 1
ATOM 1438 C C . LYS A 1 174 ? 3.029 -2.753 31.319 1.00 92.00 174 LYS A C 1
ATOM 1440 O O . LYS A 1 174 ? 4.020 -2.285 31.870 1.00 92.00 174 LYS A O 1
ATOM 1445 N N . GLU A 1 175 ? 2.063 -1.994 30.822 1.00 91.88 175 GLU A N 1
ATOM 1446 C CA . GLU A 1 175 ? 2.163 -0.546 30.676 1.00 91.88 175 GLU A CA 1
ATOM 1447 C C . GLU A 1 175 ? 2.343 0.151 32.035 1.00 91.88 175 GLU A C 1
ATOM 1449 O O . GLU A 1 175 ? 1.720 -0.257 33.030 1.00 91.88 175 GLU A O 1
ATOM 1454 N N . PRO A 1 176 ? 3.175 1.207 32.105 1.00 92.75 176 PRO A N 1
ATOM 1455 C CA . PRO A 1 176 ? 3.315 2.022 33.304 1.00 92.75 176 PRO A CA 1
ATOM 1456 C C . PRO A 1 176 ? 1.980 2.625 33.741 1.00 92.75 176 PRO A C 1
ATOM 1458 O O . PRO A 1 176 ? 1.138 2.980 32.916 1.00 92.75 176 PRO A O 1
ATOM 1461 N N . ILE A 1 177 ? 1.806 2.791 35.052 1.00 95.00 177 ILE A N 1
ATOM 1462 C CA . ILE A 1 177 ? 0.556 3.309 35.617 1.00 95.00 177 ILE A CA 1
ATOM 1463 C C . ILE A 1 177 ? 0.204 4.708 35.101 1.00 95.00 177 ILE A C 1
ATOM 1465 O O . ILE A 1 177 ? -0.953 4.963 34.790 1.00 95.00 177 ILE A O 1
ATOM 1469 N N . GLU A 1 178 ? 1.203 5.573 34.927 1.00 93.25 178 GLU A N 1
ATOM 1470 C CA . GLU A 1 178 ? 1.021 6.935 34.416 1.00 93.25 178 GLU A CA 1
ATOM 1471 C C . GLU A 1 178 ? 0.572 6.956 32.949 1.00 93.25 178 GLU A C 1
ATOM 1473 O O . GLU A 1 178 ? -0.200 7.825 32.544 1.00 93.25 178 GLU A O 1
ATOM 1478 N N . LEU A 1 179 ? 0.996 5.970 32.148 1.00 91.81 179 LEU A N 1
ATOM 1479 C CA . LEU A 1 179 ? 0.545 5.832 30.763 1.00 91.81 179 LEU A CA 1
ATOM 1480 C C . LEU A 1 179 ? -0.939 5.447 30.719 1.00 91.81 179 LEU A C 1
ATOM 1482 O O . LEU A 1 179 ? -1.725 6.117 30.051 1.00 91.81 179 LEU A O 1
ATOM 1486 N N . ILE A 1 180 ? -1.332 4.445 31.518 1.00 95.38 180 ILE A N 1
ATOM 1487 C CA . ILE A 1 180 ? -2.739 4.045 31.670 1.00 95.38 180 ILE A CA 1
ATOM 1488 C C . ILE A 1 180 ? -3.563 5.232 32.181 1.00 95.38 180 ILE A C 1
ATOM 1490 O O . ILE A 1 180 ? -4.608 5.544 31.617 1.00 95.38 180 ILE A O 1
ATOM 1494 N N . ALA A 1 181 ? -3.083 5.932 33.212 1.00 96.69 181 ALA A N 1
ATOM 1495 C CA . ALA A 1 181 ? -3.763 7.087 33.784 1.00 96.69 181 ALA A CA 1
ATOM 1496 C C . ALA A 1 181 ? -3.925 8.221 32.766 1.00 96.69 181 ALA A C 1
ATOM 1498 O O . ALA A 1 181 ? -4.978 8.841 32.734 1.00 96.69 181 ALA A O 1
ATOM 1499 N N . THR A 1 182 ? -2.943 8.461 31.894 1.00 95.19 182 THR A N 1
ATOM 1500 C CA . THR A 1 182 ? -3.064 9.474 30.832 1.00 95.19 182 THR A CA 1
ATOM 1501 C C . THR A 1 182 ? -4.150 9.104 29.820 1.00 95.19 182 THR A C 1
ATOM 1503 O O . THR A 1 182 ? -4.944 9.958 29.422 1.00 95.19 182 THR A O 1
ATOM 1506 N N . THR A 1 183 ? -4.225 7.828 29.436 1.00 95.38 183 THR A N 1
ATOM 1507 C CA . THR A 1 183 ? -5.294 7.312 28.572 1.00 95.38 183 THR A CA 1
ATOM 1508 C C . THR A 1 183 ? -6.658 7.486 29.237 1.00 95.38 183 THR A C 1
ATOM 1510 O O . THR A 1 183 ? -7.537 8.117 28.652 1.00 95.38 183 THR A O 1
ATOM 1513 N N . VAL A 1 184 ? -6.824 7.030 30.485 1.00 97.31 184 VAL A N 1
ATOM 1514 C CA . VAL A 1 184 ? -8.086 7.160 31.240 1.00 97.31 184 VAL A CA 1
ATOM 1515 C C . VAL A 1 184 ? -8.464 8.626 31.458 1.00 97.31 184 VAL A C 1
ATOM 1517 O O . VAL A 1 184 ? -9.627 8.978 31.280 1.00 97.31 184 VAL A O 1
ATOM 1520 N N . GLN A 1 185 ? -7.496 9.500 31.747 1.00 97.50 185 GLN A N 1
ATOM 1521 C CA . GLN A 1 185 ? -7.719 10.941 31.874 1.00 97.50 185 GLN A CA 1
ATOM 1522 C C . GLN A 1 185 ? -8.285 11.527 30.581 1.00 97.50 185 GLN A C 1
ATOM 1524 O O . GLN A 1 185 ? -9.265 12.253 30.629 1.00 97.50 185 GLN A O 1
ATOM 1529 N N . SER A 1 186 ? -7.760 11.148 29.413 1.00 96.81 186 SER A N 1
ATOM 1530 C CA . SER A 1 186 ? -8.295 11.642 28.134 1.00 96.81 186 SER A CA 1
ATOM 1531 C C . SER A 1 186 ? -9.743 11.203 27.853 1.00 96.81 186 SER A C 1
ATOM 1533 O O . SER A 1 186 ? -10.460 11.853 27.088 1.00 96.81 186 SER A O 1
ATOM 1535 N N . VAL A 1 187 ? -10.189 10.109 28.484 1.00 97.38 187 VAL A N 1
ATOM 1536 C CA . VAL A 1 187 ? -11.589 9.659 28.467 1.00 97.38 187 VAL A CA 1
ATOM 1537 C C . VAL A 1 187 ? -12.417 10.390 29.538 1.00 97.38 187 VAL A C 1
ATOM 1539 O O . VAL A 1 187 ? -13.582 10.692 29.299 1.00 97.38 187 VAL A O 1
ATOM 1542 N N . ALA A 1 188 ? -11.830 10.723 30.689 1.00 97.44 188 ALA A N 1
ATOM 1543 C CA . ALA A 1 188 ? -12.468 11.552 31.715 1.00 97.44 188 ALA A CA 1
ATOM 1544 C C . ALA A 1 188 ? -12.695 12.997 31.232 1.00 97.44 188 ALA A C 1
ATOM 1546 O O . ALA A 1 188 ? -13.718 13.599 31.534 1.00 97.44 188 ALA A O 1
ATOM 1547 N N . ASP A 1 189 ? -11.786 13.519 30.407 1.00 96.62 189 ASP A N 1
ATOM 1548 C CA . ASP A 1 189 ? -11.847 14.868 29.829 1.00 96.62 189 ASP A CA 1
ATOM 1549 C C . ASP A 1 189 ? -12.878 14.990 28.684 1.00 96.62 189 ASP A C 1
ATOM 1551 O O . ASP A 1 189 ? -12.951 16.015 28.000 1.00 96.62 189 ASP A O 1
ATOM 1555 N N . GLN A 1 190 ? -13.661 13.939 28.413 1.00 95.44 190 GLN A N 1
ATOM 1556 C CA . GLN A 1 190 ? -14.696 13.972 27.384 1.00 95.44 190 GLN A CA 1
ATOM 1557 C C . GLN A 1 190 ? -15.853 14.886 27.794 1.00 95.44 190 GLN A C 1
ATOM 1559 O O . GLN A 1 190 ? -16.339 14.858 28.921 1.00 95.44 190 GLN A O 1
ATOM 1564 N N . THR A 1 191 ? -16.387 15.626 26.824 1.00 91.38 191 THR A N 1
ATOM 1565 C CA . THR A 1 191 ? -17.533 16.535 27.024 1.00 91.38 191 THR A CA 1
ATOM 1566 C C . THR A 1 191 ? -18.809 15.852 27.540 1.00 91.38 191 THR A C 1
ATOM 1568 O O . THR A 1 191 ? -19.636 16.511 28.172 1.00 91.38 191 THR A O 1
ATOM 1571 N N . GLU A 1 192 ? -18.946 14.543 27.301 1.00 89.81 192 GLU A N 1
ATOM 1572 C CA . GLU A 1 192 ? -20.081 13.693 27.695 1.00 89.81 192 GLU A CA 1
ATOM 1573 C C . GLU A 1 192 ? -19.660 12.570 28.666 1.00 89.81 192 GLU A C 1
ATOM 1575 O O . GLU A 1 192 ? -20.146 11.441 28.571 1.00 89.81 192 GLU A O 1
ATOM 1580 N N . VAL A 1 193 ? -18.724 12.843 29.585 1.00 94.62 193 VAL A N 1
ATOM 1581 C CA . VAL A 1 193 ? -18.164 11.830 30.507 1.00 94.62 193 VAL A CA 1
ATOM 1582 C C . VAL A 1 193 ? -19.225 11.070 31.321 1.00 94.62 193 VAL A C 1
ATOM 1584 O O . VAL A 1 193 ? -19.108 9.864 31.533 1.00 94.62 193 VAL A O 1
ATOM 1587 N N . ASN A 1 194 ? -20.336 11.728 31.660 1.00 94.31 194 ASN A N 1
ATOM 1588 C CA . ASN A 1 194 ? -21.472 11.151 32.391 1.00 94.31 194 ASN A CA 1
ATOM 1589 C C . ASN A 1 194 ? -22.286 10.103 31.605 1.00 94.31 194 ASN A C 1
ATOM 1591 O O . ASN A 1 194 ? -23.267 9.567 32.125 1.00 94.31 194 ASN A O 1
ATOM 1595 N N . ARG A 1 195 ? -21.933 9.830 30.345 1.00 93.06 195 ARG A N 1
ATOM 1596 C CA . ARG A 1 195 ? -22.497 8.746 29.522 1.00 93.06 195 ARG A CA 1
ATOM 1597 C C . ARG A 1 195 ? -21.526 7.578 29.354 1.00 93.06 195 ARG A C 1
ATOM 1599 O O . ARG A 1 195 ? -21.825 6.650 28.602 1.00 93.06 195 ARG A O 1
ATOM 1606 N N . ILE A 1 196 ? -20.347 7.655 29.975 1.00 97.38 196 ILE A N 1
ATOM 1607 C CA . ILE A 1 196 ? -19.254 6.709 29.777 1.00 97.38 196 ILE A CA 1
ATOM 1608 C C . ILE A 1 196 ? -19.180 5.729 30.946 1.00 97.38 196 ILE A C 1
ATOM 1610 O O . ILE A 1 196 ? -19.008 6.106 32.104 1.00 97.38 196 ILE A O 1
ATOM 1614 N N . ILE A 1 197 ? -19.230 4.450 30.602 1.00 97.75 197 ILE A N 1
ATOM 1615 C CA . ILE A 1 197 ? -18.907 3.305 31.438 1.00 97.75 197 ILE A CA 1
ATOM 1616 C C . ILE A 1 197 ? -17.459 2.938 31.123 1.00 97.75 197 ILE A C 1
ATOM 1618 O O . ILE A 1 197 ? -17.148 2.365 30.074 1.00 97.75 197 ILE A O 1
ATOM 1622 N N . MET A 1 198 ? -16.558 3.306 32.022 1.00 97.88 198 MET A N 1
ATOM 1623 C CA . MET A 1 198 ? -15.133 3.063 31.868 1.00 97.88 198 MET A CA 1
ATOM 1624 C C . MET A 1 198 ? -14.795 1.640 32.316 1.00 97.88 198 MET A C 1
ATOM 1626 O O . MET A 1 198 ? -15.033 1.275 33.466 1.00 97.88 198 MET A O 1
ATOM 1630 N N . VAL A 1 199 ? -14.209 0.832 31.433 1.00 97.94 199 VAL A N 1
ATOM 1631 C CA . VAL A 1 199 ? -13.795 -0.545 31.730 1.00 97.94 199 VAL A CA 1
ATOM 1632 C C . VAL A 1 199 ? -12.276 -0.643 31.645 1.00 97.94 199 VAL A C 1
ATOM 1634 O O . VAL A 1 199 ? -11.689 -0.451 30.583 1.00 97.94 199 VAL A O 1
ATOM 1637 N N . ILE A 1 200 ? -11.633 -0.962 32.767 1.00 97.69 200 ILE A N 1
ATOM 1638 C CA . ILE A 1 200 ? -10.179 -1.122 32.874 1.00 97.69 200 ILE A CA 1
ATOM 1639 C C . ILE A 1 200 ? -9.896 -2.593 33.171 1.00 97.69 200 ILE A C 1
ATOM 1641 O O . ILE A 1 200 ? -10.201 -3.093 34.256 1.00 97.69 200 ILE A O 1
ATOM 1645 N N . SER A 1 201 ? -9.339 -3.295 32.187 1.00 95.62 201 SER A N 1
ATOM 1646 C CA . SER A 1 201 ? -9.176 -4.752 32.230 1.00 95.62 201 SER A CA 1
ATOM 1647 C C . SER A 1 201 ? -7.706 -5.129 32.341 1.00 95.62 201 SER A C 1
ATOM 1649 O O . SER A 1 201 ? -6.893 -4.734 31.506 1.00 95.62 201 SER A O 1
ATOM 1651 N N . PHE A 1 202 ? -7.351 -5.894 33.368 1.00 96.19 202 PHE A N 1
ATOM 1652 C CA . PHE A 1 202 ? -5.996 -6.391 33.599 1.00 96.19 202 PHE A CA 1
ATOM 1653 C C . PHE A 1 202 ? -5.910 -7.889 33.322 1.00 96.19 202 PHE A C 1
ATOM 1655 O O . PHE A 1 202 ? -6.845 -8.627 33.600 1.00 96.19 202 PHE A O 1
ATOM 1662 N N . GLU A 1 203 ? -4.755 -8.381 32.888 1.00 94.69 203 GLU A N 1
ATOM 1663 C CA . GLU A 1 203 ? -4.466 -9.820 32.980 1.00 94.69 203 GLU A CA 1
ATOM 1664 C C . GLU A 1 203 ? -4.031 -10.208 34.402 1.00 94.69 203 GLU A C 1
ATOM 1666 O O . GLU A 1 203 ? -3.413 -9.405 35.110 1.00 94.69 203 GLU A O 1
ATOM 1671 N N . GLU A 1 204 ? -4.271 -11.455 34.817 1.00 93.56 204 GLU A N 1
ATOM 1672 C CA . GLU A 1 204 ? -3.842 -11.985 36.121 1.00 93.56 204 GLU A CA 1
ATOM 1673 C C . GLU A 1 204 ? -2.341 -11.764 36.370 1.00 93.56 204 GLU A C 1
ATOM 1675 O O . GLU A 1 204 ? -1.934 -11.395 37.476 1.00 93.56 204 GLU A O 1
ATOM 1680 N N . LYS A 1 205 ? -1.532 -11.905 35.313 1.00 93.88 205 LYS A N 1
ATOM 1681 C CA . LYS A 1 205 ? -0.072 -11.725 35.325 1.00 93.88 205 LYS A CA 1
ATOM 1682 C C . LYS A 1 205 ? 0.387 -10.266 35.207 1.00 93.88 205 LYS A C 1
ATOM 1684 O O . LYS A 1 205 ? 1.578 -10.021 35.027 1.00 93.88 205 LYS A O 1
ATOM 1689 N N . THR A 1 206 ? -0.523 -9.296 35.285 1.00 94.50 206 THR A N 1
ATOM 1690 C CA . THR A 1 206 ? -0.179 -7.867 35.288 1.00 94.50 206 THR A CA 1
ATOM 1691 C C . THR A 1 206 ? 0.714 -7.521 36.493 1.00 94.50 206 THR A C 1
ATOM 1693 O O . THR A 1 206 ? 0.301 -7.760 37.636 1.00 94.50 206 THR A O 1
ATOM 1696 N N . PRO A 1 207 ? 1.899 -6.911 36.282 1.00 93.62 207 PRO A N 1
ATOM 1697 C CA . PRO A 1 207 ? 2.755 -6.436 37.369 1.00 93.62 207 PRO A CA 1
ATOM 1698 C C . PRO A 1 207 ? 2.056 -5.374 38.222 1.00 93.62 207 PRO A C 1
ATOM 1700 O O . PRO A 1 207 ? 1.374 -4.498 37.687 1.00 93.62 207 PRO A O 1
ATOM 1703 N N . GLU A 1 208 ? 2.234 -5.443 39.545 1.00 94.25 208 GLU A N 1
ATOM 1704 C CA . GLU A 1 208 ? 1.684 -4.471 40.506 1.00 94.25 208 GLU A CA 1
ATOM 1705 C C . GLU A 1 208 ? 0.164 -4.220 40.351 1.00 94.25 208 GLU A C 1
ATOM 1707 O O . GLU A 1 208 ? -0.327 -3.146 40.697 1.00 94.25 208 GLU A O 1
ATOM 1712 N N . LYS A 1 209 ? -0.619 -5.200 39.857 1.00 94.75 209 LYS A N 1
ATOM 1713 C CA . LYS A 1 209 ? -2.040 -4.988 39.495 1.00 94.75 209 LYS A CA 1
ATOM 1714 C C . LYS A 1 209 ? -2.895 -4.370 40.603 1.00 94.75 209 LYS A C 1
ATOM 1716 O O . LYS A 1 209 ? -3.735 -3.525 40.313 1.00 94.75 209 LYS A O 1
ATOM 1721 N N . LYS A 1 210 ? -2.678 -4.767 41.866 1.00 94.19 210 LYS A N 1
ATOM 1722 C CA . LYS A 1 210 ? -3.432 -4.247 43.021 1.00 94.19 210 LYS A CA 1
ATOM 1723 C C . LYS A 1 210 ? -3.175 -2.749 43.207 1.00 94.19 210 LYS A C 1
ATOM 1725 O O . LYS A 1 210 ? -4.124 -1.977 43.264 1.00 94.19 210 LYS A O 1
ATOM 1730 N N . LYS A 1 211 ? -1.902 -2.345 43.188 1.00 95.88 211 LYS A N 1
ATOM 1731 C CA . LYS A 1 211 ? -1.476 -0.942 43.270 1.00 95.88 211 LYS A CA 1
ATOM 1732 C C . LYS A 1 211 ? -1.980 -0.132 42.075 1.00 95.88 211 LYS A C 1
ATOM 1734 O O . LYS A 1 211 ? -2.526 0.947 42.271 1.00 95.88 211 LYS A O 1
ATOM 1739 N N . LYS A 1 212 ? -1.868 -0.676 40.852 1.00 96.69 212 LYS A N 1
ATOM 1740 C CA . LYS A 1 212 ? -2.408 -0.038 39.638 1.00 96.69 212 LYS A CA 1
ATOM 1741 C C . LYS A 1 212 ? -3.911 0.215 39.753 1.00 96.69 212 LYS A C 1
ATOM 1743 O O . LYS A 1 212 ? -4.363 1.323 39.491 1.00 96.69 212 LYS A O 1
ATOM 1748 N N . ARG A 1 213 ? -4.674 -0.798 40.173 1.00 96.00 213 ARG A N 1
ATOM 1749 C CA . ARG A 1 213 ? -6.124 -0.698 40.378 1.00 96.00 213 ARG A CA 1
ATOM 1750 C C . ARG A 1 213 ? -6.473 0.363 41.417 1.00 96.00 213 ARG A C 1
ATOM 1752 O O . ARG A 1 213 ? -7.301 1.213 41.119 1.00 96.00 213 ARG A O 1
ATOM 1759 N N . GLN A 1 214 ? -5.854 0.312 42.594 1.00 96.44 214 GLN A N 1
ATOM 1760 C CA . GLN A 1 214 ? -6.172 1.224 43.692 1.00 96.44 214 GLN A CA 1
ATOM 1761 C C . GLN A 1 214 ? -5.909 2.680 43.306 1.00 96.44 214 GLN A C 1
ATOM 1763 O O . GLN A 1 214 ? -6.809 3.502 43.387 1.00 96.44 214 GLN A O 1
ATOM 1768 N N . TYR A 1 215 ? -4.734 2.976 42.750 1.00 97.50 215 TYR A N 1
ATOM 1769 C CA . TYR A 1 215 ? -4.411 4.326 42.289 1.00 97.50 215 TYR A CA 1
ATOM 1770 C C . TYR A 1 215 ? -5.372 4.836 41.206 1.00 97.50 215 TYR A C 1
ATOM 1772 O O . TYR A 1 215 ? -5.817 5.977 41.274 1.00 97.50 215 TYR A O 1
ATOM 1780 N N . LEU A 1 216 ? -5.720 4.011 40.209 1.00 97.19 216 LEU A N 1
ATOM 1781 C CA . LEU A 1 216 ? -6.671 4.420 39.167 1.00 97.19 216 LEU A CA 1
ATOM 1782 C C . LEU A 1 216 ? -8.077 4.627 39.741 1.00 97.19 216 LEU A C 1
ATOM 1784 O O . LEU A 1 216 ? -8.778 5.545 39.326 1.00 97.19 216 LEU A O 1
ATOM 1788 N N . GLN A 1 217 ? -8.487 3.794 40.695 1.00 96.19 217 GLN A N 1
ATOM 1789 C CA . GLN A 1 217 ? -9.763 3.940 41.383 1.00 96.19 217 GLN A CA 1
ATOM 1790 C C . GLN A 1 217 ? -9.805 5.242 42.191 1.00 96.19 217 GLN A C 1
ATOM 1792 O O . GLN A 1 217 ? -10.746 6.013 42.035 1.00 96.19 217 GLN A O 1
ATOM 1797 N N . ASP A 1 218 ? -8.770 5.525 42.980 1.00 96.69 218 ASP A N 1
ATOM 1798 C CA . ASP A 1 218 ? -8.687 6.724 43.817 1.00 96.69 218 ASP A CA 1
ATOM 1799 C C . ASP A 1 218 ? -8.596 8.005 42.981 1.00 96.69 218 ASP A C 1
ATOM 1801 O O . ASP A 1 218 ? -9.243 9.001 43.303 1.00 96.69 218 ASP A O 1
ATOM 1805 N N . ARG A 1 219 ? -7.832 7.976 41.882 1.00 97.31 219 ARG A N 1
ATOM 1806 C CA . ARG A 1 219 ? -7.642 9.126 40.988 1.00 97.31 219 ARG A CA 1
ATOM 1807 C C . ARG A 1 219 ? -8.904 9.492 40.210 1.00 97.31 219 ARG A C 1
ATOM 1809 O O . ARG A 1 219 ? -9.141 10.673 39.979 1.00 97.31 219 ARG A O 1
ATOM 1816 N N . PHE A 1 220 ? -9.687 8.501 39.781 1.00 97.38 220 PHE A N 1
ATOM 1817 C CA . PHE A 1 220 ? -10.821 8.717 38.876 1.00 97.38 220 PHE A CA 1
ATOM 1818 C C . PHE A 1 220 ? -12.198 8.532 39.524 1.00 97.38 220 PHE A C 1
ATOM 1820 O O . PHE A 1 220 ? -13.198 8.648 38.822 1.00 97.38 220 PHE A O 1
ATOM 1827 N N . LYS A 1 221 ? -12.287 8.296 40.841 1.00 93.94 221 LYS A N 1
ATOM 1828 C CA . LYS A 1 221 ? -13.570 8.116 41.552 1.00 93.94 221 LYS A CA 1
ATOM 1829 C C . LYS A 1 221 ? -14.578 9.250 41.309 1.00 93.94 221 LYS A C 1
ATOM 1831 O O . LYS A 1 221 ? -15.757 8.968 41.131 1.00 93.94 221 LYS A O 1
ATOM 1836 N N . ASP A 1 222 ? -14.097 10.491 41.214 1.00 93.94 222 ASP A N 1
ATOM 1837 C CA . ASP A 1 222 ? -14.918 11.701 41.053 1.00 93.94 222 ASP A CA 1
ATOM 1838 C C . ASP A 1 222 ? -14.848 12.272 39.623 1.00 93.94 222 ASP A C 1
ATOM 1840 O O . ASP A 1 222 ? -15.241 13.408 39.373 1.00 93.94 222 ASP A O 1
ATOM 1844 N N . ALA A 1 223 ? -14.351 11.493 38.655 1.00 94.31 223 ALA A N 1
ATOM 1845 C CA . ALA A 1 223 ? -14.145 11.946 37.276 1.00 94.31 223 ALA A CA 1
ATOM 1846 C C . ALA A 1 223 ? -15.446 12.137 36.469 1.00 94.31 223 ALA A C 1
ATOM 1848 O O . ALA A 1 223 ? -15.397 12.516 35.303 1.00 94.31 223 ALA A O 1
ATOM 1849 N N . GLY A 1 224 ? -16.610 11.853 37.061 1.00 94.44 224 GLY A N 1
ATOM 1850 C CA . GLY A 1 224 ? -17.913 12.027 36.415 1.00 94.44 224 GLY A CA 1
ATOM 1851 C C . GLY A 1 224 ? -18.310 10.907 35.451 1.00 94.44 224 GLY A C 1
ATOM 1852 O O . GLY A 1 224 ? -19.299 11.062 34.739 1.00 94.44 224 GLY A O 1
ATOM 1853 N N . PHE A 1 225 ? -17.576 9.788 35.423 1.00 97.12 225 PHE A N 1
ATOM 1854 C CA . PHE A 1 225 ? -17.992 8.581 34.704 1.00 97.12 225 PHE A CA 1
ATOM 1855 C C . PHE A 1 225 ? -19.339 8.076 35.219 1.00 97.12 225 PHE A C 1
ATOM 1857 O O . PHE A 1 225 ? -19.618 8.137 36.414 1.00 97.12 225 PHE A O 1
ATOM 1864 N N . GLU A 1 226 ? -20.145 7.496 34.330 1.00 95.31 226 GLU A N 1
ATOM 1865 C CA . GLU A 1 226 ? -21.371 6.810 34.741 1.00 95.31 226 GLU A CA 1
ATOM 1866 C C . GLU A 1 226 ? -21.044 5.629 35.667 1.00 95.31 226 GLU A C 1
ATOM 1868 O O . GLU A 1 226 ? -21.694 5.410 36.687 1.00 95.31 226 GLU A O 1
ATOM 1873 N N . GLN A 1 227 ? -19.998 4.876 35.320 1.00 95.69 227 GLN A N 1
ATOM 1874 C CA . GLN A 1 227 ? -19.463 3.809 36.152 1.00 95.69 227 GLN A CA 1
ATOM 1875 C C . GLN A 1 227 ? -18.012 3.510 35.770 1.00 95.69 227 GLN A C 1
ATOM 1877 O O . GLN A 1 227 ? -17.648 3.583 34.597 1.00 95.69 227 GLN A O 1
ATOM 1882 N N . ILE A 1 228 ? -17.198 3.097 36.745 1.00 96.81 228 ILE A N 1
ATOM 1883 C CA . ILE A 1 228 ? -15.865 2.530 36.507 1.00 96.81 228 ILE A CA 1
ATOM 1884 C C . ILE A 1 228 ? -15.874 1.053 36.906 1.00 96.81 228 ILE A C 1
ATOM 1886 O O . ILE A 1 228 ? -16.283 0.683 38.011 1.00 96.81 228 ILE A O 1
ATOM 1890 N N . ILE A 1 229 ? -15.435 0.188 35.996 1.00 96.31 229 ILE A N 1
ATOM 1891 C CA . ILE A 1 229 ? -15.420 -1.263 36.159 1.00 96.31 229 ILE A CA 1
ATOM 1892 C C . ILE A 1 229 ? -13.991 -1.761 35.970 1.00 96.31 229 ILE A C 1
ATOM 1894 O O . ILE A 1 229 ? -13.421 -1.667 34.886 1.00 96.31 229 ILE A O 1
ATOM 1898 N N . PHE A 1 230 ? -13.430 -2.339 37.028 1.00 96.44 230 PHE A N 1
ATOM 1899 C CA . PHE A 1 230 ? -12.150 -3.035 36.973 1.00 96.44 230 PHE A CA 1
ATOM 1900 C C . PHE A 1 230 ? -12.378 -4.531 36.793 1.00 96.44 230 PHE A C 1
ATOM 1902 O O . PHE A 1 230 ? -13.194 -5.118 37.506 1.00 96.44 230 PHE A O 1
ATOM 1909 N N . THR A 1 231 ? -11.643 -5.153 35.874 1.00 94.94 231 THR A N 1
ATOM 1910 C CA . THR A 1 231 ? -11.711 -6.601 35.637 1.00 94.94 231 THR A CA 1
ATOM 1911 C C . THR A 1 231 ? -10.317 -7.219 35.629 1.00 94.94 231 THR A C 1
ATOM 1913 O O . THR A 1 231 ? -9.321 -6.532 35.388 1.00 94.94 231 THR A O 1
ATOM 1916 N N . VAL A 1 232 ? -10.242 -8.514 35.945 1.00 93.69 232 VAL A N 1
ATOM 1917 C CA . VAL A 1 232 ? -9.004 -9.296 35.883 1.00 93.69 232 VAL A CA 1
ATOM 1918 C C . VAL A 1 232 ? -9.278 -10.580 35.113 1.00 93.69 232 VAL A C 1
ATOM 1920 O O . VAL A 1 232 ? -10.059 -11.407 35.575 1.00 93.69 232 VAL A O 1
ATOM 1923 N N . HIS A 1 233 ? -8.658 -10.730 33.945 1.00 92.62 233 HIS A N 1
ATOM 1924 C CA . HIS A 1 233 ? -8.726 -11.939 33.129 1.00 92.62 233 HIS A CA 1
ATOM 1925 C C . HIS A 1 233 ? -7.833 -13.045 33.723 1.00 92.62 233 HIS A C 1
ATOM 1927 O O . HIS A 1 233 ? -6.626 -12.813 33.871 1.00 92.62 233 HIS A O 1
ATOM 1933 N N . PRO A 1 234 ? -8.394 -14.220 34.079 1.00 89.88 234 PRO A N 1
ATOM 1934 C CA . PRO A 1 234 ? -7.631 -15.345 34.618 1.00 89.88 234 PRO A CA 1
ATOM 1935 C C . PRO A 1 234 ? -6.654 -15.945 33.603 1.00 89.88 234 PRO A C 1
ATOM 1937 O O . PRO A 1 234 ? -6.943 -16.049 32.410 1.00 89.88 234 PRO A O 1
ATOM 1940 N N . TYR A 1 235 ? -5.501 -16.402 34.079 1.00 88.75 235 TYR A N 1
ATOM 1941 C CA . TYR A 1 235 ? -4.511 -17.076 33.253 1.00 88.75 235 TYR A CA 1
ATOM 1942 C C . TYR A 1 235 ? -4.867 -18.552 33.030 1.00 88.75 235 TYR A C 1
ATOM 1944 O O . TYR A 1 235 ? -5.236 -19.270 33.953 1.00 88.75 235 TYR A O 1
ATOM 1952 N N . GLY A 1 236 ? -4.665 -19.036 31.801 1.00 80.56 236 GLY A N 1
ATOM 1953 C CA . GLY A 1 236 ? -4.760 -20.466 31.486 1.00 80.56 236 GLY A CA 1
ATOM 1954 C C . GLY A 1 236 ? -6.179 -20.990 31.257 1.00 80.56 236 GLY A C 1
ATOM 1955 O O . GLY A 1 236 ? -6.387 -22.199 31.339 1.00 80.56 236 GLY A O 1
ATOM 1956 N N . LEU A 1 237 ? -7.145 -20.116 30.951 1.00 80.06 237 LEU A N 1
ATOM 1957 C CA . LEU A 1 237 ? -8.486 -20.548 30.556 1.00 80.06 237 LEU A CA 1
ATOM 1958 C C . LEU A 1 237 ? -8.444 -21.396 29.266 1.00 80.06 237 LEU A C 1
ATOM 1960 O O . LEU A 1 237 ? -7.703 -21.071 28.331 1.00 80.06 237 LEU A O 1
ATOM 1964 N N . PRO A 1 238 ? -9.226 -22.491 29.189 1.00 77.56 238 PRO A N 1
ATOM 1965 C CA . PRO A 1 238 ? -9.239 -23.358 28.019 1.00 77.56 238 PRO A CA 1
ATOM 1966 C C . PRO A 1 238 ? -9.771 -22.609 26.792 1.00 77.56 238 PRO A C 1
ATOM 1968 O O . PRO A 1 238 ? -10.741 -21.862 26.883 1.00 77.56 238 PRO A O 1
ATOM 1971 N N . ASN A 1 239 ? -9.175 -22.871 25.624 1.00 76.31 239 ASN A N 1
ATOM 1972 C CA . ASN A 1 239 ? -9.527 -22.262 24.331 1.00 76.31 239 ASN A CA 1
ATOM 1973 C C . ASN A 1 239 ? -9.227 -20.756 24.187 1.00 76.31 239 ASN A C 1
ATOM 1975 O O . ASN A 1 239 ? -9.628 -20.149 23.190 1.00 76.31 239 ASN A O 1
ATOM 1979 N N . GLU A 1 240 ? -8.472 -20.165 25.112 1.00 85.00 240 GLU A N 1
ATOM 1980 C CA . GLU A 1 240 ? -8.051 -18.763 25.051 1.00 85.00 240 GLU A CA 1
ATOM 1981 C C . GLU A 1 240 ? -6.526 -18.638 24.921 1.00 85.00 240 GLU A C 1
ATOM 1983 O O . GLU A 1 240 ? -5.770 -19.464 25.437 1.00 85.00 240 GLU A O 1
ATOM 1988 N N . ILE A 1 241 ? -6.054 -17.598 24.227 1.00 86.12 241 ILE A N 1
ATOM 1989 C CA . ILE A 1 241 ? -4.629 -17.243 24.181 1.00 86.12 241 ILE A CA 1
ATOM 1990 C C . ILE A 1 241 ? -4.347 -16.085 25.148 1.00 86.12 241 ILE A C 1
ATOM 1992 O O . ILE A 1 241 ? -5.155 -15.161 25.233 1.00 86.12 241 ILE A O 1
ATOM 1996 N N . PRO A 1 242 ? -3.210 -16.068 25.866 1.00 84.88 242 PRO A N 1
ATOM 1997 C CA . PRO A 1 242 ? -2.824 -14.898 26.652 1.00 84.88 242 PRO A CA 1
ATOM 1998 C C . PRO A 1 242 ? -2.667 -13.654 25.767 1.00 84.88 242 PRO A C 1
ATOM 2000 O O . PRO A 1 242 ? -2.107 -13.739 24.668 1.00 84.88 242 PRO A O 1
ATOM 2003 N N . GLY A 1 243 ? -3.123 -12.499 26.252 1.00 87.94 243 GLY A N 1
ATOM 2004 C CA . GLY A 1 243 ? -2.997 -11.219 25.559 1.00 87.94 243 GLY A CA 1
ATOM 2005 C C . GLY A 1 243 ? -4.296 -10.417 25.454 1.00 87.94 243 GLY A C 1
ATOM 2006 O O . GLY A 1 243 ? -5.357 -10.799 25.954 1.00 87.94 243 GLY A O 1
ATOM 2007 N N . LYS A 1 244 ? -4.200 -9.304 24.712 1.00 89.94 244 LYS A N 1
ATOM 2008 C CA . LYS A 1 244 ? -5.259 -8.295 24.541 1.00 89.94 244 LYS A CA 1
ATOM 2009 C C . LYS A 1 244 ? -6.627 -8.890 24.204 1.00 89.94 244 LYS A C 1
ATOM 2011 O O . LYS A 1 244 ? -7.591 -8.539 24.867 1.00 89.94 244 LYS A O 1
ATOM 2016 N N . CYS A 1 245 ? -6.719 -9.781 23.216 1.00 90.44 245 CYS A N 1
ATOM 2017 C CA . CYS A 1 245 ? -8.006 -10.303 22.740 1.00 90.44 245 CYS A CA 1
ATOM 2018 C C . CYS A 1 245 ? -8.827 -10.992 23.849 1.00 90.44 245 CYS A C 1
ATOM 2020 O O . CYS A 1 245 ? -10.018 -10.716 23.997 1.00 90.44 245 CYS A O 1
ATOM 2022 N N . SER A 1 246 ? -8.189 -11.826 24.674 1.00 91.31 246 SER A N 1
ATOM 2023 C CA . SER A 1 246 ? -8.832 -12.534 25.786 1.00 91.31 246 SER A CA 1
ATOM 2024 C C . SER A 1 246 ? -9.159 -11.593 26.937 1.00 91.31 246 SER A C 1
ATOM 2026 O O . SER A 1 246 ? -10.282 -11.615 27.438 1.00 91.31 246 SER A O 1
ATOM 2028 N N . ASN A 1 247 ? -8.234 -10.690 27.279 1.00 93.44 247 ASN A N 1
ATOM 2029 C CA . ASN A 1 247 ? -8.455 -9.670 28.303 1.00 93.44 247 ASN A CA 1
ATOM 2030 C C . ASN A 1 247 ? -9.626 -8.735 27.937 1.00 93.44 247 ASN A C 1
ATOM 2032 O O . ASN A 1 247 ? -10.548 -8.545 28.727 1.00 93.44 247 ASN A O 1
ATOM 2036 N N . SER A 1 248 ? -9.652 -8.224 26.701 1.00 92.25 248 SER A N 1
ATOM 2037 C CA . SER A 1 248 ? -10.742 -7.397 26.173 1.00 92.25 248 SER A CA 1
ATOM 2038 C C . SER A 1 248 ? -12.076 -8.148 26.153 1.00 92.25 248 SER A C 1
ATOM 2040 O O . SER A 1 248 ? -13.092 -7.600 26.579 1.00 92.25 248 SER A O 1
ATOM 2042 N N . ASN A 1 249 ? -12.094 -9.402 25.680 1.00 93.25 249 ASN A N 1
ATOM 2043 C CA . ASN A 1 249 ? -13.304 -10.229 25.653 1.00 93.25 249 ASN A CA 1
ATOM 2044 C C . ASN A 1 249 ? -13.864 -10.453 27.065 1.00 93.25 249 ASN A C 1
ATOM 2046 O O . ASN A 1 249 ? -15.056 -10.243 27.300 1.00 93.25 249 ASN A O 1
ATOM 2050 N N . TYR A 1 250 ? -13.005 -10.857 28.002 1.00 91.69 250 TYR A N 1
ATOM 2051 C CA . TYR A 1 250 ? -13.379 -11.096 29.391 1.00 91.69 250 TYR A CA 1
ATOM 2052 C C . TYR A 1 250 ? -13.893 -9.818 30.053 1.00 91.69 250 TYR A C 1
ATOM 2054 O O . TYR A 1 250 ? -15.000 -9.797 30.595 1.00 91.69 250 TYR A O 1
ATOM 2062 N N . GLY A 1 251 ? -13.130 -8.728 29.943 1.00 92.25 251 GLY A N 1
ATOM 2063 C CA . GLY A 1 251 ? -13.474 -7.444 30.536 1.00 92.25 251 GLY A CA 1
ATOM 2064 C C . GLY A 1 251 ? -14.802 -6.893 30.031 1.00 92.25 251 GLY A C 1
ATOM 2065 O O . GLY A 1 251 ? -15.642 -6.476 30.828 1.00 92.25 251 GLY A O 1
ATOM 2066 N N . LEU A 1 252 ? -15.044 -6.971 28.719 1.00 93.56 252 LEU A N 1
ATOM 2067 C CA . LEU A 1 252 ? -16.294 -6.515 28.117 1.00 93.56 252 LEU A CA 1
ATOM 2068 C C . LEU A 1 252 ? -17.491 -7.367 28.561 1.00 93.56 252 LEU A C 1
ATOM 2070 O O . LEU A 1 252 ? -18.538 -6.814 28.886 1.00 93.56 252 LEU A O 1
ATOM 2074 N N . ARG A 1 253 ? -17.352 -8.696 28.637 1.00 93.38 253 ARG A N 1
ATOM 2075 C CA . ARG A 1 253 ? -18.428 -9.577 29.127 1.00 93.38 253 ARG A CA 1
ATOM 2076 C C . ARG A 1 253 ? -18.770 -9.311 30.584 1.00 93.38 253 ARG A C 1
ATOM 2078 O O . ARG A 1 253 ? -19.947 -9.231 30.922 1.00 93.38 253 ARG A O 1
ATOM 2085 N N . MET A 1 254 ? -17.755 -9.143 31.427 1.00 89.81 254 MET A N 1
ATOM 2086 C CA . MET A 1 254 ? -17.946 -8.816 32.838 1.00 89.81 254 MET A CA 1
ATOM 2087 C C . MET A 1 254 ? -18.610 -7.451 33.009 1.00 89.81 254 MET A C 1
ATOM 2089 O O . MET A 1 254 ? -19.535 -7.318 33.807 1.00 89.81 254 MET A O 1
ATOM 2093 N N . ALA A 1 255 ? -18.192 -6.455 32.224 1.00 91.25 255 ALA A N 1
ATOM 2094 C CA . ALA A 1 255 ? -18.821 -5.141 32.223 1.00 91.25 255 ALA A CA 1
ATOM 2095 C C . ALA A 1 255 ? -20.295 -5.219 31.809 1.00 91.25 255 ALA A C 1
ATOM 2097 O O . ALA A 1 255 ? -21.148 -4.699 32.520 1.00 91.25 255 ALA A O 1
ATOM 2098 N N . VAL A 1 256 ? -20.603 -5.925 30.717 1.00 92.00 256 VAL A N 1
ATOM 2099 C CA . VAL A 1 256 ? -21.973 -6.089 30.202 1.00 92.00 256 VAL A CA 1
ATOM 2100 C C . VAL A 1 256 ? -22.868 -6.838 31.187 1.00 92.00 256 VAL A C 1
ATOM 2102 O O . VAL A 1 256 ? -24.009 -6.436 31.399 1.00 92.00 256 VAL A O 1
ATOM 2105 N N . ASN A 1 257 ? -22.346 -7.880 31.836 1.00 89.75 257 ASN A N 1
ATOM 2106 C CA . ASN A 1 257 ? -23.065 -8.595 32.889 1.00 89.75 257 ASN A CA 1
ATOM 2107 C C . ASN A 1 257 ? -23.366 -7.674 34.085 1.00 89.75 257 ASN A C 1
ATOM 2109 O O . ASN A 1 257 ? -24.471 -7.671 34.615 1.00 89.75 257 ASN A O 1
ATOM 2113 N N . LYS A 1 258 ? -22.399 -6.835 34.478 1.00 89.12 258 LYS A N 1
ATOM 2114 C CA . LYS A 1 258 ? -22.537 -5.922 35.619 1.00 89.12 258 LYS A CA 1
ATOM 2115 C C . LYS A 1 258 ? -23.550 -4.800 35.384 1.00 89.12 258 LYS A C 1
ATOM 2117 O O . LYS A 1 258 ? -24.255 -4.428 36.314 1.00 89.12 258 LYS A O 1
ATOM 2122 N N . ILE A 1 259 ? -23.611 -4.253 34.170 1.00 89.88 259 ILE A N 1
ATOM 2123 C CA . ILE A 1 259 ? -24.556 -3.173 33.833 1.00 89.88 259 ILE A CA 1
ATOM 2124 C C . ILE A 1 259 ? -25.982 -3.686 33.595 1.00 89.88 259 ILE A C 1
ATOM 2126 O O . ILE A 1 259 ? -26.893 -2.867 33.537 1.00 89.88 259 ILE A O 1
ATOM 2130 N N . ASN A 1 260 ? -26.160 -5.007 33.454 1.00 86.94 260 ASN A N 1
ATOM 2131 C CA . ASN A 1 260 ? -27.443 -5.704 33.328 1.00 86.94 260 ASN A CA 1
ATOM 2132 C C . ASN A 1 260 ? -28.425 -5.026 32.351 1.00 86.94 260 ASN A C 1
ATOM 2134 O O . ASN A 1 260 ? -29.517 -4.600 32.723 1.00 86.94 260 ASN A O 1
ATOM 2138 N N . VAL A 1 261 ? -27.998 -4.875 31.097 1.00 87.12 261 VAL A N 1
ATOM 2139 C CA . VAL A 1 261 ? -28.767 -4.179 30.054 1.00 87.12 261 VAL A CA 1
ATOM 2140 C C . VAL A 1 261 ? -29.645 -5.169 29.291 1.00 87.12 261 VAL A C 1
ATOM 2142 O O . VAL A 1 261 ? -29.157 -6.211 28.853 1.00 87.12 261 VAL A O 1
ATOM 2145 N N . ALA A 1 262 ? -30.920 -4.818 29.099 1.00 88.06 262 ALA A N 1
ATOM 2146 C CA . ALA A 1 262 ? -31.855 -5.587 28.283 1.00 88.06 262 ALA A CA 1
ATOM 2147 C C . ALA A 1 262 ? -31.416 -5.633 26.808 1.00 88.06 262 ALA A C 1
ATOM 2149 O O . ALA A 1 262 ? -30.863 -4.664 26.282 1.00 88.06 262 ALA A O 1
ATOM 2150 N N . ASP A 1 263 ? -31.689 -6.743 26.117 1.00 84.25 263 ASP A N 1
ATOM 2151 C CA . ASP A 1 263 ? -31.233 -6.959 24.734 1.00 84.25 263 ASP A CA 1
ATOM 2152 C C . ASP A 1 263 ? -31.699 -5.846 23.767 1.00 84.25 263 ASP A C 1
ATOM 2154 O O . ASP A 1 263 ? -30.917 -5.393 22.925 1.00 84.25 263 ASP A O 1
ATOM 2158 N N . ASP A 1 264 ? -32.925 -5.334 23.932 1.00 85.19 264 ASP A N 1
ATOM 2159 C CA . ASP A 1 264 ? -33.491 -4.262 23.096 1.00 85.19 264 ASP A CA 1
ATOM 2160 C C . ASP A 1 264 ? -32.789 -2.903 23.266 1.00 85.19 264 ASP A C 1
ATOM 2162 O O . ASP A 1 264 ? -32.768 -2.088 22.332 1.00 85.19 264 ASP A O 1
ATOM 2166 N N . ASP A 1 265 ? -32.158 -2.679 24.421 1.00 90.19 265 ASP A N 1
ATOM 2167 C CA . ASP A 1 265 ? -31.439 -1.448 24.756 1.00 90.19 265 ASP A CA 1
ATOM 2168 C C . ASP A 1 265 ? -29.968 -1.488 24.331 1.00 90.19 265 ASP A C 1
ATOM 2170 O O . ASP A 1 265 ? -29.318 -0.445 24.231 1.00 90.19 265 ASP A O 1
ATOM 2174 N N . MET A 1 266 ? -29.426 -2.662 23.987 1.00 92.62 266 MET A N 1
ATOM 2175 C CA . MET A 1 266 ? -28.026 -2.799 23.564 1.00 92.62 266 MET A CA 1
ATOM 2176 C C . MET A 1 266 ? -27.701 -2.024 22.278 1.00 92.62 266 MET A C 1
ATOM 2178 O O . MET A 1 266 ? -26.539 -1.712 22.015 1.00 92.62 266 MET A O 1
ATOM 2182 N N . LYS A 1 267 ? -28.705 -1.682 21.461 1.00 92.31 267 LYS A N 1
ATOM 2183 C CA . LYS A 1 267 ? -28.530 -0.800 20.291 1.00 92.31 267 LYS A CA 1
ATOM 2184 C C . LYS A 1 267 ? -28.231 0.655 20.679 1.00 92.31 267 LYS A C 1
ATOM 2186 O O . LYS A 1 267 ? -27.726 1.403 19.848 1.00 92.31 267 LYS A O 1
ATOM 2191 N N . ASN A 1 268 ? -28.525 1.050 21.916 1.00 93.06 268 ASN A N 1
ATOM 2192 C CA . ASN A 1 268 ? -28.278 2.390 22.448 1.00 93.06 268 ASN A CA 1
ATOM 2193 C C . ASN A 1 268 ? -26.959 2.465 23.237 1.00 93.06 268 ASN A C 1
ATOM 2195 O O . ASN A 1 268 ? -26.689 3.467 23.895 1.00 93.06 268 ASN A O 1
ATOM 2199 N N . ILE A 1 269 ? -26.133 1.414 23.185 1.00 96.19 269 ILE A N 1
ATOM 2200 C CA . ILE A 1 269 ? -24.821 1.374 23.832 1.00 96.19 269 ILE A CA 1
ATOM 2201 C C . ILE A 1 269 ? -23.748 1.156 22.773 1.00 96.19 269 ILE A C 1
ATOM 2203 O O . ILE A 1 269 ? -23.782 0.168 22.038 1.00 96.19 269 ILE A O 1
ATOM 2207 N N . LEU A 1 270 ? -22.779 2.065 22.708 1.00 97.50 270 LEU A N 1
ATOM 2208 C CA . LEU A 1 270 ? -21.612 1.940 21.840 1.00 97.50 270 LEU A CA 1
ATOM 2209 C C . LEU A 1 270 ? -20.412 1.472 22.652 1.00 97.50 270 LEU A C 1
ATOM 2211 O O . LEU A 1 270 ? -20.103 2.021 23.700 1.00 97.50 270 LEU A O 1
ATOM 2215 N N . VAL A 1 271 ? -19.722 0.452 22.168 1.00 97.62 271 VAL A N 1
ATOM 2216 C CA . VAL A 1 271 ? -18.483 -0.063 22.743 1.00 97.62 271 VAL A CA 1
ATOM 2217 C C . VAL A 1 271 ? -17.326 0.506 21.945 1.00 97.62 271 VAL A C 1
ATOM 2219 O O . VAL A 1 271 ? -17.331 0.390 20.727 1.00 97.62 271 VAL A O 1
ATOM 2222 N N . THR A 1 272 ? -16.335 1.082 22.616 1.00 97.25 272 THR A N 1
ATOM 2223 C CA . THR A 1 272 ? -15.040 1.473 22.053 1.00 97.25 272 THR A CA 1
ATOM 2224 C C . THR A 1 272 ? -13.957 0.663 22.746 1.00 97.25 272 THR A C 1
ATOM 2226 O O . THR A 1 272 ? -13.778 0.776 23.957 1.00 97.25 272 THR A O 1
ATOM 2229 N N . THR A 1 273 ? -13.227 -0.156 21.996 1.00 93.88 273 THR A N 1
ATOM 2230 C CA . THR A 1 273 ? -12.015 -0.813 22.510 1.00 93.88 273 THR A CA 1
ATOM 2231 C C . THR A 1 273 ? -10.830 0.119 22.330 1.00 93.88 273 THR A C 1
ATOM 2233 O O . THR A 1 273 ? -10.786 0.810 21.319 1.00 93.88 273 THR A O 1
ATOM 2236 N N . CYS A 1 274 ? -9.853 0.125 23.230 1.00 90.69 274 CYS A N 1
ATOM 2237 C CA . CYS A 1 274 ? -8.603 0.853 23.013 1.00 90.69 274 CYS A CA 1
ATOM 2238 C C . CYS A 1 274 ? -7.407 0.243 23.746 1.00 90.69 274 CYS A C 1
ATOM 2240 O O . CYS A 1 274 ? -7.545 -0.531 24.697 1.00 90.69 274 CYS A O 1
ATOM 2242 N N . ASP A 1 275 ? -6.222 0.591 23.249 1.00 90.62 275 ASP A N 1
ATOM 2243 C CA . ASP A 1 275 ? -4.949 0.266 23.884 1.00 90.62 275 ASP A CA 1
ATOM 2244 C C . ASP A 1 275 ? -4.656 1.253 25.025 1.00 90.62 275 ASP A C 1
ATOM 2246 O O . ASP A 1 275 ? -5.159 2.380 25.044 1.00 90.62 275 ASP A O 1
ATOM 2250 N N . ALA A 1 276 ? -3.832 0.832 25.984 1.00 91.06 276 ALA A N 1
ATOM 2251 C CA . ALA A 1 276 ? -3.486 1.623 27.166 1.00 91.06 276 ALA A CA 1
ATOM 2252 C C . ALA A 1 276 ? -2.625 2.871 26.874 1.00 91.06 276 ALA A C 1
ATOM 2254 O O . ALA A 1 276 ? -2.383 3.665 27.781 1.00 91.06 276 ALA A O 1
ATOM 2255 N N . ASP A 1 277 ? -2.197 3.072 25.628 1.00 90.31 277 ASP A N 1
ATOM 2256 C CA . ASP A 1 277 ? -1.351 4.161 25.128 1.00 90.31 277 ASP A CA 1
ATOM 2257 C C . ASP A 1 277 ? -2.094 5.090 24.143 1.00 90.31 277 ASP A C 1
ATOM 2259 O O . ASP A 1 277 ? -1.522 5.603 23.177 1.00 90.31 277 ASP A O 1
ATOM 2263 N N . SER A 1 278 ? -3.391 5.303 24.373 1.00 92.38 278 SER A N 1
ATOM 2264 C CA . SER A 1 278 ? -4.283 6.037 23.472 1.00 92.38 278 SER A CA 1
ATOM 2265 C C . SER A 1 278 ? -4.835 7.308 24.115 1.00 92.38 278 SER A C 1
ATOM 2267 O O . SER A 1 278 ? -5.508 7.264 25.138 1.00 92.38 278 SER A O 1
ATOM 2269 N N . LYS A 1 279 ? -4.609 8.461 23.486 1.00 93.50 279 LYS A N 1
ATOM 2270 C CA . LYS A 1 279 ? -5.099 9.766 23.936 1.00 93.50 279 LYS A CA 1
ATOM 2271 C C . LYS A 1 279 ? -6.253 10.252 23.066 1.00 93.50 279 LYS A C 1
ATOM 2273 O O . LYS A 1 279 ? -6.061 10.633 21.906 1.00 93.50 279 LYS A O 1
ATOM 2278 N N . PHE A 1 280 ? -7.443 10.284 23.653 1.00 95.00 280 PHE A N 1
ATOM 2279 C CA . PHE A 1 280 ? -8.660 10.754 23.005 1.00 95.00 280 PHE A CA 1
ATOM 2280 C C . PHE A 1 280 ? -8.769 12.285 23.072 1.00 95.00 280 PHE A C 1
ATOM 2282 O O . PHE A 1 280 ? -8.484 12.882 24.110 1.00 95.00 280 PHE A O 1
ATOM 2289 N N . PRO A 1 281 ? -9.195 12.958 21.994 1.00 93.69 281 PRO A N 1
ATOM 2290 C CA . PRO A 1 281 ? -9.545 14.374 22.063 1.00 93.69 281 PRO A CA 1
ATOM 2291 C C . PRO A 1 281 ? -10.906 14.572 22.764 1.00 93.69 281 PRO A C 1
ATOM 2293 O O . PRO A 1 281 ? -11.767 13.699 22.632 1.00 93.69 281 PRO A O 1
ATOM 2296 N N . PRO A 1 282 ? -11.169 15.720 23.421 1.00 92.50 282 PRO A N 1
ATOM 2297 C CA . PRO A 1 282 ? -12.344 15.930 24.296 1.00 92.50 282 PRO A CA 1
ATOM 2298 C C . PRO A 1 282 ? -13.734 15.728 23.663 1.00 92.50 282 PRO A C 1
ATOM 2300 O O . PRO A 1 282 ? -14.736 15.554 24.358 1.00 92.50 282 PRO A O 1
ATOM 2303 N N . ASN A 1 283 ? -13.819 15.768 22.332 1.00 91.88 283 ASN A N 1
ATOM 2304 C CA . ASN A 1 283 ? -15.071 15.643 21.582 1.00 91.88 283 ASN A CA 1
ATOM 2305 C C . ASN A 1 283 ? -15.259 14.262 20.939 1.00 91.88 283 ASN A C 1
ATOM 2307 O O . ASN A 1 283 ? -16.159 14.105 20.118 1.00 91.88 283 ASN A O 1
ATOM 2311 N N . TYR A 1 284 ? -14.420 13.273 21.254 1.00 95.31 284 TYR A N 1
ATOM 2312 C CA . TYR A 1 284 ? -14.471 11.958 20.613 1.00 95.31 284 TYR A CA 1
ATOM 2313 C C . TYR A 1 284 ? -15.824 11.260 20.811 1.00 95.31 284 TYR A C 1
ATOM 2315 O O . TYR A 1 284 ? -16.445 10.843 19.834 1.00 95.31 284 TYR A O 1
ATOM 2323 N N . ILE A 1 285 ? -16.312 11.182 22.053 1.00 95.50 285 ILE A N 1
ATOM 2324 C CA . ILE A 1 285 ? -17.574 10.499 22.388 1.00 95.50 285 ILE A CA 1
ATOM 2325 C C . ILE A 1 285 ? -18.776 11.194 21.741 1.00 95.50 285 ILE A C 1
ATOM 2327 O O . ILE A 1 285 ? -19.669 10.539 21.191 1.00 95.50 285 ILE A O 1
ATOM 2331 N N . ALA A 1 286 ? -18.766 12.527 21.723 1.00 94.19 286 ALA A N 1
ATOM 2332 C CA . ALA A 1 286 ? -19.772 13.303 21.014 1.00 94.19 286 ALA A CA 1
ATOM 2333 C C . ALA A 1 286 ? -19.684 13.064 19.491 1.00 94.19 286 ALA A C 1
ATOM 2335 O O . ALA A 1 286 ? -20.676 12.736 18.847 1.00 94.19 286 ALA A O 1
ATOM 2336 N N . ALA A 1 287 ? -18.498 13.119 18.885 1.00 94.81 287 ALA A N 1
ATOM 2337 C CA . ALA A 1 287 ? -18.339 12.859 17.454 1.00 94.81 287 ALA A CA 1
ATOM 2338 C C . ALA A 1 287 ? -18.798 11.448 17.053 1.00 94.81 287 ALA A C 1
ATOM 2340 O O . ALA A 1 287 ? -19.430 11.284 16.008 1.00 94.81 287 ALA A O 1
ATOM 2341 N N . LEU A 1 288 ? -18.528 10.443 17.890 1.00 95.56 288 LEU A N 1
ATOM 2342 C CA . LEU A 1 288 ? -19.004 9.076 17.698 1.00 95.56 288 LEU A CA 1
ATOM 2343 C C . LEU A 1 288 ? -20.535 8.996 17.765 1.00 95.56 288 LEU A C 1
ATOM 2345 O O . LEU A 1 288 ? -21.148 8.439 16.858 1.00 95.56 288 LEU A O 1
ATOM 2349 N N . THR A 1 289 ? -21.154 9.584 18.791 1.00 94.94 289 THR A N 1
ATOM 2350 C CA . THR A 1 289 ? -22.622 9.601 18.950 1.00 94.94 289 THR A CA 1
ATOM 2351 C C . THR A 1 289 ? -23.296 10.301 17.775 1.00 94.94 289 THR A C 1
ATOM 2353 O O . THR A 1 289 ? -24.188 9.746 17.140 1.00 94.94 289 THR A O 1
ATOM 2356 N N . TRP A 1 290 ? -22.810 11.492 17.423 1.00 92.44 290 TRP A N 1
ATOM 2357 C CA . TRP A 1 290 ? -23.279 12.252 16.269 1.00 92.44 290 TRP A CA 1
ATOM 2358 C C . TRP A 1 290 ? -23.180 11.431 14.982 1.00 92.44 290 TRP A C 1
ATOM 2360 O O . TRP A 1 290 ? -24.122 11.391 14.192 1.00 92.44 290 TRP A O 1
ATOM 2370 N N . LYS A 1 291 ? -22.054 10.733 14.781 1.00 92.44 291 LYS A N 1
ATOM 2371 C CA . LYS A 1 291 ? -21.858 9.897 13.600 1.00 92.44 291 LYS A CA 1
ATOM 2372 C C . LYS A 1 291 ? -22.801 8.698 13.607 1.00 92.44 291 LYS A C 1
ATOM 2374 O O . LYS A 1 291 ? -23.331 8.370 12.556 1.00 92.44 291 LYS A O 1
ATOM 2379 N N . TYR A 1 292 ? -23.032 8.076 14.761 1.00 93.81 292 TYR A N 1
ATOM 2380 C CA . TYR A 1 292 ? -23.960 6.960 14.919 1.00 93.81 292 TYR A CA 1
ATOM 2381 C C . TYR A 1 292 ? -25.392 7.342 14.539 1.00 93.81 292 TYR A C 1
ATOM 2383 O O . TYR A 1 292 ? -26.002 6.661 13.720 1.00 93.81 292 TYR A O 1
ATOM 2391 N N . LEU A 1 293 ? -25.889 8.473 15.045 1.00 91.19 293 LEU A N 1
ATOM 2392 C CA . LEU A 1 293 ? -27.263 8.936 14.817 1.00 91.19 293 LEU A CA 1
ATOM 2393 C C . LEU A 1 293 ? -27.577 9.292 13.352 1.00 91.19 293 LEU A C 1
ATOM 2395 O O . LEU A 1 293 ? -28.743 9.340 12.976 1.00 91.19 293 LEU A O 1
ATOM 2399 N N . GLN A 1 294 ? -26.562 9.532 12.517 1.00 87.88 294 GLN A N 1
ATOM 2400 C CA . GLN A 1 294 ? -26.741 9.841 11.090 1.00 87.88 294 GLN A CA 1
ATOM 2401 C C . GLN A 1 294 ? -26.817 8.621 10.180 1.00 87.88 294 GLN A C 1
ATOM 2403 O O . GLN A 1 294 ? -27.168 8.741 9.007 1.00 87.88 294 GLN A O 1
ATOM 2408 N N . GLU A 1 295 ? -26.403 7.462 10.671 1.00 87.75 295 GLU A N 1
ATOM 2409 C CA . GLU A 1 295 ? -26.374 6.259 9.857 1.00 87.75 295 GLU A CA 1
ATOM 2410 C C . GLU A 1 295 ? -27.752 5.592 9.847 1.00 87.75 295 GLU A C 1
ATOM 2412 O O . GLU A 1 295 ? -28.490 5.608 10.830 1.00 87.75 295 GLU A O 1
ATOM 2417 N N . ASN A 1 296 ? -28.080 4.928 8.741 1.00 82.44 296 ASN A N 1
ATOM 2418 C CA . ASN A 1 296 ? -29.302 4.139 8.639 1.00 82.44 296 ASN A CA 1
ATOM 2419 C C . ASN A 1 296 ? -29.073 2.738 9.222 1.00 82.44 296 ASN A C 1
ATOM 2421 O O . ASN A 1 296 ? -28.255 1.981 8.703 1.00 82.44 296 ASN A O 1
ATOM 2425 N N . GLN A 1 297 ? -29.815 2.388 10.278 1.00 80.06 297 GLN A N 1
ATOM 2426 C CA . GLN A 1 297 ? -29.730 1.095 10.985 1.00 80.06 297 GLN A CA 1
ATOM 2427 C C . GLN A 1 297 ? -28.301 0.679 11.418 1.00 80.06 297 GLN A C 1
ATOM 2429 O O . GLN A 1 297 ? -27.906 -0.477 11.238 1.00 80.06 297 GLN A O 1
ATOM 2434 N N . PRO A 1 298 ? -27.514 1.579 12.035 1.00 83.19 298 PRO A N 1
ATOM 2435 C CA . PRO A 1 298 ? -26.088 1.363 12.282 1.00 83.19 298 PRO A CA 1
ATOM 2436 C C . PRO A 1 298 ? -25.785 0.218 13.231 1.00 83.19 298 PRO A C 1
ATOM 2438 O O . PRO A 1 298 ? -24.707 -0.370 13.135 1.00 83.19 298 PRO A O 1
ATOM 2441 N N . ALA A 1 299 ? -26.726 -0.095 14.127 1.00 86.38 299 ALA A N 1
ATOM 2442 C CA . ALA A 1 299 ? -26.530 -1.031 15.220 1.00 86.38 299 ALA A CA 1
ATOM 2443 C C . ALA A 1 299 ? -25.946 -2.369 14.755 1.00 86.38 299 ALA A C 1
ATOM 2445 O O . ALA A 1 299 ? -25.151 -2.941 15.484 1.00 86.38 299 ALA A O 1
ATOM 2446 N N . LEU A 1 300 ? -26.276 -2.854 13.553 1.00 87.25 300 LEU A N 1
ATOM 2447 C CA . LEU A 1 300 ? -25.821 -4.163 13.065 1.00 87.25 300 LEU A CA 1
ATOM 2448 C C . LEU A 1 300 ? -25.021 -4.113 11.761 1.00 87.25 300 LEU A C 1
ATOM 2450 O O . LEU A 1 300 ? -24.634 -5.156 11.245 1.00 87.25 300 LEU A O 1
ATOM 2454 N N . THR A 1 301 ? -24.780 -2.934 11.191 1.00 89.69 301 THR A N 1
ATOM 2455 C CA . THR A 1 301 ? -24.158 -2.826 9.859 1.00 89.69 301 THR A CA 1
ATOM 2456 C C . THR A 1 301 ? -22.903 -1.979 9.834 1.00 89.69 301 THR A C 1
ATOM 2458 O O . THR A 1 301 ? -22.169 -2.027 8.846 1.00 89.69 301 THR A O 1
ATOM 2461 N N . THR A 1 302 ? -22.644 -1.208 10.889 1.00 94.38 302 THR A N 1
ATOM 2462 C CA . THR A 1 302 ? -21.617 -0.172 10.865 1.00 94.38 302 THR A CA 1
ATOM 2463 C C . THR A 1 302 ? -20.710 -0.277 12.079 1.00 94.38 302 THR A C 1
ATOM 2465 O O . THR A 1 302 ? -21.162 -0.457 13.207 1.00 94.38 302 THR A O 1
ATOM 2468 N N . ILE A 1 303 ? -19.415 -0.129 11.827 1.00 95.75 303 ILE A N 1
ATOM 2469 C CA . ILE A 1 303 ? -18.385 0.051 12.845 1.00 95.75 303 ILE A CA 1
ATOM 2470 C C . ILE A 1 303 ? -17.650 1.351 12.563 1.00 95.75 303 ILE A C 1
ATOM 2472 O O . ILE A 1 303 ? -17.593 1.813 11.423 1.00 95.75 303 ILE A O 1
ATOM 2476 N N . TYR A 1 304 ? -17.096 1.956 13.598 1.00 96.56 304 TYR A N 1
ATOM 2477 C CA . TYR A 1 304 ? -16.563 3.304 13.548 1.00 96.56 304 TYR A CA 1
ATOM 2478 C C . TYR A 1 304 ? -15.069 3.276 13.834 1.00 96.56 304 TYR A C 1
ATOM 2480 O O . TYR A 1 304 ? -14.637 2.770 14.864 1.00 96.56 304 TYR A O 1
ATOM 2488 N N . GLN A 1 305 ? -14.277 3.820 12.918 1.00 95.94 305 GLN A N 1
ATOM 2489 C CA . GLN A 1 305 ? -12.831 3.932 13.064 1.00 95.94 305 GLN A CA 1
ATOM 2490 C C . GLN A 1 305 ? -12.469 5.406 13.153 1.00 95.94 305 GLN A C 1
ATOM 2492 O O . GLN A 1 305 ? -12.736 6.178 12.230 1.00 95.94 305 GLN A O 1
ATOM 2497 N N . SER A 1 306 ? -11.826 5.798 14.246 1.00 94.31 306 SER A N 1
ATOM 2498 C CA . SER A 1 306 ? -11.125 7.077 14.278 1.00 94.31 306 SER A CA 1
ATOM 2499 C C . SER A 1 306 ? -9.764 6.928 13.600 1.00 94.31 306 SER A C 1
ATOM 2501 O O . SER A 1 306 ? -9.091 5.914 13.805 1.00 94.31 306 SER A O 1
ATOM 2503 N N . PRO A 1 307 ? -9.327 7.909 12.797 1.00 94.12 307 PRO A N 1
ATOM 2504 C CA . PRO A 1 307 ? -7.950 7.957 12.341 1.00 94.12 307 PRO A CA 1
ATOM 2505 C C . PRO A 1 307 ? -6.984 8.024 13.528 1.00 94.12 307 PRO A C 1
ATOM 2507 O O . PRO A 1 307 ? -7.017 8.968 14.311 1.00 94.12 307 PRO A O 1
ATOM 2510 N N . LEU A 1 308 ? -6.117 7.025 13.652 1.00 92.88 308 LEU A N 1
ATOM 2511 C CA . LEU A 1 308 ? -5.035 6.991 14.639 1.00 92.88 308 LEU A CA 1
ATOM 2512 C C . LEU A 1 308 ? -3.790 7.676 14.094 1.00 92.88 308 LEU A C 1
ATOM 2514 O O . LEU A 1 308 ? -3.277 7.301 13.037 1.00 92.88 308 LEU A O 1
ATOM 2518 N N . PHE A 1 309 ? -3.286 8.641 14.850 1.00 92.44 309 PHE A N 1
ATOM 2519 C CA . PHE A 1 309 ? -1.995 9.269 14.615 1.00 92.44 309 PHE A CA 1
ATOM 2520 C C . PHE A 1 309 ? -0.999 8.767 15.650 1.00 92.44 309 PHE A C 1
ATOM 2522 O O . PHE A 1 309 ? -1.134 9.033 16.843 1.00 92.44 309 PHE A O 1
ATOM 2529 N N . TYR A 1 310 ? 0.027 8.062 15.184 1.00 89.06 310 TYR A N 1
ATOM 2530 C CA . TYR A 1 310 ? 1.100 7.520 16.021 1.00 89.06 310 TYR A CA 1
ATOM 2531 C C . TYR A 1 310 ? 2.136 8.600 16.348 1.00 89.06 310 TYR A C 1
ATOM 2533 O O . TYR A 1 310 ? 3.317 8.456 16.042 1.00 89.06 310 TYR A O 1
ATOM 2541 N N . ASN A 1 311 ? 1.659 9.717 16.905 1.00 83.75 311 ASN A N 1
ATOM 2542 C CA . ASN A 1 311 ? 2.418 10.957 17.040 1.00 83.75 311 ASN A CA 1
ATOM 2543 C C . ASN A 1 311 ? 2.686 11.342 18.504 1.00 83.75 311 ASN A C 1
ATOM 2545 O O . ASN A 1 311 ? 3.120 12.463 18.777 1.00 83.75 311 ASN A O 1
ATOM 2549 N N . TRP A 1 312 ? 2.403 10.457 19.462 1.00 83.50 312 TRP A N 1
ATOM 2550 C CA . TRP A 1 312 ? 2.680 10.742 20.866 1.00 83.50 312 TRP A CA 1
ATOM 2551 C C . TRP A 1 312 ? 4.190 10.953 21.067 1.00 83.50 312 TRP A C 1
ATOM 2553 O O . TRP A 1 312 ? 4.962 10.013 20.900 1.00 83.50 312 TRP A O 1
ATOM 2563 N N . LYS A 1 313 ? 4.599 12.183 21.430 1.00 79.00 313 LYS A N 1
ATOM 2564 C CA . LYS A 1 313 ? 6.013 12.602 21.560 1.00 79.00 313 LYS A CA 1
ATOM 2565 C C . LYS A 1 313 ? 6.847 12.324 20.296 1.00 79.00 313 LYS A C 1
ATOM 2567 O O . LYS A 1 313 ? 8.011 11.953 20.376 1.00 79.00 313 LYS A O 1
ATOM 2572 N N . LEU A 1 314 ? 6.243 12.458 19.112 1.00 80.81 314 LEU A N 1
ATOM 2573 C CA . LEU A 1 314 ? 6.885 12.087 17.844 1.00 80.81 314 LEU A CA 1
ATOM 2574 C C . LEU A 1 314 ? 8.206 12.821 17.580 1.00 80.81 314 LEU A C 1
ATOM 2576 O O . LEU A 1 314 ? 9.114 12.275 16.958 1.00 80.81 314 LEU A O 1
ATOM 2580 N N . ASP A 1 315 ? 8.290 14.067 18.030 1.00 83.19 315 ASP A N 1
ATOM 2581 C CA . ASP A 1 315 ? 9.443 14.953 17.913 1.00 83.19 315 ASP A CA 1
ATOM 2582 C C . ASP A 1 315 ? 10.678 14.420 18.648 1.00 83.19 315 ASP A C 1
ATOM 2584 O O . ASP A 1 315 ? 11.792 14.593 18.153 1.00 83.19 315 ASP A O 1
ATOM 2588 N N . SER A 1 316 ? 10.487 13.695 19.754 1.00 82.88 316 SER A N 1
ATOM 2589 C CA . SER A 1 316 ? 11.577 13.107 20.535 1.00 82.88 316 SER A CA 1
ATOM 2590 C C . SER A 1 316 ? 12.003 11.708 20.070 1.00 82.88 316 SER A C 1
ATOM 2592 O O . SER A 1 316 ? 12.820 11.081 20.737 1.00 82.88 316 SER A O 1
ATOM 2594 N N . LEU A 1 317 ? 11.437 11.182 18.978 1.00 83.56 317 LEU A N 1
ATOM 2595 C CA . LEU A 1 317 ? 11.680 9.810 18.509 1.00 83.56 317 LEU A CA 1
ATOM 2596 C C . LEU A 1 317 ? 12.602 9.754 17.290 1.00 83.56 317 LEU A C 1
ATOM 2598 O O . LEU A 1 317 ? 12.773 10.737 16.558 1.00 83.56 317 LEU A O 1
ATOM 2602 N N . SER A 1 318 ? 13.171 8.571 17.041 1.00 86.19 318 SER A N 1
ATOM 2603 C CA . SER A 1 318 ? 14.071 8.361 15.908 1.00 86.19 318 SER A CA 1
ATOM 2604 C C . SER A 1 318 ? 13.385 8.585 14.563 1.00 86.19 318 SER A C 1
ATOM 2606 O O . SER A 1 318 ? 12.170 8.434 14.399 1.00 86.19 318 SER A O 1
ATOM 2608 N N . PHE A 1 319 ? 14.190 8.894 13.545 1.00 87.81 319 PHE A N 1
ATOM 2609 C CA . PHE A 1 319 ? 13.710 9.060 12.175 1.00 87.81 319 PHE A CA 1
ATOM 2610 C C . PHE A 1 319 ? 12.852 7.874 11.696 1.00 87.81 319 PHE A C 1
ATOM 2612 O O . PHE A 1 319 ? 11.806 8.094 11.083 1.00 87.81 319 PHE A O 1
ATOM 2619 N N . ILE A 1 320 ? 13.251 6.640 12.020 1.00 84.31 320 ILE A N 1
ATOM 2620 C CA . ILE A 1 320 ? 12.549 5.415 11.609 1.00 84.31 320 ILE A CA 1
ATOM 2621 C C . ILE A 1 320 ? 11.152 5.363 12.238 1.00 84.31 320 ILE A C 1
ATOM 2623 O O . ILE A 1 320 ? 10.155 5.157 11.536 1.00 84.31 320 ILE A O 1
ATOM 2627 N N . THR A 1 321 ? 11.052 5.612 13.543 1.00 85.19 321 THR A N 1
ATOM 2628 C CA . THR A 1 321 ? 9.776 5.617 14.268 1.00 85.19 321 THR A CA 1
ATOM 2629 C C . THR A 1 321 ? 8.838 6.705 13.740 1.00 85.19 321 THR A C 1
ATOM 2631 O O . THR A 1 321 ? 7.651 6.453 13.525 1.00 85.19 321 THR A O 1
ATOM 2634 N N . ARG A 1 322 ? 9.371 7.890 13.412 1.00 88.38 322 ARG A N 1
ATOM 2635 C CA . ARG A 1 322 ? 8.580 8.979 12.814 1.00 88.38 322 ARG A CA 1
ATOM 2636 C C . ARG A 1 322 ? 8.010 8.609 11.450 1.00 88.38 322 ARG A C 1
ATOM 2638 O O . ARG A 1 322 ? 6.811 8.757 11.224 1.00 88.38 322 ARG A O 1
ATOM 2645 N N . VAL A 1 323 ? 8.853 8.110 10.545 1.00 88.69 323 VAL A N 1
ATOM 2646 C CA . VAL A 1 323 ? 8.428 7.721 9.190 1.00 88.69 323 VAL A CA 1
ATOM 2647 C C . VAL A 1 323 ? 7.367 6.631 9.259 1.00 88.69 323 VAL A C 1
ATOM 2649 O O . VAL A 1 323 ? 6.323 6.734 8.616 1.00 88.69 323 VAL A O 1
ATOM 2652 N N . THR A 1 324 ? 7.594 5.604 10.073 1.00 85.81 324 THR A N 1
ATOM 2653 C CA . THR A 1 324 ? 6.661 4.483 10.177 1.00 85.81 324 THR A CA 1
ATOM 2654 C C . THR A 1 324 ? 5.327 4.874 10.826 1.00 85.81 324 THR A C 1
ATOM 2656 O O . THR A 1 324 ? 4.275 4.433 10.357 1.00 85.81 324 THR A O 1
ATOM 2659 N N . GLY A 1 325 ? 5.327 5.753 11.834 1.00 87.75 325 GLY A N 1
ATOM 2660 C CA . GLY A 1 325 ? 4.102 6.302 12.429 1.00 87.75 325 GLY A CA 1
ATOM 2661 C C . GLY A 1 325 ? 3.266 7.128 11.441 1.00 87.75 325 GLY A C 1
ATOM 2662 O O . GLY A 1 325 ? 2.044 6.949 11.340 1.00 87.75 325 GLY A O 1
ATOM 2663 N N . LEU A 1 326 ? 3.926 7.971 10.638 1.00 89.62 326 LEU A N 1
ATOM 2664 C CA . LEU A 1 326 ? 3.276 8.753 9.581 1.00 89.62 326 LEU A CA 1
ATOM 2665 C C . LEU A 1 326 ? 2.715 7.857 8.469 1.00 89.62 326 LEU A C 1
ATOM 2667 O O . LEU A 1 326 ? 1.567 8.036 8.060 1.00 89.62 326 LEU A O 1
ATOM 2671 N N . LEU A 1 327 ? 3.478 6.854 8.023 1.00 90.12 327 LEU A N 1
ATOM 2672 C CA . LEU A 1 327 ? 3.029 5.902 7.002 1.00 90.12 327 LEU A CA 1
ATOM 2673 C C . LEU A 1 327 ? 1.799 5.108 7.454 1.00 90.12 327 LEU A C 1
ATOM 2675 O O . LEU A 1 327 ? 0.880 4.912 6.663 1.00 90.12 327 LEU A O 1
ATOM 2679 N N . ARG A 1 328 ? 1.723 4.693 8.723 1.00 89.62 328 ARG A N 1
ATOM 2680 C CA . ARG A 1 328 ? 0.530 4.009 9.256 1.00 89.62 328 ARG A CA 1
ATOM 2681 C C . ARG A 1 328 ? -0.706 4.904 9.219 1.00 89.62 328 ARG A C 1
ATOM 2683 O O . ARG A 1 328 ? -1.773 4.458 8.798 1.00 89.62 328 ARG A O 1
ATOM 2690 N N . SER A 1 329 ? -0.545 6.168 9.599 1.00 92.38 329 SER A N 1
ATOM 2691 C CA . SER A 1 329 ? -1.620 7.166 9.547 1.00 92.38 329 SER A CA 1
ATOM 2692 C C . SER A 1 329 ? -2.105 7.379 8.106 1.00 92.38 329 SER A C 1
ATOM 2694 O O . SER A 1 329 ? -3.310 7.355 7.843 1.00 92.38 329 SER A O 1
ATOM 2696 N N . LEU A 1 330 ? -1.165 7.499 7.158 1.00 93.88 330 LEU A N 1
ATOM 2697 C CA . LEU A 1 330 ? -1.439 7.604 5.722 1.00 93.88 330 LEU A CA 1
ATOM 2698 C C . LEU A 1 330 ? -2.210 6.385 5.204 1.00 93.88 330 LEU A C 1
ATOM 2700 O O . LEU A 1 330 ? -3.238 6.543 4.554 1.00 93.88 330 LEU A O 1
ATOM 2704 N N . LEU A 1 331 ? -1.740 5.172 5.497 1.00 93.44 331 LEU A N 1
ATOM 2705 C CA . LEU A 1 331 ? -2.356 3.932 5.022 1.00 93.44 331 LEU A CA 1
ATOM 2706 C C . LEU A 1 331 ? -3.764 3.732 5.580 1.00 93.44 331 LEU A C 1
ATOM 2708 O O . LEU A 1 331 ? -4.651 3.262 4.872 1.00 93.44 331 LEU A O 1
ATOM 2712 N N . MET A 1 332 ? -4.006 4.110 6.829 1.00 93.94 332 MET A N 1
ATOM 2713 C CA . MET A 1 332 ? -5.339 4.010 7.408 1.00 93.94 332 MET A CA 1
ATOM 2714 C C . MET A 1 332 ? -6.320 4.994 6.771 1.00 93.94 332 MET A C 1
ATOM 2716 O O . MET A 1 332 ? -7.429 4.606 6.399 1.00 93.94 332 MET A O 1
ATOM 2720 N N . LEU A 1 333 ? -5.895 6.250 6.610 1.00 95.75 333 LEU A N 1
ATOM 2721 C CA . LEU A 1 333 ? -6.699 7.301 5.992 1.00 95.75 333 LEU A CA 1
ATOM 2722 C C . LEU A 1 333 ? -6.880 7.103 4.486 1.00 95.75 333 LEU A C 1
ATOM 2724 O O . LEU A 1 333 ? -7.908 7.498 3.950 1.00 95.75 333 LEU A O 1
ATOM 2728 N N . GLY A 1 334 ? -5.898 6.528 3.800 1.00 95.75 334 GLY A N 1
ATOM 2729 C CA . GLY A 1 334 ? -5.892 6.381 2.348 1.00 95.75 334 GLY A CA 1
ATOM 2730 C C . GLY A 1 334 ? -6.383 5.030 1.845 1.00 95.75 334 GLY A C 1
ATOM 2731 O O . GLY A 1 334 ? -6.883 4.955 0.728 1.00 95.75 334 GLY A O 1
ATOM 2732 N N . ALA A 1 335 ? -6.269 3.972 2.655 1.00 95.31 335 ALA A N 1
ATOM 2733 C CA . ALA A 1 335 ? -6.600 2.613 2.240 1.00 95.31 335 ALA A CA 1
ATOM 2734 C C . ALA A 1 335 ? -7.572 1.899 3.188 1.00 95.31 335 ALA A C 1
ATOM 2736 O O . ALA A 1 335 ? -8.661 1.531 2.756 1.00 95.31 335 ALA A O 1
ATOM 2737 N N . LEU A 1 336 ? -7.229 1.720 4.470 1.00 94.75 336 LEU A N 1
ATOM 2738 C CA . LEU A 1 336 ? -7.994 0.826 5.356 1.00 94.75 336 LEU A CA 1
ATOM 2739 C C . LEU A 1 336 ? -9.449 1.267 5.547 1.00 94.75 336 LEU A C 1
ATOM 2741 O O . LEU A 1 336 ? -10.366 0.467 5.344 1.00 94.75 336 LEU A O 1
ATOM 2745 N N . ILE A 1 337 ? -9.655 2.541 5.895 1.00 95.06 337 ILE A N 1
ATOM 2746 C CA . ILE A 1 337 ? -10.994 3.108 6.081 1.00 95.06 337 ILE A CA 1
ATOM 2747 C C . ILE A 1 337 ? -11.710 3.257 4.724 1.00 95.06 337 ILE A C 1
ATOM 2749 O O . ILE A 1 337 ? -12.810 2.718 4.592 1.00 95.06 337 ILE A O 1
ATOM 2753 N N . PRO A 1 338 ? -11.132 3.913 3.688 1.00 95.19 338 PRO A N 1
ATOM 2754 C CA . PRO A 1 338 ? -11.838 4.133 2.420 1.00 95.19 338 PRO A CA 1
ATOM 2755 C C . PRO A 1 338 ? -12.220 2.861 1.666 1.00 95.19 338 PRO A C 1
ATOM 2757 O O . PRO A 1 338 ? -13.297 2.809 1.076 1.00 95.19 338 PRO A O 1
ATOM 2760 N N . PHE A 1 339 ? -11.363 1.838 1.683 1.00 94.62 339 PHE A N 1
ATOM 2761 C CA . PHE A 1 339 ? -11.629 0.565 1.008 1.00 94.62 339 PHE A CA 1
ATOM 2762 C C . PHE A 1 339 ? -12.340 -0.452 1.908 1.00 94.62 339 PHE A C 1
ATOM 2764 O O . PHE A 1 339 ? -12.532 -1.600 1.505 1.00 94.62 339 PHE A O 1
ATOM 2771 N N . ASN A 1 340 ? -12.775 -0.037 3.104 1.00 94.31 340 ASN A N 1
ATOM 2772 C CA . ASN A 1 340 ? -13.543 -0.860 4.034 1.00 94.31 340 ASN A CA 1
ATOM 2773 C C . ASN A 1 340 ? -12.849 -2.207 4.351 1.00 94.31 340 ASN A C 1
ATOM 2775 O O . ASN A 1 340 ? -13.466 -3.277 4.275 1.00 94.31 340 ASN A O 1
ATOM 2779 N N . ILE A 1 341 ? -11.544 -2.165 4.640 1.00 93.44 341 ILE A N 1
ATOM 2780 C CA . ILE A 1 341 ? -10.704 -3.364 4.796 1.00 93.44 341 ILE A CA 1
ATOM 2781 C C . ILE A 1 341 ? -10.765 -3.869 6.234 1.00 93.44 341 ILE A C 1
ATOM 2783 O O . ILE A 1 341 ? -11.312 -4.943 6.479 1.00 93.44 341 ILE A O 1
ATOM 2787 N N . ASN A 1 342 ? -10.230 -3.108 7.187 1.00 91.44 342 ASN A N 1
ATOM 2788 C CA . ASN A 1 342 ? -10.239 -3.468 8.599 1.00 91.44 342 ASN A CA 1
ATOM 2789 C C . ASN A 1 342 ? -10.103 -2.249 9.514 1.00 91.44 342 ASN A C 1
ATOM 2791 O O . ASN A 1 342 ? -9.593 -1.201 9.116 1.00 91.44 342 ASN A O 1
ATOM 2795 N N . THR A 1 343 ? -10.569 -2.420 10.748 1.00 91.19 343 THR A N 1
ATOM 2796 C CA . THR A 1 343 ? -10.288 -1.525 11.870 1.00 91.19 343 THR A CA 1
ATOM 2797 C C . THR A 1 343 ? -8.917 -1.824 12.469 1.00 91.19 343 THR A C 1
ATOM 2799 O O . THR A 1 343 ? -8.295 -2.836 12.138 1.00 91.19 343 THR A O 1
ATOM 2802 N N . MET A 1 344 ? -8.434 -0.917 13.316 1.00 88.25 344 MET A N 1
ATOM 2803 C CA . MET A 1 344 ? -7.167 -1.056 14.030 1.00 88.25 344 MET A CA 1
ATOM 2804 C C . MET A 1 344 ? -7.295 -0.505 15.438 1.00 88.25 344 MET A C 1
ATOM 2806 O O . MET A 1 344 ? -7.736 0.633 15.561 1.00 88.25 344 MET A O 1
ATOM 2810 N N . SER A 1 345 ? -6.818 -1.255 16.441 1.00 83.44 345 SER A N 1
ATOM 2811 C CA . SER A 1 345 ? -6.558 -0.864 17.848 1.00 83.44 345 SER A CA 1
ATOM 2812 C C . SER A 1 345 ? -7.702 -0.189 18.621 1.00 83.44 345 SER A C 1
ATOM 2814 O O . SER A 1 345 ? -8.095 -0.690 19.676 1.00 83.44 345 SER A O 1
ATOM 2816 N N . ILE A 1 346 ? -8.212 0.933 18.106 1.00 91.88 346 ILE A N 1
ATOM 2817 C CA . ILE A 1 346 ? -9.308 1.744 18.615 1.00 91.88 346 ILE A CA 1
ATOM 2818 C C . ILE A 1 346 ? -10.425 1.824 17.584 1.00 91.88 346 ILE A C 1
ATOM 2820 O O . ILE A 1 346 ? -10.323 2.543 16.589 1.00 91.88 346 ILE A O 1
ATOM 2824 N N . PHE A 1 347 ? -11.515 1.120 17.838 1.00 95.38 347 PHE A N 1
ATOM 2825 C CA . PHE A 1 347 ? -12.699 1.173 16.998 1.00 95.38 347 PHE A CA 1
ATOM 2826 C C . PHE A 1 347 ? -13.945 0.980 17.846 1.00 95.38 347 PHE A C 1
ATOM 2828 O O . PHE A 1 347 ? -13.888 0.399 18.934 1.00 95.38 347 PHE A O 1
ATOM 2835 N N . SER A 1 348 ? -15.061 1.482 17.329 1.00 96.94 348 SER A N 1
ATOM 2836 C CA . SER A 1 348 ? -16.329 1.490 18.038 1.00 96.94 348 SER A CA 1
ATOM 2837 C C . SER A 1 348 ? -17.414 0.748 17.276 1.00 96.94 348 SER A C 1
ATOM 2839 O O . SER A 1 348 ? -17.431 0.714 16.046 1.00 96.94 348 SER A O 1
ATOM 2841 N N . TYR A 1 349 ? -18.334 0.138 18.002 1.00 96.50 349 TYR A N 1
ATOM 2842 C CA . TYR A 1 349 ? -19.421 -0.671 17.457 1.00 96.50 349 TYR A CA 1
ATOM 2843 C C . TYR A 1 349 ? -20.570 -0.717 18.462 1.00 96.50 349 TYR A C 1
ATOM 2845 O O . TYR A 1 349 ? -20.377 -0.404 19.632 1.00 96.50 349 TYR A O 1
ATOM 2853 N N . SER A 1 350 ? -21.777 -1.090 18.038 1.00 96.31 350 SER A N 1
ATOM 2854 C CA . SER A 1 350 ? -22.877 -1.234 18.997 1.00 96.31 350 SER A CA 1
ATOM 2855 C C . SER A 1 350 ? -22.687 -2.477 19.871 1.00 96.31 350 SER A C 1
ATOM 2857 O O . SER A 1 350 ? -22.159 -3.503 19.424 1.00 96.31 350 SER A O 1
ATOM 2859 N N . LEU A 1 351 ? -23.176 -2.424 21.108 1.00 95.81 351 LEU A N 1
ATOM 2860 C CA . LEU A 1 351 ? -23.197 -3.586 21.988 1.00 95.81 351 LEU A CA 1
ATOM 2861 C C . LEU A 1 351 ? -24.075 -4.710 21.411 1.00 95.81 351 LEU A C 1
ATOM 2863 O O . LEU A 1 351 ? -23.741 -5.883 21.567 1.00 95.81 351 LEU A O 1
ATOM 2867 N N . SER A 1 352 ? -25.134 -4.369 20.670 1.00 94.00 352 SER A N 1
ATOM 2868 C CA . SER A 1 352 ? -25.965 -5.348 19.952 1.00 94.00 352 SER A CA 1
ATOM 2869 C C . SER A 1 352 ? -25.149 -6.155 18.931 1.00 94.00 352 SER A C 1
ATOM 2871 O O . SER A 1 352 ? -25.228 -7.385 18.901 1.00 94.00 352 SER A O 1
ATOM 2873 N N . LEU A 1 353 ? -24.279 -5.491 18.156 1.00 93.75 353 LEU A N 1
ATOM 2874 C CA . LEU A 1 353 ? -23.372 -6.163 17.220 1.00 93.75 353 LEU A CA 1
ATOM 2875 C C . LEU A 1 353 ? -22.359 -7.040 17.957 1.00 93.75 353 LEU A C 1
ATOM 2877 O O . LEU A 1 353 ? -22.102 -8.171 17.542 1.00 93.75 353 LEU A O 1
ATOM 2881 N N . ALA A 1 354 ? -21.817 -6.542 19.071 1.00 93.12 354 ALA A N 1
ATOM 2882 C CA . ALA A 1 354 ? -20.914 -7.308 19.921 1.00 93.12 354 ALA A CA 1
ATOM 2883 C C . ALA A 1 354 ? -21.585 -8.600 20.405 1.00 93.12 354 ALA A C 1
ATOM 2885 O O . ALA A 1 354 ? -21.034 -9.682 20.220 1.00 93.12 354 ALA A O 1
ATOM 2886 N N . LYS A 1 355 ? -22.798 -8.505 20.958 1.00 90.88 355 LYS A N 1
ATOM 2887 C CA . LYS A 1 355 ? -23.569 -9.638 21.478 1.00 90.88 355 LYS A CA 1
ATOM 2888 C C . LYS A 1 355 ? -23.884 -10.659 20.383 1.00 90.88 355 LYS A C 1
ATOM 2890 O O . LYS A 1 355 ? -23.570 -11.834 20.563 1.00 90.88 355 LYS A O 1
ATOM 2895 N N . GLN A 1 356 ? -24.405 -10.225 19.231 1.00 88.69 356 GLN A N 1
ATOM 2896 C CA . GLN A 1 356 ? -24.677 -11.115 18.089 1.00 88.69 356 GLN A CA 1
ATOM 2897 C C . GLN A 1 356 ? -23.406 -11.763 17.533 1.00 88.69 356 GLN A C 1
ATOM 2899 O O . GLN A 1 356 ? -23.405 -12.919 17.120 1.00 88.69 356 GLN A O 1
ATOM 2904 N N . GLY A 1 357 ? -22.295 -11.031 17.540 1.00 87.44 357 GLY A N 1
ATOM 2905 C CA . GLY A 1 357 ? -20.985 -11.548 17.170 1.00 87.44 357 GLY A CA 1
ATOM 2906 C C . GLY A 1 357 ? -20.336 -12.447 18.209 1.00 87.44 357 GLY A C 1
ATOM 2907 O O . GLY A 1 357 ? -19.253 -12.958 17.941 1.00 87.44 357 GLY A O 1
ATOM 2908 N N . ASN A 1 358 ? -20.964 -12.640 19.371 1.00 88.06 358 ASN A N 1
ATOM 2909 C CA . ASN A 1 358 ? -20.389 -13.293 20.540 1.00 88.06 358 ASN A CA 1
ATOM 2910 C C . ASN A 1 358 ? -19.034 -12.674 20.949 1.00 88.06 358 ASN A C 1
ATOM 2912 O O . ASN A 1 358 ? -18.037 -13.381 21.119 1.00 88.06 358 ASN A O 1
ATOM 2916 N N . PHE A 1 359 ? -19.032 -11.346 21.078 1.00 90.88 359 PHE A N 1
ATOM 2917 C CA . PHE A 1 359 ? -17.940 -10.479 21.525 1.00 90.88 359 PHE A CA 1
ATOM 2918 C C . PHE A 1 359 ? -16.619 -10.706 20.766 1.00 90.88 359 PHE A C 1
ATOM 2920 O O . PHE A 1 359 ? -16.603 -11.185 19.628 1.00 90.88 359 PHE A O 1
ATOM 2927 N N . ILE A 1 360 ? -15.502 -10.324 21.380 1.00 91.38 360 ILE A N 1
ATOM 2928 C CA . ILE A 1 360 ? -14.154 -10.465 20.831 1.00 91.38 360 ILE A CA 1
ATOM 2929 C C . ILE A 1 360 ? -13.733 -11.940 20.872 1.00 91.38 360 ILE A C 1
ATOM 2931 O O . ILE A 1 360 ? -14.064 -12.662 21.808 1.00 91.38 360 ILE A O 1
ATOM 2935 N N . HIS A 1 361 ? -13.034 -12.422 19.840 1.00 90.19 361 HIS A N 1
ATOM 2936 C CA . HIS A 1 361 ? -12.582 -13.817 19.818 1.00 90.19 361 HIS A CA 1
ATOM 2937 C C . HIS A 1 361 ? -11.311 -13.974 20.667 1.00 90.19 361 HIS A C 1
ATOM 2939 O O . HIS A 1 361 ? -10.292 -13.390 20.307 1.00 90.19 361 HIS A O 1
ATOM 2945 N N . PRO A 1 362 ? -11.299 -14.814 21.716 1.00 88.81 362 PRO A N 1
ATOM 2946 C CA . PRO A 1 362 ? -10.167 -14.907 22.646 1.00 88.81 362 PRO A CA 1
ATOM 2947 C C . PRO A 1 362 ? -9.016 -15.797 22.138 1.00 88.81 362 PRO A C 1
ATOM 2949 O O . PRO A 1 362 ? -8.167 -16.227 22.904 1.00 88.81 362 PRO A O 1
ATOM 2952 N N . SER A 1 363 ? -8.988 -16.143 20.849 1.00 85.25 363 SER A N 1
ATOM 2953 C CA . SER A 1 363 ? -8.045 -17.144 20.304 1.00 85.25 363 SER A CA 1
ATOM 2954 C C . SER A 1 363 ? -7.271 -16.633 19.092 1.00 85.25 363 SER A C 1
ATOM 2956 O O . SER A 1 363 ? -6.491 -17.381 18.514 1.00 85.25 363 SER A O 1
ATOM 2958 N N . TYR A 1 364 ? -7.488 -15.376 18.694 1.00 86.56 364 TYR A N 1
ATOM 2959 C CA . TYR A 1 364 ? -6.830 -14.760 17.546 1.00 86.56 364 TYR A CA 1
ATOM 2960 C C . TYR A 1 364 ? -6.245 -13.413 17.938 1.00 86.56 364 TYR A C 1
ATOM 2962 O O . TYR A 1 364 ? -6.930 -12.578 18.521 1.00 86.56 364 TYR A O 1
ATOM 2970 N N . GLN A 1 365 ? -4.980 -13.194 17.581 1.00 83.06 365 GLN A N 1
ATOM 2971 C CA . GLN A 1 365 ? -4.245 -12.004 18.002 1.00 83.06 365 GLN A CA 1
ATOM 2972 C C . GLN A 1 365 ? -4.696 -10.717 17.286 1.00 83.06 365 GLN A C 1
ATOM 2974 O O . GLN A 1 365 ? -4.674 -9.659 17.905 1.00 83.06 365 GLN A O 1
ATOM 2979 N N . MET A 1 366 ? -5.095 -10.799 16.009 1.00 88.62 366 MET A N 1
ATOM 2980 C CA . MET A 1 366 ? -5.705 -9.691 15.244 1.00 88.62 366 MET A CA 1
ATOM 2981 C C . MET A 1 366 ? -7.224 -9.727 15.398 1.00 88.62 366 MET A C 1
ATOM 2983 O O . MET A 1 366 ? -7.980 -10.090 14.494 1.00 88.62 366 MET A O 1
ATOM 2987 N N . ASP A 1 367 ? -7.651 -9.438 16.618 1.00 87.88 367 ASP A N 1
ATOM 2988 C CA . ASP A 1 367 ? -9.026 -9.546 17.071 1.00 87.88 367 ASP A CA 1
ATOM 2989 C C . ASP A 1 367 ? -9.970 -8.555 16.381 1.00 87.88 367 ASP A C 1
ATOM 2991 O O . ASP A 1 367 ? -11.116 -8.903 16.091 1.00 87.88 367 ASP A O 1
ATOM 2995 N N . ASP A 1 368 ? -9.473 -7.370 16.039 1.00 90.06 368 ASP A N 1
ATOM 2996 C CA . ASP A 1 368 ? -10.159 -6.339 15.258 1.00 90.06 368 ASP A CA 1
ATOM 2997 C C . ASP A 1 368 ? -10.684 -6.858 13.904 1.00 90.06 368 ASP A C 1
ATOM 2999 O O . ASP A 1 368 ? -11.885 -6.781 13.618 1.00 90.06 368 ASP A O 1
ATOM 3003 N N . ILE A 1 369 ? -9.819 -7.463 13.085 1.00 93.00 369 ILE A N 1
ATOM 3004 C CA . ILE A 1 369 ? -10.205 -7.995 11.771 1.00 93.00 369 ILE A CA 1
ATOM 3005 C C . ILE A 1 369 ? -11.086 -9.241 11.917 1.00 93.00 369 ILE A C 1
ATOM 3007 O O . ILE A 1 369 ? -12.040 -9.440 11.159 1.00 93.00 369 ILE A O 1
ATOM 3011 N N . ILE A 1 370 ? -10.797 -10.087 12.908 1.00 92.38 370 ILE A N 1
ATOM 3012 C CA . ILE A 1 370 ? -11.585 -11.296 13.169 1.00 92.38 370 ILE A CA 1
ATOM 3013 C C . ILE A 1 370 ? -13.014 -10.939 13.584 1.00 92.38 370 ILE A C 1
ATOM 3015 O O . ILE A 1 370 ? -13.955 -11.588 13.116 1.00 92.38 370 ILE A O 1
ATOM 3019 N N . CYS A 1 371 ? -13.202 -9.892 14.393 1.00 92.06 371 CYS A N 1
ATOM 3020 C CA . CYS A 1 371 ? -14.528 -9.370 14.719 1.00 92.06 371 CYS A CA 1
ATOM 3021 C C . CYS A 1 371 ? -15.287 -8.987 13.448 1.00 92.06 371 CYS A C 1
ATOM 3023 O O . CYS A 1 371 ? -16.406 -9.454 13.252 1.00 92.06 371 CYS A O 1
ATOM 3025 N N . LEU A 1 372 ? -14.658 -8.245 12.532 1.00 92.75 372 LEU A N 1
ATOM 3026 C CA . LEU A 1 372 ? -15.279 -7.852 11.266 1.00 92.75 372 LEU A CA 1
ATOM 3027 C C . LEU A 1 372 ? -15.754 -9.064 10.442 1.00 92.75 372 LEU A C 1
ATOM 3029 O O . LEU A 1 372 ? -16.898 -9.090 9.984 1.00 92.75 372 LEU A O 1
ATOM 3033 N N . ILE A 1 373 ? -14.907 -10.086 10.273 1.00 93.44 373 ILE A N 1
ATOM 3034 C CA . ILE A 1 373 ? -15.252 -11.305 9.519 1.00 93.44 373 ILE A CA 1
ATOM 3035 C C . ILE A 1 373 ? -16.412 -12.052 10.188 1.00 93.44 373 ILE A C 1
ATOM 3037 O O . ILE A 1 373 ? -17.358 -12.466 9.512 1.00 93.44 373 ILE A O 1
ATOM 3041 N N . ARG A 1 374 ? -16.366 -12.203 11.517 1.00 91.88 374 ARG A N 1
ATOM 3042 C CA . ARG A 1 374 ? -17.428 -12.859 12.295 1.00 91.88 374 ARG A CA 1
ATOM 3043 C C . ARG A 1 374 ? -18.744 -12.110 12.174 1.00 91.88 374 ARG A C 1
ATOM 3045 O O . ARG A 1 374 ? -19.763 -12.728 11.878 1.00 91.88 374 ARG A O 1
ATOM 3052 N N . TRP A 1 375 ? -18.711 -10.792 12.338 1.00 92.06 375 TRP A N 1
ATOM 3053 C CA . TRP A 1 375 ? -19.871 -9.913 12.234 1.00 92.06 375 TRP A CA 1
ATOM 3054 C C . TRP A 1 375 ? -20.516 -9.965 10.857 1.00 92.06 375 TRP A C 1
ATOM 3056 O O . TRP A 1 375 ? -21.738 -10.066 10.778 1.00 92.06 375 TRP A O 1
ATOM 3066 N N . MET A 1 376 ? -19.735 -10.027 9.775 1.00 93.56 376 MET A N 1
ATOM 3067 C CA . MET A 1 376 ? -20.288 -10.270 8.435 1.00 93.56 376 MET A CA 1
ATOM 3068 C C . MET A 1 376 ? -21.002 -11.628 8.323 1.00 93.56 376 MET A C 1
ATOM 3070 O O . MET A 1 376 ? -22.009 -11.753 7.623 1.00 93.56 376 MET A O 1
ATOM 3074 N N . GLY A 1 377 ? -20.492 -12.647 9.019 1.00 91.25 377 GLY A N 1
ATOM 3075 C CA . GLY A 1 377 ? -21.071 -13.988 9.050 1.00 91.25 377 GLY A CA 1
ATOM 3076 C C . GLY A 1 377 ? -22.386 -14.078 9.828 1.00 91.25 377 GLY A C 1
ATOM 3077 O O . GLY A 1 377 ? -23.301 -14.765 9.369 1.00 91.25 377 GLY A O 1
ATOM 3078 N N . VAL A 1 378 ? -22.497 -13.387 10.970 1.00 89.94 378 VAL A N 1
ATOM 3079 C CA . VAL A 1 378 ? -23.710 -13.407 11.813 1.00 89.94 378 VAL A CA 1
ATOM 3080 C C . VAL A 1 378 ? -24.794 -12.460 11.302 1.00 89.94 378 VAL A C 1
ATOM 3082 O O . VAL A 1 378 ? -25.949 -12.855 11.212 1.00 89.94 378 VAL A O 1
ATOM 3085 N N . THR A 1 379 ? -24.429 -11.253 10.866 1.00 90.31 379 THR A N 1
ATOM 3086 C CA . THR A 1 379 ? -25.395 -10.257 10.359 1.00 90.31 379 THR A CA 1
ATOM 3087 C C . THR A 1 379 ? -25.862 -10.553 8.938 1.00 90.31 379 THR A C 1
ATOM 3089 O O . THR A 1 379 ? -26.807 -9.931 8.455 1.00 90.31 379 THR A O 1
ATOM 3092 N N . LYS A 1 380 ? -25.180 -11.476 8.242 1.00 91.94 380 LYS A N 1
ATOM 3093 C CA . LYS A 1 380 ? -25.389 -11.785 6.820 1.00 91.94 380 LYS A CA 1
ATOM 3094 C C . LYS A 1 380 ? -25.317 -10.537 5.938 1.00 91.94 380 LYS A C 1
ATOM 3096 O O . LYS A 1 380 ? -26.042 -10.421 4.951 1.00 91.94 380 LYS A O 1
ATOM 3101 N N . ARG A 1 381 ? -24.431 -9.598 6.278 1.00 90.94 381 ARG A N 1
ATOM 3102 C CA . ARG A 1 381 ? -24.246 -8.325 5.569 1.00 90.94 381 ARG A CA 1
ATOM 3103 C C . ARG A 1 381 ? -22.772 -7.948 5.510 1.00 90.94 381 ARG A C 1
ATOM 3105 O O . ARG A 1 381 ? -21.950 -8.430 6.284 1.00 90.94 381 ARG A O 1
ATOM 3112 N N . ARG A 1 382 ? -22.426 -7.059 4.578 1.00 92.75 382 ARG A N 1
ATOM 3113 C CA . ARG A 1 382 ? -21.118 -6.399 4.574 1.00 92.75 382 ARG A CA 1
ATOM 3114 C C . ARG A 1 382 ? -21.117 -5.357 5.690 1.00 92.75 382 ARG A C 1
ATOM 3116 O O . ARG A 1 382 ? -21.902 -4.417 5.637 1.00 92.75 382 ARG A O 1
ATOM 3123 N N . ILE A 1 383 ? -20.239 -5.521 6.673 1.00 93.88 383 ILE A N 1
ATOM 3124 C CA . ILE A 1 383 ? -20.044 -4.514 7.716 1.00 93.88 383 ILE A CA 1
ATOM 3125 C C . ILE A 1 383 ? -19.255 -3.345 7.122 1.00 93.88 383 ILE A C 1
ATOM 3127 O O . ILE A 1 383 ? -18.264 -3.551 6.412 1.00 93.88 383 ILE A O 1
ATOM 3131 N N . ARG A 1 384 ? -19.725 -2.125 7.375 1.00 94.50 384 ARG A N 1
ATOM 3132 C CA . ARG A 1 384 ? -19.135 -0.886 6.870 1.00 94.50 384 ARG A CA 1
ATOM 3133 C C . ARG A 1 384 ? -18.286 -0.220 7.944 1.00 94.50 384 ARG A C 1
ATOM 3135 O O . ARG A 1 384 ? -18.762 0.001 9.051 1.00 94.50 384 ARG A O 1
ATOM 3142 N N . ILE A 1 385 ? -17.068 0.164 7.594 1.00 95.44 385 ILE A N 1
ATOM 3143 C CA . ILE A 1 385 ? -16.193 1.000 8.410 1.00 95.44 385 ILE A CA 1
ATOM 3144 C C . ILE A 1 385 ? -16.518 2.462 8.096 1.00 95.44 385 ILE A C 1
ATOM 3146 O O . ILE A 1 385 ? -16.397 2.915 6.958 1.00 95.44 385 ILE A O 1
ATOM 3150 N N . SER A 1 386 ? -16.976 3.198 9.103 1.00 95.25 386 SER A N 1
ATOM 3151 C CA . SER A 1 386 ? -17.310 4.617 9.021 1.00 95.25 386 SER A CA 1
ATOM 3152 C C . SER A 1 386 ? -16.256 5.426 9.766 1.00 95.25 386 SER A C 1
ATOM 3154 O O . SER A 1 386 ? -15.922 5.126 10.911 1.00 95.25 386 SER A O 1
ATOM 3156 N N . MET A 1 387 ? -15.711 6.456 9.124 1.00 95.69 387 MET A N 1
ATOM 3157 C CA . MET A 1 387 ? -14.712 7.309 9.762 1.00 95.69 387 MET A CA 1
ATOM 3158 C C . MET A 1 387 ? -15.363 8.190 10.831 1.00 95.69 387 MET A C 1
ATOM 3160 O O . MET A 1 387 ? -16.326 8.906 10.538 1.00 95.69 387 MET A O 1
ATOM 3164 N N . ILE A 1 388 ? -14.799 8.192 12.039 1.00 95.25 388 ILE A N 1
ATOM 3165 C CA . ILE A 1 388 ? -15.068 9.235 13.031 1.00 95.25 388 ILE A CA 1
ATOM 3166 C C . ILE A 1 388 ? -14.228 10.451 12.615 1.00 95.25 388 ILE A C 1
ATOM 3168 O O . ILE A 1 388 ? -13.008 10.317 12.501 1.00 95.25 388 ILE A O 1
ATOM 3172 N N . PRO A 1 389 ? -14.828 11.629 12.365 1.00 93.88 389 PRO A N 1
ATOM 3173 C CA . PRO A 1 389 ? -14.130 12.821 11.862 1.00 93.88 389 PRO A CA 1
ATOM 3174 C C . PRO A 1 389 ? -13.287 13.534 12.938 1.00 93.88 389 PRO A C 1
ATOM 3176 O O . PRO A 1 389 ? -13.202 14.758 12.980 1.00 93.88 389 PRO A O 1
ATOM 3179 N N . VAL A 1 390 ? -12.669 12.754 13.818 1.00 93.56 390 VAL A N 1
ATOM 3180 C CA . VAL A 1 390 ? -11.847 13.179 14.942 1.00 93.56 390 VAL A CA 1
ATOM 3181 C C . VAL A 1 390 ? -10.724 12.156 15.079 1.00 93.56 390 VAL A C 1
ATOM 3183 O O . VAL A 1 390 ? -11.004 10.958 15.094 1.00 93.56 390 VAL A O 1
ATOM 3186 N N . ALA A 1 391 ? -9.473 12.612 15.142 1.00 93.75 391 ALA A N 1
ATOM 3187 C CA . ALA A 1 391 ? -8.305 11.737 15.229 1.00 93.75 391 ALA A CA 1
ATOM 3188 C C . ALA A 1 391 ? -7.949 11.409 16.685 1.00 93.75 391 ALA A C 1
ATOM 3190 O O . ALA A 1 391 ? -8.019 12.280 17.550 1.00 93.75 391 ALA A O 1
ATOM 3191 N N . VAL A 1 392 ? -7.533 10.171 16.940 1.00 94.06 392 VAL A N 1
ATOM 3192 C CA . VAL A 1 392 ? -6.995 9.734 18.234 1.00 94.06 392 VAL A CA 1
ATOM 3193 C C . VAL A 1 392 ? -5.478 9.633 18.128 1.00 94.06 392 VAL A C 1
ATOM 3195 O O . VAL A 1 392 ? -4.945 9.213 17.102 1.00 94.06 392 VAL A O 1
ATOM 3198 N N . ILE A 1 393 ? -4.768 10.046 19.174 1.00 92.75 393 ILE A N 1
ATOM 3199 C CA . ILE A 1 393 ? -3.307 9.971 19.207 1.00 92.75 393 ILE A CA 1
ATOM 3200 C C . ILE A 1 393 ? -2.912 8.683 19.925 1.00 92.75 393 ILE A C 1
ATOM 3202 O O . ILE A 1 393 ? -3.367 8.446 21.038 1.00 92.75 393 ILE A O 1
ATOM 3206 N N . SER A 1 394 ? -2.054 7.871 19.317 1.00 89.69 394 SER A N 1
ATOM 3207 C CA . SER A 1 394 ? -1.552 6.627 19.910 1.00 89.69 394 SER A CA 1
ATOM 3208 C C . SER A 1 394 ? -0.041 6.674 20.111 1.00 89.69 394 SER A C 1
ATOM 3210 O O . SER A 1 394 ? 0.679 7.382 19.394 1.00 89.69 394 SER A O 1
ATOM 3212 N N . GLY A 1 395 ? 0.435 5.895 21.080 1.00 84.31 395 GLY A N 1
ATOM 3213 C CA . GLY A 1 395 ? 1.847 5.606 21.277 1.00 84.31 395 GLY A CA 1
ATOM 3214 C C . GLY A 1 395 ? 2.456 4.930 20.041 1.00 84.31 395 GLY A C 1
ATOM 3215 O O . GLY A 1 395 ? 1.886 3.975 19.505 1.00 84.31 395 GLY A O 1
ATOM 3216 N N . PRO A 1 396 ? 3.589 5.419 19.516 1.00 80.44 396 PRO A N 1
ATOM 3217 C CA . PRO A 1 396 ? 4.335 4.683 18.507 1.00 80.44 396 PRO A CA 1
ATOM 3218 C C . PRO A 1 396 ? 5.070 3.493 19.139 1.00 80.44 396 PRO A C 1
ATOM 3220 O O . PRO A 1 396 ? 5.357 3.471 20.332 1.00 80.44 396 PRO A O 1
ATOM 3223 N N . THR A 1 397 ? 5.416 2.501 18.319 1.00 77.00 397 THR A N 1
ATOM 3224 C CA . THR A 1 397 ? 6.304 1.411 18.742 1.00 77.00 397 THR A CA 1
ATOM 3225 C C . THR A 1 397 ? 7.717 1.970 18.900 1.00 77.00 397 THR A C 1
ATOM 3227 O O . THR A 1 397 ? 8.382 2.221 17.896 1.00 77.00 397 THR A O 1
ATOM 3230 N N . SER A 1 398 ? 8.146 2.193 20.142 1.00 75.75 398 SER A N 1
ATOM 3231 C CA . SER A 1 398 ? 9.448 2.775 20.480 1.00 75.75 398 SER A CA 1
ATOM 3232 C C . SER A 1 398 ? 10.215 1.925 21.501 1.00 75.75 398 SER A C 1
ATOM 3234 O O . SER A 1 398 ? 9.649 1.060 22.166 1.00 75.75 398 SER A O 1
ATOM 3236 N N . GLY A 1 399 ? 11.512 2.189 21.627 1.00 70.00 399 GLY A N 1
ATOM 3237 C CA . GLY A 1 399 ? 12.462 1.537 22.522 1.00 70.00 399 GLY A CA 1
ATOM 3238 C C . GLY A 1 399 ? 13.395 2.578 23.143 1.00 70.00 399 GLY A C 1
ATOM 3239 O O . GLY A 1 399 ? 13.364 3.745 22.762 1.00 70.00 399 GLY A O 1
ATOM 3240 N N . GLU A 1 400 ? 14.198 2.168 24.123 1.00 76.88 400 GLU A N 1
ATOM 3241 C CA . GLU A 1 400 ? 15.092 3.082 24.856 1.00 76.88 400 GLU A CA 1
ATOM 3242 C C . GLU A 1 400 ? 16.238 3.615 23.983 1.00 76.88 400 GLU A C 1
ATOM 3244 O O . GLU A 1 400 ? 16.686 4.746 24.157 1.00 76.88 400 GLU A O 1
ATOM 3249 N N . THR A 1 401 ? 16.678 2.812 23.013 1.00 83.50 401 THR A N 1
ATOM 3250 C CA . THR A 1 401 ? 17.668 3.179 21.996 1.00 83.50 401 THR A CA 1
ATOM 3251 C C . THR A 1 401 ? 17.149 2.822 20.605 1.00 83.50 401 THR A C 1
ATOM 3253 O O . THR A 1 401 ? 16.190 2.058 20.465 1.00 83.50 401 THR A O 1
ATOM 3256 N N . VAL A 1 402 ? 17.803 3.331 19.557 1.00 83.69 402 VAL A N 1
ATOM 3257 C CA . VAL A 1 402 ? 17.428 3.049 18.160 1.00 83.69 402 VAL A CA 1
ATOM 3258 C C . VAL A 1 402 ? 17.523 1.550 17.837 1.00 83.69 402 VAL A C 1
ATOM 3260 O O . VAL A 1 402 ? 16.706 1.018 17.087 1.00 83.69 402 VAL A O 1
ATOM 3263 N N . GLU A 1 403 ? 18.478 0.828 18.425 1.00 85.25 403 GLU A N 1
ATOM 3264 C CA . GLU A 1 403 ? 18.613 -0.622 18.247 1.00 85.25 403 GLU A CA 1
ATOM 3265 C C . GLU A 1 403 ? 17.418 -1.367 18.848 1.00 85.25 403 GLU A C 1
ATOM 3267 O O . GLU A 1 403 ? 16.821 -2.226 18.192 1.00 85.25 403 GLU A O 1
ATOM 3272 N N . PHE A 1 404 ? 17.027 -1.010 20.075 1.00 84.31 404 PHE A N 1
ATOM 3273 C CA . PHE A 1 404 ? 15.846 -1.584 20.715 1.00 84.31 404 PHE A CA 1
ATOM 3274 C C . PHE A 1 404 ? 14.559 -1.208 19.978 1.00 84.31 404 PHE A C 1
ATOM 3276 O O . PHE A 1 404 ? 13.685 -2.060 19.831 1.00 84.31 404 PHE A O 1
ATOM 3283 N N . GLU A 1 405 ? 14.456 0.013 19.445 1.00 84.00 405 GLU A N 1
ATOM 3284 C CA . GLU A 1 405 ? 13.346 0.423 18.579 1.00 84.00 405 GLU A CA 1
ATOM 3285 C C . GLU A 1 405 ? 13.206 -0.489 17.358 1.00 84.00 405 GLU A C 1
ATOM 3287 O O . GLU A 1 405 ? 12.110 -0.977 17.082 1.00 84.00 405 GLU A O 1
ATOM 3292 N N . ILE A 1 406 ? 14.302 -0.761 16.642 1.00 85.19 406 ILE A N 1
ATOM 3293 C CA . ILE A 1 406 ? 14.296 -1.646 15.468 1.00 85.19 406 ILE A CA 1
ATOM 3294 C C . ILE A 1 406 ? 13.873 -3.066 15.864 1.00 85.19 406 ILE A C 1
ATOM 3296 O O . ILE A 1 406 ? 13.090 -3.699 15.151 1.00 85.19 406 ILE A O 1
ATOM 3300 N N . ILE A 1 407 ? 14.352 -3.566 17.006 1.00 87.06 407 ILE A N 1
ATOM 3301 C CA . ILE A 1 407 ? 13.979 -4.888 17.525 1.00 87.06 407 ILE A CA 1
ATOM 3302 C C . ILE A 1 407 ? 12.483 -4.945 17.865 1.00 87.06 407 ILE A C 1
ATOM 3304 O O . ILE A 1 407 ? 11.809 -5.907 17.485 1.00 87.06 407 ILE A O 1
ATOM 3308 N N . GLU A 1 408 ? 11.941 -3.929 18.539 1.00 85.81 408 GLU A N 1
ATOM 3309 C CA . GLU A 1 408 ? 10.507 -3.836 18.831 1.00 85.81 408 GLU A CA 1
ATOM 3310 C C . GLU A 1 408 ? 9.678 -3.749 17.549 1.00 85.81 408 GLU A C 1
ATOM 3312 O O . GLU A 1 408 ? 8.673 -4.452 17.404 1.00 85.81 408 GLU A O 1
ATOM 3317 N N . TRP A 1 409 ? 10.143 -2.988 16.558 1.00 85.81 409 TRP A N 1
ATOM 3318 C CA . TRP A 1 409 ? 9.512 -2.926 15.244 1.00 85.81 409 TRP A CA 1
ATOM 3319 C C . TRP A 1 409 ? 9.505 -4.283 14.538 1.00 85.81 409 TRP A C 1
ATOM 3321 O O . TRP A 1 409 ? 8.479 -4.697 13.997 1.00 85.81 409 TRP A O 1
ATOM 3331 N N . ALA A 1 410 ? 10.615 -5.021 14.581 1.00 86.38 410 ALA A N 1
ATOM 3332 C CA . ALA A 1 410 ? 10.703 -6.358 14.004 1.00 86.38 410 ALA A CA 1
ATOM 3333 C C . ALA A 1 410 ? 9.750 -7.344 14.704 1.00 86.38 410 ALA A C 1
ATOM 3335 O O . ALA A 1 410 ? 9.061 -8.126 14.040 1.00 86.38 410 ALA A O 1
ATOM 3336 N N . ARG A 1 411 ? 9.647 -7.283 16.040 1.00 88.31 411 ARG A N 1
ATOM 3337 C CA . ARG A 1 411 ? 8.676 -8.073 16.819 1.00 88.31 411 ARG A CA 1
ATOM 3338 C C . ARG A 1 411 ? 7.245 -7.721 16.426 1.00 88.31 411 ARG A C 1
ATOM 3340 O O . ARG A 1 411 ? 6.433 -8.622 16.204 1.00 88.31 411 ARG A O 1
ATOM 3347 N N . GLN A 1 412 ? 6.939 -6.434 16.291 1.00 85.94 412 GLN A N 1
ATOM 3348 C CA . GLN A 1 412 ? 5.624 -5.949 15.890 1.00 85.94 412 GLN A CA 1
ATOM 3349 C C . GLN A 1 412 ? 5.250 -6.404 14.472 1.00 85.94 412 GLN A C 1
ATOM 3351 O O . GLN A 1 412 ? 4.182 -6.986 14.274 1.00 85.94 412 GLN A O 1
ATOM 3356 N N . ALA A 1 413 ? 6.149 -6.217 13.504 1.00 85.19 413 ALA A N 1
ATOM 3357 C CA . ALA A 1 413 ? 5.955 -6.627 12.117 1.00 85.19 413 ALA A CA 1
ATOM 3358 C C . ALA A 1 413 ? 5.763 -8.145 11.992 1.00 85.19 413 ALA A C 1
ATOM 3360 O O . ALA A 1 413 ? 4.886 -8.605 11.256 1.00 85.19 413 ALA A O 1
ATOM 3361 N N . ARG A 1 414 ? 6.521 -8.938 12.763 1.00 86.88 414 ARG A N 1
ATOM 3362 C CA . ARG A 1 414 ? 6.347 -10.395 12.829 1.00 86.88 414 ARG A CA 1
ATOM 3363 C C . ARG A 1 414 ? 4.956 -10.774 13.338 1.00 86.88 414 ARG A C 1
ATOM 3365 O O . ARG A 1 414 ? 4.312 -11.619 12.720 1.00 86.88 414 ARG A O 1
ATOM 3372 N N . ARG A 1 415 ? 4.482 -10.151 14.426 1.00 85.50 415 ARG A N 1
ATOM 3373 C CA . ARG A 1 415 ? 3.132 -10.399 14.965 1.00 85.50 415 ARG A CA 1
ATOM 3374 C C . ARG A 1 415 ? 2.049 -10.090 13.937 1.00 85.50 415 ARG A C 1
ATOM 3376 O O . ARG A 1 415 ? 1.182 -10.926 13.711 1.00 85.50 415 ARG A O 1
ATOM 3383 N N . TRP A 1 416 ? 2.133 -8.944 13.264 1.00 85.12 416 TRP A N 1
ATOM 3384 C CA . TRP A 1 416 ? 1.168 -8.580 12.223 1.00 85.12 416 TRP A CA 1
ATOM 3385 C C . TRP A 1 416 ? 1.221 -9.496 11.006 1.00 85.12 416 TRP A C 1
ATOM 3387 O O . TRP A 1 416 ? 0.180 -9.820 10.452 1.00 85.12 416 TRP A O 1
ATOM 3397 N N . THR A 1 417 ? 2.407 -9.949 10.601 1.00 83.69 417 THR A N 1
ATOM 3398 C CA . THR A 1 417 ? 2.544 -10.870 9.462 1.00 83.69 417 THR A CA 1
ATOM 3399 C C . THR A 1 417 ? 1.900 -12.220 9.773 1.00 83.69 417 THR A C 1
ATOM 3401 O O . THR A 1 417 ? 1.142 -12.749 8.961 1.00 83.69 417 THR A O 1
ATOM 3404 N N . ILE A 1 418 ? 2.157 -12.761 10.970 1.00 83.88 418 ILE A N 1
ATOM 3405 C CA . ILE A 1 418 ? 1.533 -14.007 11.433 1.00 83.88 418 ILE A CA 1
ATOM 3406 C C . ILE A 1 418 ? 0.017 -13.821 11.549 1.00 83.88 418 ILE A C 1
ATOM 3408 O O . ILE A 1 418 ? -0.733 -14.618 10.991 1.00 83.88 418 ILE A O 1
ATOM 3412 N N . GLY A 1 419 ? -0.435 -12.743 12.192 1.00 86.75 419 GLY A N 1
ATOM 3413 C CA . GLY A 1 419 ? -1.857 -12.466 12.373 1.00 86.75 419 GLY A CA 1
ATOM 3414 C C . GLY A 1 419 ? -2.602 -12.231 11.054 1.00 86.75 419 GLY A C 1
ATOM 3415 O O . GLY A 1 419 ? -3.695 -12.756 10.875 1.00 86.75 419 GLY A O 1
ATOM 3416 N N . ALA A 1 420 ? -2.013 -11.529 10.081 1.00 86.25 420 ALA A N 1
ATOM 3417 C CA . ALA A 1 420 ? -2.618 -11.326 8.762 1.00 86.25 420 ALA A CA 1
ATOM 3418 C C . ALA A 1 420 ? -2.782 -12.655 8.014 1.00 86.25 420 ALA A C 1
ATOM 3420 O O . ALA A 1 420 ? -3.808 -12.897 7.373 1.00 86.25 420 ALA A O 1
ATOM 3421 N N . ALA A 1 421 ? -1.800 -13.548 8.146 1.00 84.12 421 ALA A N 1
ATOM 3422 C CA . ALA A 1 421 ? -1.901 -14.899 7.626 1.00 84.12 421 ALA A CA 1
ATOM 3423 C C . ALA A 1 421 ? -3.027 -15.675 8.344 1.00 84.12 421 ALA A C 1
ATOM 3425 O O . ALA A 1 421 ? -3.873 -16.287 7.699 1.00 84.12 421 ALA A O 1
ATOM 3426 N N . GLU A 1 422 ? -3.111 -15.642 9.673 1.00 86.75 422 GLU A N 1
ATOM 3427 C CA . GLU A 1 422 ? -4.208 -16.288 10.415 1.00 86.75 422 GLU A CA 1
ATOM 3428 C C . GLU A 1 422 ? -5.589 -15.754 10.018 1.00 86.75 422 GLU A C 1
ATOM 3430 O O . GLU A 1 422 ? -6.515 -16.540 9.817 1.00 86.75 422 GLU A O 1
ATOM 3435 N N . VAL A 1 423 ? -5.713 -14.441 9.827 1.00 90.62 423 VAL A N 1
ATOM 3436 C CA . VAL A 1 423 ? -6.925 -13.774 9.341 1.00 90.62 423 VAL A CA 1
ATOM 3437 C C . VAL A 1 423 ? -7.317 -14.279 7.956 1.00 90.62 423 VAL A C 1
ATOM 3439 O O . VAL A 1 423 ? -8.485 -14.601 7.739 1.00 90.62 423 VAL A O 1
ATOM 3442 N N . PHE A 1 424 ? -6.363 -14.401 7.029 1.00 89.12 424 PHE A N 1
ATOM 3443 C CA . PHE A 1 424 ? -6.634 -14.946 5.699 1.00 89.12 424 PHE A CA 1
ATOM 3444 C C . PHE A 1 424 ? -7.154 -16.384 5.784 1.00 89.12 424 PHE A C 1
ATOM 3446 O O . PHE A 1 424 ? -8.189 -16.714 5.203 1.00 89.12 424 PHE A O 1
ATOM 3453 N N . HIS A 1 425 ? -6.486 -17.233 6.567 1.00 87.69 425 HIS A N 1
ATOM 3454 C CA . HIS A 1 425 ? -6.926 -18.605 6.797 1.00 87.69 425 HIS A CA 1
ATOM 3455 C C . HIS A 1 425 ? -8.338 -18.668 7.399 1.00 87.69 425 HIS A C 1
ATOM 3457 O O . HIS A 1 425 ? -9.193 -19.415 6.912 1.00 87.69 425 HIS A O 1
ATOM 3463 N N . TYR A 1 426 ? -8.595 -17.857 8.427 1.00 88.94 426 TYR A N 1
ATOM 3464 C CA . TYR A 1 426 ? -9.893 -17.759 9.085 1.00 88.94 426 TYR A CA 1
ATOM 3465 C C . TYR A 1 426 ? -10.986 -17.331 8.107 1.00 88.94 426 TYR A C 1
ATOM 3467 O O . TYR A 1 426 ? -12.048 -17.957 8.051 1.00 88.94 426 TYR A O 1
ATOM 3475 N N . PHE A 1 427 ? -10.711 -16.308 7.295 1.00 92.00 427 PHE A N 1
ATOM 3476 C CA . PHE A 1 427 ? -11.622 -15.836 6.266 1.00 92.00 427 PHE A CA 1
ATOM 3477 C C . PHE A 1 427 ? -11.985 -16.949 5.287 1.00 92.00 427 PHE A C 1
ATOM 3479 O O . PHE A 1 427 ? -13.170 -17.188 5.094 1.00 92.00 427 PHE A O 1
ATOM 3486 N N . ILE A 1 428 ? -11.014 -17.676 4.724 1.00 89.81 428 ILE A N 1
ATOM 3487 C CA . ILE A 1 428 ? -11.304 -18.746 3.756 1.00 89.81 428 ILE A CA 1
ATOM 3488 C C . ILE A 1 428 ? -12.210 -19.825 4.368 1.00 89.81 428 ILE A C 1
ATOM 3490 O O . ILE A 1 428 ? -13.174 -20.259 3.736 1.00 89.81 428 ILE A O 1
ATOM 3494 N N . ILE A 1 429 ? -11.968 -20.214 5.624 1.00 88.38 429 ILE A N 1
ATOM 3495 C CA . ILE A 1 429 ? -12.799 -21.207 6.324 1.00 88.38 429 ILE A CA 1
ATOM 3496 C C . ILE A 1 429 ? -14.216 -20.680 6.581 1.00 88.38 429 ILE A C 1
ATOM 3498 O O . ILE A 1 429 ? -15.197 -21.427 6.478 1.00 88.38 429 ILE A O 1
ATOM 3502 N N . LYS A 1 430 ? -14.345 -19.406 6.964 1.00 88.19 430 LYS A N 1
ATOM 3503 C CA . LYS A 1 430 ? -15.624 -18.816 7.378 1.00 88.19 430 LYS A CA 1
ATOM 3504 C C . LYS A 1 430 ? -16.394 -18.145 6.244 1.00 88.19 430 LYS A C 1
ATOM 3506 O O . LYS A 1 430 ? -17.588 -17.917 6.425 1.00 88.19 430 LYS A O 1
ATOM 3511 N N . ALA A 1 431 ? -15.784 -17.937 5.078 1.00 91.31 431 ALA A N 1
ATOM 3512 C CA . ALA A 1 431 ? -16.378 -17.274 3.917 1.00 91.31 431 ALA A CA 1
ATOM 3513 C C . ALA A 1 431 ? -17.712 -17.902 3.493 1.00 91.31 431 ALA A C 1
ATOM 3515 O O . ALA A 1 431 ? -18.620 -17.180 3.099 1.00 91.31 431 ALA A O 1
ATOM 3516 N N . LYS A 1 432 ? -17.883 -19.221 3.666 1.00 90.44 432 LYS A N 1
ATOM 3517 C CA . LYS A 1 432 ? -19.148 -19.922 3.381 1.00 90.44 432 LYS A CA 1
ATOM 3518 C C . LYS A 1 432 ? -20.351 -19.431 4.202 1.00 90.44 432 LYS A C 1
ATOM 3520 O O . LYS A 1 432 ? -21.486 -19.645 3.798 1.00 90.44 432 LYS A O 1
ATOM 3525 N N . HIS A 1 433 ? -20.117 -18.790 5.349 1.00 90.25 433 HIS A N 1
ATOM 3526 C CA . HIS A 1 433 ? -21.170 -18.234 6.204 1.00 90.25 433 HIS A CA 1
ATOM 3527 C C . HIS A 1 433 ? -21.442 -16.750 5.926 1.00 90.25 433 HIS A C 1
ATOM 3529 O O . HIS A 1 433 ? -22.345 -16.180 6.537 1.00 90.25 433 HIS A O 1
ATOM 3535 N N . ILE A 1 434 ? -20.674 -16.128 5.032 1.00 93.81 434 ILE A N 1
ATOM 3536 C CA . ILE A 1 434 ? -20.778 -14.720 4.653 1.00 93.81 434 ILE A CA 1
ATOM 3537 C C . ILE A 1 434 ? -21.479 -14.653 3.285 1.00 93.81 434 ILE A C 1
ATOM 3539 O O . ILE A 1 434 ? -21.219 -15.504 2.430 1.00 93.81 434 ILE A O 1
ATOM 3543 N N . PRO A 1 435 ? -22.357 -13.666 3.023 1.00 95.75 435 PRO A N 1
ATOM 3544 C CA . PRO A 1 435 ? -22.935 -13.489 1.694 1.00 95.75 435 PRO A CA 1
ATOM 3545 C C . PRO A 1 435 ? -21.849 -13.388 0.620 1.00 95.75 435 PRO A C 1
ATOM 3547 O O . PRO A 1 435 ? -20.872 -12.660 0.799 1.00 95.75 435 PRO A O 1
ATOM 3550 N N . LYS A 1 436 ? -22.040 -14.069 -0.518 1.00 95.62 436 LYS A N 1
ATOM 3551 C CA . LYS A 1 436 ? -21.017 -14.207 -1.574 1.00 95.62 436 LYS A CA 1
ATOM 3552 C C . LYS A 1 436 ? -20.389 -12.870 -1.981 1.00 95.62 436 LYS A C 1
ATOM 3554 O O . LYS A 1 436 ? -19.169 -12.765 -2.029 1.00 95.62 436 LYS A O 1
ATOM 3559 N N . MET A 1 437 ? -21.207 -11.838 -2.200 1.00 95.12 437 MET A N 1
ATOM 3560 C CA . MET A 1 437 ? -20.715 -10.510 -2.594 1.00 95.12 437 MET A CA 1
ATOM 3561 C C . MET A 1 437 ? -19.954 -9.796 -1.475 1.00 95.12 437 MET A C 1
ATOM 3563 O O . MET A 1 437 ? -18.947 -9.145 -1.740 1.00 95.12 437 MET A O 1
ATOM 3567 N N . ALA A 1 438 ? -20.381 -9.952 -0.219 1.00 94.38 438 ALA A N 1
ATOM 3568 C CA . ALA A 1 438 ? -19.666 -9.387 0.922 1.00 94.38 438 ALA A CA 1
ATOM 3569 C C . ALA A 1 438 ? -18.306 -10.075 1.123 1.00 94.38 438 ALA A C 1
ATOM 3571 O O . ALA A 1 438 ? -17.303 -9.392 1.330 1.00 94.38 438 ALA A O 1
ATOM 3572 N N . ALA A 1 439 ? -18.267 -11.406 0.998 1.00 95.88 439 ALA A N 1
ATOM 3573 C CA . ALA A 1 439 ? -17.042 -12.191 1.069 1.00 95.88 439 ALA A CA 1
ATOM 3574 C C . ALA A 1 439 ? -16.081 -11.829 -0.070 1.00 95.88 439 ALA A C 1
ATOM 3576 O O . ALA A 1 439 ? -14.920 -11.534 0.191 1.00 95.88 439 ALA A O 1
ATOM 3577 N N . PHE A 1 440 ? -16.566 -11.785 -1.315 1.00 95.44 440 PHE A N 1
ATOM 3578 C CA . PHE A 1 440 ? -15.755 -11.409 -2.473 1.00 95.44 440 PHE A CA 1
ATOM 3579 C C . PHE A 1 440 ? -15.197 -9.989 -2.337 1.00 95.44 440 PHE A C 1
ATOM 3581 O O . PHE A 1 440 ? -13.990 -9.802 -2.437 1.00 95.44 440 PHE A O 1
ATOM 3588 N N . SER A 1 441 ? -16.052 -9.004 -2.039 1.00 95.00 441 SER A N 1
ATOM 3589 C CA . SER A 1 441 ? -15.642 -7.604 -1.874 1.00 95.00 441 SER A CA 1
ATOM 3590 C C . SER A 1 441 ? -14.569 -7.443 -0.795 1.00 95.00 441 SER A C 1
ATOM 3592 O O . SER A 1 441 ? -13.554 -6.790 -1.032 1.00 95.00 441 SER A O 1
ATOM 3594 N N . TRP A 1 442 ? -14.765 -8.052 0.379 1.00 95.44 442 TRP A N 1
ATOM 3595 C CA . TRP A 1 442 ? -13.780 -7.976 1.455 1.00 95.44 442 TRP A CA 1
ATOM 3596 C C . TRP A 1 442 ? -12.495 -8.729 1.124 1.00 95.44 442 TRP A C 1
ATOM 3598 O O . TRP A 1 442 ? -11.413 -8.174 1.277 1.00 95.44 442 TRP A O 1
ATOM 3608 N N . GLY A 1 443 ? -12.606 -9.972 0.648 1.00 94.25 443 GLY A N 1
ATOM 3609 C CA . GLY A 1 443 ? -11.459 -10.817 0.327 1.00 94.25 443 GLY A CA 1
ATOM 3610 C C . GLY A 1 443 ? -10.595 -10.209 -0.773 1.00 94.25 443 GLY A C 1
ATOM 3611 O O . GLY A 1 443 ? -9.373 -10.198 -0.652 1.00 94.25 443 GLY A O 1
ATOM 3612 N N . PHE A 1 444 ? -11.220 -9.626 -1.800 1.00 93.75 444 PHE A N 1
ATOM 3613 C CA . PHE A 1 444 ? -10.522 -8.887 -2.847 1.00 93.75 444 PHE A CA 1
ATOM 3614 C C . PHE A 1 444 ? -9.768 -7.683 -2.269 1.00 93.75 444 PHE A C 1
ATOM 3616 O O . PHE A 1 444 ? -8.565 -7.563 -2.486 1.00 93.75 444 PHE A O 1
ATOM 3623 N N . ALA A 1 445 ? -10.430 -6.837 -1.471 1.00 94.12 445 ALA A N 1
ATOM 3624 C CA . ALA A 1 445 ? -9.787 -5.676 -0.854 1.00 94.12 445 ALA A CA 1
ATOM 3625 C C . ALA A 1 445 ? -8.633 -6.077 0.088 1.00 94.12 445 ALA A C 1
ATOM 3627 O O . ALA A 1 445 ? -7.563 -5.469 0.052 1.00 94.12 445 ALA A O 1
ATOM 3628 N N . PHE A 1 446 ? -8.819 -7.139 0.877 1.00 93.00 446 PHE A N 1
ATOM 3629 C CA . PHE A 1 446 ? -7.804 -7.684 1.776 1.00 93.00 446 PHE A CA 1
ATOM 3630 C C . PHE A 1 446 ? -6.576 -8.200 1.011 1.00 93.00 446 PHE A C 1
ATOM 3632 O O . PHE A 1 446 ? -5.452 -7.839 1.356 1.00 93.00 446 PHE A O 1
ATOM 3639 N N . ILE A 1 447 ? -6.766 -9.000 -0.047 1.00 90.00 447 ILE A N 1
ATOM 3640 C CA . ILE A 1 447 ? -5.664 -9.540 -0.865 1.00 90.00 447 ILE A CA 1
ATOM 3641 C C . ILE A 1 447 ? -4.926 -8.416 -1.596 1.00 90.00 447 ILE A C 1
ATOM 3643 O O . ILE A 1 447 ? -3.696 -8.402 -1.608 1.00 90.00 447 ILE A O 1
ATOM 3647 N N . ILE A 1 448 ? -5.653 -7.464 -2.185 1.00 90.44 448 ILE A N 1
ATOM 3648 C CA . ILE A 1 448 ? -5.046 -6.324 -2.876 1.00 90.44 448 ILE A CA 1
ATOM 3649 C C . ILE A 1 448 ? -4.197 -5.497 -1.908 1.00 90.44 448 ILE A C 1
ATOM 3651 O O . ILE A 1 448 ? -3.065 -5.142 -2.227 1.00 90.44 448 ILE A O 1
ATOM 3655 N N . TYR A 1 449 ? -4.696 -5.220 -0.707 1.00 92.06 449 TYR A N 1
ATOM 3656 C CA . TYR A 1 449 ? -3.950 -4.420 0.255 1.00 92.06 449 TYR A CA 1
ATOM 3657 C C . TYR A 1 449 ? -2.773 -5.180 0.877 1.00 92.06 449 TYR A C 1
ATOM 3659 O O . TYR A 1 449 ? -1.628 -4.754 0.737 1.00 92.06 449 TYR A O 1
ATOM 3667 N N . TYR A 1 450 ? -3.022 -6.317 1.530 1.00 88.56 450 TYR A N 1
ATOM 3668 C CA . TYR A 1 450 ? -1.971 -7.045 2.244 1.00 88.56 450 TYR A CA 1
ATOM 3669 C C . TYR A 1 450 ? -1.046 -7.813 1.295 1.00 88.56 450 TYR A C 1
ATOM 3671 O O . TYR A 1 450 ? 0.166 -7.794 1.479 1.00 88.56 450 TYR A O 1
ATOM 3679 N N . GLY A 1 451 ? -1.587 -8.481 0.274 1.00 84.75 451 GLY A N 1
ATOM 3680 C CA . GLY A 1 451 ? -0.805 -9.330 -0.632 1.00 84.75 451 GLY A CA 1
ATOM 3681 C C . GLY A 1 451 ? -0.085 -8.552 -1.721 1.00 84.75 451 GLY A C 1
ATOM 3682 O O . GLY A 1 451 ? 1.097 -8.788 -1.974 1.00 84.75 451 GLY A O 1
ATOM 3683 N N . VAL A 1 452 ? -0.777 -7.605 -2.353 1.00 87.88 452 VAL A N 1
ATOM 3684 C CA . VAL A 1 452 ? -0.222 -6.863 -3.491 1.00 87.88 452 VAL A CA 1
ATOM 3685 C C . VAL A 1 452 ? 0.485 -5.590 -3.028 1.00 87.88 452 VAL A C 1
ATOM 3687 O O . VAL A 1 452 ? 1.687 -5.456 -3.237 1.00 87.88 452 VAL A O 1
ATOM 3690 N N . LEU A 1 453 ? -0.208 -4.666 -2.364 1.00 89.06 453 LEU A N 1
ATOM 3691 C CA . LEU A 1 453 ? 0.367 -3.356 -2.038 1.00 89.06 453 LEU A CA 1
ATOM 3692 C C . LEU A 1 453 ? 1.439 -3.417 -0.946 1.00 89.06 453 LEU A C 1
ATOM 3694 O O . LEU A 1 453 ? 2.538 -2.903 -1.147 1.00 89.06 453 LEU A O 1
ATOM 3698 N N . LEU A 1 454 ? 1.134 -4.036 0.197 1.00 86.69 454 LEU A N 1
ATOM 3699 C CA . LEU A 1 454 ? 2.016 -4.006 1.365 1.00 86.69 4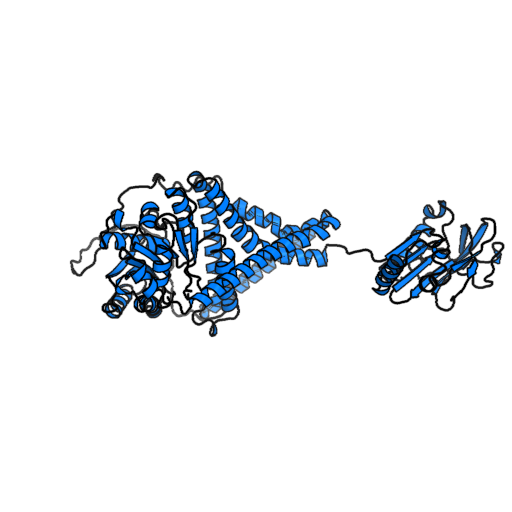54 LEU A CA 1
ATOM 3700 C C . LEU A 1 454 ? 3.241 -4.916 1.191 1.00 86.69 454 LEU A C 1
ATOM 3702 O O . LEU A 1 454 ? 4.358 -4.506 1.495 1.00 86.69 454 LEU A O 1
ATOM 3706 N N . CYS A 1 455 ? 3.038 -6.141 0.696 1.00 83.31 455 CYS A N 1
ATOM 3707 C CA . CYS A 1 455 ? 4.105 -7.141 0.597 1.00 83.31 455 CYS A CA 1
ATOM 3708 C C . CYS A 1 455 ? 4.845 -7.145 -0.747 1.00 83.31 455 CYS A C 1
ATOM 3710 O O . CYS A 1 455 ? 6.029 -7.472 -0.780 1.00 83.31 455 CYS A O 1
ATOM 3712 N N . THR A 1 456 ? 4.173 -6.809 -1.853 1.00 85.81 456 THR A N 1
ATOM 3713 C CA . THR A 1 456 ? 4.709 -7.073 -3.198 1.00 85.81 456 THR A CA 1
ATOM 3714 C C . THR A 1 456 ? 5.144 -5.807 -3.927 1.00 85.81 456 THR A C 1
ATOM 3716 O O . THR A 1 456 ? 6.232 -5.791 -4.495 1.00 85.81 456 THR A O 1
ATOM 3719 N N . ALA A 1 457 ? 4.349 -4.734 -3.903 1.00 89.81 457 ALA A N 1
ATOM 3720 C CA . ALA A 1 457 ? 4.567 -3.562 -4.755 1.00 89.81 457 ALA A CA 1
ATOM 3721 C C . ALA A 1 457 ? 5.929 -2.885 -4.525 1.00 89.81 457 ALA A C 1
ATOM 3723 O O . ALA A 1 457 ? 6.617 -2.544 -5.487 1.00 89.81 457 ALA A O 1
ATOM 3724 N N . GLY A 1 458 ? 6.350 -2.733 -3.264 1.00 88.19 458 GLY A N 1
ATOM 3725 C CA . GLY A 1 458 ? 7.650 -2.138 -2.931 1.00 88.19 458 GLY A CA 1
ATOM 3726 C C . GLY A 1 458 ? 8.833 -2.975 -3.430 1.00 88.19 458 GLY A C 1
ATOM 3727 O O . GLY A 1 458 ? 9.744 -2.450 -4.069 1.00 88.19 458 GLY A O 1
ATOM 3728 N N . LEU A 1 459 ? 8.792 -4.291 -3.196 1.00 89.69 459 LEU A N 1
ATOM 3729 C CA . LEU A 1 459 ? 9.838 -5.210 -3.653 1.00 89.69 459 LEU A CA 1
ATOM 3730 C C . LEU A 1 459 ? 9.854 -5.331 -5.178 1.00 89.69 459 LEU A C 1
ATOM 3732 O O . LEU A 1 459 ? 10.927 -5.306 -5.770 1.00 89.69 459 LEU A O 1
ATOM 3736 N N . PHE A 1 460 ? 8.685 -5.391 -5.817 1.00 92.94 460 PHE A N 1
ATOM 3737 C CA . PHE A 1 460 ? 8.562 -5.381 -7.272 1.00 92.94 460 PHE A CA 1
ATOM 3738 C C . PHE A 1 460 ? 9.168 -4.116 -7.880 1.00 92.94 460 PHE A C 1
ATOM 3740 O O . PHE A 1 460 ? 9.895 -4.205 -8.861 1.00 92.94 460 PHE A O 1
ATOM 3747 N N . GLY A 1 461 ? 8.911 -2.939 -7.299 1.00 93.19 461 GLY A N 1
ATOM 3748 C CA . GLY A 1 461 ? 9.494 -1.687 -7.783 1.00 93.19 461 GLY A CA 1
ATOM 3749 C C . GLY A 1 461 ? 11.024 -1.705 -7.745 1.00 93.19 461 GLY A C 1
ATOM 3750 O O . GLY A 1 461 ? 11.675 -1.299 -8.712 1.00 93.19 461 GLY A O 1
ATOM 3751 N N . LEU A 1 462 ? 11.604 -2.250 -6.670 1.00 91.75 462 LEU A N 1
ATOM 3752 C CA . LEU A 1 462 ? 13.051 -2.422 -6.543 1.00 91.75 462 LEU A CA 1
ATOM 3753 C C . LEU A 1 462 ? 13.602 -3.406 -7.589 1.00 91.75 462 LEU A C 1
ATOM 3755 O O . LEU A 1 462 ? 14.537 -3.069 -8.316 1.00 91.75 462 LEU A O 1
ATOM 3759 N N . THR A 1 463 ? 13.019 -4.604 -7.698 1.00 92.94 463 THR A N 1
ATOM 3760 C CA . THR A 1 463 ? 13.490 -5.634 -8.640 1.00 92.94 463 THR A CA 1
ATOM 3761 C C . THR A 1 463 ? 13.276 -5.223 -10.098 1.00 92.94 463 THR A C 1
ATOM 3763 O O . THR A 1 463 ? 14.138 -5.472 -10.940 1.00 92.94 463 THR A O 1
ATOM 3766 N N . SER A 1 464 ? 12.182 -4.521 -10.397 1.00 93.81 464 SER A N 1
ATOM 3767 C CA . SER A 1 464 ? 11.882 -3.939 -11.709 1.00 93.81 464 SER A CA 1
ATOM 3768 C C . SER A 1 464 ? 12.903 -2.890 -12.115 1.00 93.81 464 SER A C 1
ATOM 3770 O O . SER A 1 464 ? 13.466 -2.978 -13.204 1.00 93.81 464 SER A O 1
ATOM 3772 N N . THR A 1 465 ? 13.235 -1.962 -11.217 1.00 91.88 465 THR A N 1
ATOM 3773 C CA . THR A 1 465 ? 14.252 -0.935 -11.484 1.00 91.88 465 THR A CA 1
ATOM 3774 C C . THR A 1 465 ? 15.610 -1.566 -11.790 1.00 91.88 465 THR A C 1
ATOM 3776 O O . THR A 1 465 ? 16.234 -1.234 -12.798 1.00 91.88 465 THR A O 1
ATOM 3779 N N . LEU A 1 466 ? 16.048 -2.527 -10.971 1.00 91.69 466 LEU A N 1
ATOM 3780 C CA . LEU A 1 466 ? 17.308 -3.242 -11.196 1.00 91.69 466 LEU A CA 1
ATOM 3781 C C . LEU A 1 466 ? 17.307 -4.004 -12.528 1.00 91.69 466 LEU A C 1
ATOM 3783 O O . LEU A 1 466 ? 18.284 -3.941 -13.271 1.00 91.69 466 LEU A O 1
ATOM 3787 N N . SER A 1 467 ? 16.207 -4.678 -12.860 1.00 91.75 467 SER A N 1
ATOM 3788 C CA . SER A 1 467 ? 16.058 -5.405 -14.123 1.00 91.75 467 SER A CA 1
ATOM 3789 C C . SER A 1 467 ? 16.103 -4.482 -15.344 1.00 91.75 467 SER A C 1
ATOM 3791 O O . SER A 1 467 ? 16.828 -4.747 -16.303 1.00 91.75 467 SER A O 1
ATOM 3793 N N . MET A 1 468 ? 15.406 -3.347 -15.291 1.00 88.56 468 MET A N 1
ATOM 3794 C CA . MET A 1 468 ? 15.415 -2.348 -16.363 1.00 88.56 468 MET A CA 1
ATOM 3795 C C . MET A 1 468 ? 16.810 -1.760 -16.611 1.00 88.56 468 MET A C 1
ATOM 3797 O O . MET A 1 468 ? 17.131 -1.398 -17.742 1.00 88.56 468 MET A O 1
ATOM 3801 N N . ILE A 1 469 ? 17.639 -1.659 -15.569 1.00 86.69 469 ILE A N 1
ATOM 3802 C CA . ILE A 1 469 ? 19.015 -1.157 -15.672 1.00 86.69 469 ILE A CA 1
ATOM 3803 C C . ILE A 1 469 ? 19.968 -2.238 -16.195 1.00 86.69 469 ILE A C 1
ATOM 3805 O O . ILE A 1 469 ? 20.807 -1.947 -17.044 1.00 86.69 469 ILE A O 1
ATOM 3809 N N . LEU A 1 470 ? 19.863 -3.463 -15.676 1.00 85.44 470 LEU A N 1
ATOM 3810 C CA . LEU A 1 470 ? 20.885 -4.499 -15.855 1.00 85.44 470 LEU A CA 1
ATOM 3811 C C . LEU A 1 470 ? 20.559 -5.520 -16.952 1.00 85.44 470 LEU A C 1
ATOM 3813 O O . LEU A 1 470 ? 21.476 -6.120 -17.507 1.00 85.44 470 LEU A O 1
ATOM 3817 N N . LEU A 1 471 ? 19.277 -5.758 -17.241 1.00 84.00 471 LEU A N 1
ATOM 3818 C CA . LEU A 1 471 ? 18.826 -6.915 -18.023 1.00 84.00 471 LEU A CA 1
ATOM 3819 C C . LEU A 1 471 ? 18.082 -6.547 -19.315 1.00 84.00 471 LEU A C 1
ATOM 3821 O O . LEU A 1 471 ? 18.133 -7.320 -20.271 1.00 84.00 471 LEU A O 1
ATOM 3825 N N . VAL A 1 472 ? 17.409 -5.391 -19.370 1.00 80.38 472 VAL A N 1
ATOM 3826 C CA . VAL A 1 472 ? 16.626 -4.961 -20.546 1.00 80.38 472 VAL A CA 1
ATOM 3827 C C . VAL A 1 472 ? 17.493 -4.156 -21.531 1.00 80.38 472 VAL A C 1
ATOM 3829 O O . VAL A 1 472 ? 17.947 -3.053 -21.229 1.00 80.38 472 VAL A O 1
ATOM 3832 N N . LYS A 1 473 ? 17.713 -4.687 -22.742 1.00 69.94 473 LYS A N 1
ATOM 3833 C CA . LYS A 1 473 ? 18.485 -4.044 -23.829 1.00 69.94 473 LYS A CA 1
ATOM 3834 C C . LYS A 1 473 ? 17.681 -2.898 -24.491 1.00 69.94 473 LYS A C 1
ATOM 3836 O O . LYS A 1 473 ? 16.492 -3.061 -24.754 1.00 69.94 473 LYS A O 1
ATOM 3841 N N . ARG A 1 474 ? 18.312 -1.738 -24.756 1.00 61.81 474 ARG A N 1
ATOM 3842 C CA . ARG A 1 474 ? 17.658 -0.463 -25.170 1.00 61.81 474 ARG A CA 1
ATOM 3843 C C . ARG A 1 474 ? 17.547 -0.229 -26.705 1.00 61.81 474 ARG A C 1
ATOM 3845 O O . ARG A 1 474 ? 18.299 -0.812 -27.473 1.00 61.81 474 ARG A O 1
ATOM 3852 N N . VAL A 1 475 ? 16.594 0.660 -27.053 1.00 58.88 475 VAL A N 1
ATOM 3853 C CA . VAL A 1 475 ? 16.163 1.381 -28.298 1.00 58.88 475 VAL A CA 1
ATOM 3854 C C . VAL A 1 475 ? 17.199 1.536 -29.448 1.00 58.88 475 VAL A C 1
ATOM 3856 O O . VAL A 1 475 ? 18.386 1.650 -29.151 1.00 58.88 475 VAL A O 1
ATOM 3859 N N . PRO A 1 476 ? 16.779 1.601 -30.743 1.00 60.84 476 PRO A N 1
ATOM 3860 C CA . PRO A 1 476 ? 17.663 1.750 -31.912 1.00 60.84 476 PRO A CA 1
ATOM 3861 C C . PRO A 1 476 ? 18.668 2.903 -31.806 1.00 60.84 476 PRO A C 1
ATOM 3863 O O . PRO A 1 476 ? 18.326 4.030 -31.443 1.00 60.84 476 PRO A O 1
ATOM 3866 N N . LEU A 1 477 ? 19.915 2.593 -32.165 1.00 79.88 477 LEU A N 1
ATOM 3867 C CA . LEU A 1 477 ? 21.080 3.473 -32.036 1.00 79.88 477 LEU A CA 1
ATOM 3868 C C . LEU A 1 477 ? 21.511 4.108 -33.372 1.00 79.88 477 LEU A C 1
ATOM 3870 O O . LEU A 1 477 ? 22.375 4.984 -33.364 1.00 79.88 477 LEU A O 1
ATOM 3874 N N . SER A 1 478 ? 20.911 3.703 -34.497 1.00 91.00 478 SER A N 1
ATOM 3875 C CA . SER A 1 478 ? 21.162 4.268 -35.828 1.00 91.00 478 SER A CA 1
ATOM 3876 C C . SER A 1 478 ? 19.979 4.087 -36.793 1.00 91.00 478 SER A C 1
ATOM 3878 O O . SER A 1 478 ? 19.117 3.240 -36.558 1.00 91.00 478 SER A O 1
ATOM 3880 N N . ILE A 1 479 ? 19.954 4.883 -37.868 1.00 93.94 479 ILE A N 1
ATOM 3881 C CA . ILE A 1 479 ? 19.093 4.729 -39.059 1.00 93.94 479 ILE A CA 1
ATOM 3882 C C . ILE A 1 479 ? 19.963 4.251 -40.230 1.00 93.94 479 ILE A C 1
ATOM 3884 O O . ILE A 1 479 ? 21.123 4.652 -40.332 1.00 93.94 479 ILE A O 1
ATOM 3888 N N . THR A 1 480 ? 19.424 3.403 -41.110 1.00 95.31 480 THR A N 1
ATOM 3889 C CA . THR A 1 480 ? 20.151 2.873 -42.273 1.00 95.31 480 THR A CA 1
ATOM 3890 C C . THR A 1 480 ? 19.332 3.035 -43.543 1.00 95.31 480 THR A C 1
ATOM 3892 O O . THR A 1 480 ? 18.202 2.557 -43.601 1.00 95.31 480 THR A O 1
ATOM 3895 N N . TYR A 1 481 ? 19.912 3.692 -44.545 1.00 95.81 481 TYR A N 1
ATOM 3896 C CA . TYR A 1 481 ? 19.360 3.819 -45.891 1.00 95.81 481 TYR A CA 1
ATOM 3897 C C . TYR A 1 481 ? 20.073 2.836 -46.811 1.00 95.81 481 TYR A C 1
ATOM 3899 O O . TYR A 1 481 ? 21.300 2.849 -46.922 1.00 95.81 481 TYR A O 1
ATOM 3907 N N . VAL A 1 482 ? 19.292 1.949 -47.424 1.00 92.69 482 VAL A N 1
ATOM 3908 C CA . VAL A 1 482 ? 19.781 0.863 -48.273 1.00 92.69 482 VAL A CA 1
ATOM 3909 C C . VAL A 1 482 ? 19.237 1.093 -49.672 1.00 92.69 482 VAL A C 1
ATOM 3911 O O . VAL A 1 482 ? 18.059 0.835 -49.896 1.00 92.69 482 VAL A O 1
ATOM 3914 N N . ILE A 1 483 ? 20.084 1.579 -50.585 1.00 90.38 483 ILE A N 1
ATOM 3915 C CA . ILE A 1 483 ? 19.728 1.762 -52.002 1.00 90.38 483 ILE A CA 1
ATOM 3916 C C . ILE A 1 483 ? 18.452 2.624 -52.156 1.00 90.38 483 ILE A C 1
ATOM 3918 O O . ILE A 1 483 ? 17.491 2.255 -52.823 1.00 90.38 483 ILE A O 1
ATOM 3922 N N . THR A 1 484 ? 18.399 3.761 -51.462 1.00 93.75 484 THR A N 1
ATOM 3923 C CA . THR A 1 484 ? 17.309 4.748 -51.583 1.00 93.75 484 THR A CA 1
ATOM 3924 C C . THR A 1 484 ? 17.667 5.786 -52.641 1.00 93.75 484 THR A C 1
ATOM 3926 O O . THR A 1 484 ? 18.842 6.070 -52.781 1.00 93.75 484 THR A O 1
ATOM 3929 N N . THR A 1 485 ? 16.710 6.374 -53.361 1.00 92.69 485 THR A N 1
ATOM 3930 C CA . THR A 1 485 ? 16.969 7.425 -54.371 1.00 92.69 485 THR A CA 1
ATOM 3931 C C . THR A 1 485 ? 15.848 8.461 -54.375 1.00 92.69 485 THR A C 1
ATOM 3933 O O . THR A 1 485 ? 14.700 8.110 -54.092 1.00 92.69 485 THR A O 1
ATOM 3936 N N . GLY A 1 486 ? 16.146 9.700 -54.766 1.00 94.00 486 GLY A N 1
ATOM 3937 C CA . GLY A 1 486 ? 15.175 10.798 -54.839 1.00 94.00 486 GLY A CA 1
ATOM 3938 C C . GLY A 1 486 ? 14.818 11.401 -53.476 1.00 94.00 486 GLY A C 1
ATOM 3939 O O . GLY A 1 486 ? 15.533 11.200 -52.497 1.00 94.00 486 GLY A O 1
ATOM 3940 N N . ASP A 1 487 ? 13.716 12.149 -53.414 1.00 93.69 487 ASP A N 1
ATOM 3941 C CA . ASP A 1 487 ? 13.201 12.738 -52.170 1.00 93.69 487 ASP A CA 1
ATOM 3942 C C . ASP A 1 487 ? 12.208 11.763 -51.519 1.00 93.69 487 ASP A C 1
ATOM 3944 O O . ASP A 1 487 ? 11.152 11.454 -52.077 1.00 93.69 487 ASP A O 1
ATOM 3948 N N . VAL A 1 488 ? 12.578 11.229 -50.355 1.00 95.19 488 VAL A N 1
ATOM 3949 C CA . VAL A 1 488 ? 11.877 10.129 -49.674 1.00 95.19 488 VAL A CA 1
ATOM 3950 C C . VAL A 1 488 ? 11.210 10.568 -48.373 1.00 95.19 488 VAL A C 1
ATOM 3952 O O . VAL A 1 488 ? 10.373 9.829 -47.849 1.00 95.19 488 VAL A O 1
ATOM 3955 N N . LEU A 1 489 ? 11.567 11.745 -47.853 1.00 95.25 489 LEU A N 1
ATOM 3956 C CA . LEU A 1 489 ? 11.023 12.330 -46.635 1.00 95.25 489 LEU A CA 1
ATOM 3957 C C . LEU A 1 489 ? 10.301 13.653 -46.905 1.00 95.25 489 LEU A C 1
ATOM 3959 O O . LEU A 1 489 ? 10.770 14.502 -47.658 1.00 95.25 489 LEU A O 1
ATOM 3963 N N . ASP A 1 490 ? 9.194 13.871 -46.198 1.00 95.25 490 ASP A N 1
ATOM 3964 C CA . ASP A 1 490 ? 8.595 15.204 -46.072 1.00 95.25 490 ASP A CA 1
ATOM 3965 C C . ASP A 1 490 ? 9.334 16.078 -45.031 1.00 95.25 490 ASP A C 1
ATOM 3967 O O . ASP A 1 490 ? 10.165 15.596 -44.256 1.00 95.25 490 ASP A O 1
ATOM 3971 N N . GLU A 1 491 ? 9.014 17.377 -44.966 1.00 95.62 491 GLU A N 1
ATOM 3972 C CA . GLU A 1 491 ? 9.658 18.324 -44.037 1.00 95.62 491 GLU A CA 1
ATOM 3973 C C . GLU A 1 491 ? 9.558 17.895 -42.558 1.00 95.62 491 GLU A C 1
ATOM 3975 O O . GLU A 1 491 ? 10.506 18.059 -41.784 1.00 95.62 491 GLU A O 1
ATOM 3980 N N . SER A 1 492 ? 8.428 17.313 -42.142 1.00 95.88 492 SER A N 1
ATOM 3981 C CA . SER A 1 492 ? 8.233 16.862 -40.758 1.00 95.88 492 SER A CA 1
ATOM 3982 C C . SER A 1 492 ? 9.130 15.666 -40.432 1.00 95.88 492 SER A C 1
ATOM 3984 O O . SER A 1 492 ? 9.719 15.573 -39.345 1.00 95.88 492 SER A O 1
ATOM 3986 N N . GLN A 1 493 ? 9.270 14.755 -41.390 1.00 95.31 493 GLN A N 1
ATOM 3987 C CA . GLN A 1 493 ? 10.140 13.594 -41.294 1.00 95.31 493 GLN A CA 1
ATOM 3988 C C . GLN A 1 493 ? 11.621 13.990 -41.331 1.00 95.31 493 GLN A C 1
ATOM 3990 O O . GLN A 1 493 ? 12.405 13.453 -40.545 1.00 95.31 493 GLN A O 1
ATOM 3995 N N . GLN A 1 494 ? 12.000 14.976 -42.146 1.00 96.62 494 GLN A N 1
ATOM 3996 C CA . GLN A 1 494 ? 13.346 15.554 -42.165 1.00 96.62 494 GLN A CA 1
ATOM 3997 C C . GLN A 1 494 ? 13.729 16.165 -40.805 1.00 96.62 494 GLN A C 1
ATOM 3999 O O . GLN A 1 494 ? 14.807 15.884 -40.271 1.00 96.62 494 GLN A O 1
ATOM 4004 N N . GLU A 1 495 ? 12.848 16.956 -40.184 1.00 96.12 495 GLU A N 1
ATOM 4005 C CA . GLU A 1 495 ? 13.104 17.511 -38.846 1.00 96.12 495 GLU A CA 1
ATOM 4006 C C . GLU A 1 495 ? 13.173 16.423 -37.765 1.00 96.12 495 GLU A C 1
ATOM 4008 O O . GLU A 1 495 ? 14.030 16.461 -36.872 1.00 96.12 495 GLU A O 1
ATOM 4013 N N . SER A 1 496 ? 12.337 15.389 -37.878 1.00 94.38 496 SER A N 1
ATOM 4014 C CA . SER A 1 496 ? 12.391 14.221 -36.992 1.00 94.38 496 SER A CA 1
ATOM 4015 C C . SER A 1 496 ? 13.714 13.465 -37.125 1.00 94.38 496 SER A C 1
ATOM 4017 O O . SER A 1 496 ? 14.312 13.077 -36.115 1.00 94.38 496 SER A O 1
ATOM 4019 N N . PHE A 1 497 ? 14.215 13.307 -38.351 1.00 95.81 497 PHE A N 1
ATOM 4020 C CA . PHE A 1 497 ? 15.518 12.710 -38.619 1.00 95.81 497 PHE A CA 1
ATOM 4021 C C . PHE A 1 497 ? 16.636 13.555 -37.997 1.00 95.81 497 PHE A C 1
ATOM 4023 O O . PHE A 1 497 ? 17.464 13.015 -37.257 1.00 95.81 497 PHE A O 1
ATOM 4030 N N . LYS A 1 498 ? 16.658 14.877 -38.225 1.00 95.81 498 LYS A N 1
ATOM 4031 C CA . LYS A 1 498 ? 17.652 15.780 -37.611 1.00 95.81 498 LYS A CA 1
ATOM 4032 C C . LYS A 1 498 ? 17.660 15.649 -36.097 1.00 95.81 498 LYS A C 1
ATOM 4034 O O . LYS A 1 498 ? 18.725 15.508 -35.504 1.00 95.81 498 LYS A O 1
ATOM 4039 N N . SER A 1 499 ? 16.486 15.661 -35.468 1.00 93.38 499 SER A N 1
ATOM 4040 C CA . SER A 1 499 ? 16.345 15.495 -34.018 1.00 93.38 499 SER A CA 1
ATOM 4041 C C . SER A 1 499 ? 16.886 14.141 -33.539 1.00 93.38 499 SER A C 1
ATOM 4043 O O . SER A 1 499 ? 17.681 14.078 -32.593 1.00 93.38 499 SER A O 1
ATOM 4045 N N . PHE A 1 500 ? 16.539 13.050 -34.235 1.00 92.88 500 PHE A N 1
ATOM 4046 C CA . PHE A 1 500 ? 17.078 11.717 -33.959 1.00 92.88 500 PHE A CA 1
ATOM 4047 C C . PHE A 1 500 ? 18.608 11.715 -34.015 1.00 92.88 500 PHE A C 1
ATOM 4049 O O . PHE A 1 500 ? 19.257 11.242 -33.080 1.00 92.88 500 PHE A O 1
ATOM 4056 N N . TYR A 1 501 ? 19.185 12.273 -35.073 1.00 94.62 501 TYR A N 1
ATOM 4057 C CA . TYR A 1 501 ? 20.621 12.262 -35.304 1.00 94.62 501 TYR A CA 1
ATOM 4058 C C . TYR A 1 501 ? 21.383 13.166 -34.318 1.00 94.62 501 TYR A C 1
ATOM 4060 O O . TYR A 1 501 ? 22.300 12.694 -33.643 1.00 94.62 501 TYR A O 1
ATOM 4068 N N . ARG A 1 502 ? 20.924 14.413 -34.119 1.00 93.94 502 ARG A N 1
ATOM 4069 C CA . ARG A 1 502 ? 21.482 15.396 -33.163 1.00 93.94 502 ARG A CA 1
ATOM 4070 C C . ARG A 1 502 ? 21.474 14.917 -31.717 1.00 93.94 502 ARG A C 1
ATOM 4072 O O . ARG A 1 502 ? 22.305 15.343 -30.922 1.00 93.94 502 ARG A O 1
ATOM 4079 N N . SER A 1 503 ? 20.584 13.989 -31.366 1.00 88.31 503 SER A N 1
ATOM 4080 C CA . SER A 1 503 ? 20.594 13.330 -30.052 1.00 88.31 503 SER A CA 1
ATOM 4081 C C . SER A 1 503 ? 21.760 12.343 -29.845 1.00 88.31 503 SER A C 1
ATOM 4083 O O . SER A 1 503 ? 21.763 11.583 -28.876 1.00 88.31 503 SER A O 1
ATOM 4085 N N . GLY A 1 504 ? 22.741 12.324 -30.752 1.00 89.62 504 GLY A N 1
ATOM 4086 C CA . GLY A 1 504 ? 23.940 11.499 -30.656 1.00 89.62 504 GLY A CA 1
ATOM 4087 C C . GLY A 1 504 ? 23.792 10.107 -31.262 1.00 89.62 504 GLY A C 1
ATOM 4088 O O . GLY A 1 504 ? 24.561 9.215 -30.897 1.00 89.62 504 GLY A O 1
ATOM 4089 N N . LYS A 1 505 ? 22.816 9.882 -32.149 1.00 92.31 505 LYS A N 1
ATOM 4090 C CA . LYS A 1 505 ? 22.579 8.583 -32.809 1.00 92.31 505 LYS A CA 1
ATOM 4091 C C . LYS A 1 505 ? 23.272 8.508 -34.174 1.00 92.31 505 LYS A C 1
ATOM 4093 O O . LYS A 1 505 ? 23.837 9.489 -34.650 1.00 92.31 505 LYS A O 1
ATOM 4098 N N . GLY A 1 506 ? 23.315 7.311 -34.751 1.00 95.69 506 GLY A N 1
ATOM 4099 C CA . GLY A 1 506 ? 24.061 7.035 -35.977 1.00 95.69 506 GLY A CA 1
ATOM 4100 C C . GLY A 1 506 ? 23.234 7.074 -37.262 1.00 95.69 506 GLY A C 1
ATOM 4101 O O . GLY A 1 506 ? 22.020 6.874 -37.242 1.00 95.69 506 GLY A O 1
ATOM 4102 N N . PHE A 1 507 ? 23.919 7.235 -38.386 1.00 97.31 507 PHE A N 1
ATOM 4103 C CA . PHE A 1 507 ? 23.397 7.035 -39.733 1.00 97.31 507 PHE A CA 1
ATOM 4104 C C . PHE A 1 507 ? 24.324 6.114 -40.532 1.00 97.31 507 PHE A C 1
ATOM 4106 O O . PHE A 1 507 ? 25.545 6.151 -40.363 1.00 97.31 507 PHE A O 1
ATOM 4113 N N . VAL A 1 508 ? 23.731 5.284 -41.386 1.00 98.06 508 VAL A N 1
ATOM 4114 C CA . VAL A 1 508 ? 24.427 4.401 -42.322 1.00 98.06 508 VAL A CA 1
ATOM 4115 C C . VAL A 1 508 ? 23.804 4.591 -43.702 1.00 98.06 508 VAL A C 1
ATOM 4117 O O . VAL A 1 508 ? 22.634 4.263 -43.884 1.00 98.06 508 VAL A O 1
ATOM 4120 N N . GLY A 1 509 ? 24.577 5.091 -44.661 1.00 97.25 509 GLY A N 1
ATOM 4121 C CA . GLY A 1 509 ? 24.182 5.154 -46.068 1.00 97.25 509 GLY A CA 1
ATOM 4122 C C . GLY A 1 509 ? 24.862 4.049 -46.873 1.00 97.25 509 GLY A C 1
ATOM 4123 O O . GLY A 1 509 ? 26.058 3.801 -46.700 1.00 97.25 509 GLY A O 1
ATOM 4124 N N . ILE A 1 510 ? 24.105 3.378 -47.737 1.00 97.38 510 ILE A N 1
ATOM 4125 C CA . ILE A 1 510 ? 24.612 2.310 -48.599 1.00 97.38 510 ILE A CA 1
ATOM 4126 C C . ILE A 1 510 ? 24.242 2.602 -50.051 1.00 97.38 510 ILE A C 1
ATOM 4128 O O . ILE A 1 510 ? 23.060 2.774 -50.367 1.00 97.38 510 ILE A O 1
ATOM 4132 N N . HIS A 1 511 ? 25.255 2.590 -50.916 1.00 95.88 511 HIS A N 1
ATOM 4133 C CA . HIS A 1 511 ? 25.140 2.714 -52.363 1.00 95.88 511 HIS A CA 1
ATOM 4134 C C . HIS A 1 511 ? 24.287 3.924 -52.773 1.00 95.88 511 HIS A C 1
ATOM 4136 O O . HIS A 1 511 ? 24.652 5.062 -52.486 1.00 95.88 511 HIS A O 1
ATOM 4142 N N . ALA A 1 512 ? 23.112 3.699 -53.366 1.00 95.50 512 ALA A N 1
ATOM 4143 C CA . ALA A 1 512 ? 22.257 4.762 -53.869 1.00 95.50 512 ALA A CA 1
ATOM 4144 C C . ALA A 1 512 ? 21.763 5.734 -52.786 1.00 95.50 512 ALA A C 1
ATOM 4146 O O . ALA A 1 512 ? 21.322 6.814 -53.133 1.00 95.50 512 ALA A O 1
ATOM 4147 N N . ALA A 1 513 ? 21.960 5.466 -51.487 1.00 95.81 513 ALA A N 1
ATOM 4148 C CA . ALA A 1 513 ? 21.753 6.474 -50.440 1.00 95.81 513 ALA A CA 1
ATOM 4149 C C . ALA A 1 513 ? 22.469 7.820 -50.713 1.00 95.81 513 ALA A C 1
ATOM 4151 O O . ALA A 1 513 ? 22.074 8.841 -50.150 1.00 95.81 513 ALA A O 1
ATOM 4152 N N . ALA A 1 514 ? 23.502 7.839 -51.567 1.00 94.06 514 ALA A N 1
ATOM 4153 C CA . ALA A 1 514 ? 24.121 9.068 -52.063 1.00 94.06 514 ALA A CA 1
ATOM 4154 C C . ALA A 1 514 ? 23.344 9.847 -53.132 1.00 94.06 514 ALA A C 1
ATOM 4156 O O . ALA A 1 514 ? 23.677 10.995 -53.392 1.00 94.06 514 ALA A O 1
ATOM 4157 N N . ASP A 1 515 ? 22.320 9.247 -53.712 1.00 94.69 515 ASP A N 1
ATOM 4158 C CA . ASP A 1 515 ? 21.381 9.773 -54.705 1.00 94.69 515 ASP A CA 1
ATOM 4159 C C . ASP A 1 515 ? 20.019 10.117 -54.049 1.00 94.69 515 ASP A C 1
ATOM 4161 O O . ASP A 1 515 ? 18.968 10.108 -54.683 1.00 94.69 515 ASP A O 1
ATOM 4165 N N . THR A 1 516 ? 20.005 10.368 -52.731 1.00 94.38 516 THR A N 1
ATOM 4166 C CA . THR A 1 516 ? 18.797 10.659 -51.928 1.00 94.38 516 THR A CA 1
ATOM 4167 C C . THR A 1 516 ? 18.817 12.103 -51.401 1.00 94.38 516 THR A C 1
ATOM 4169 O O . THR A 1 516 ? 19.875 12.586 -51.005 1.00 94.38 516 THR A O 1
ATOM 4172 N N . GLU A 1 517 ? 17.652 12.762 -51.334 1.00 93.69 517 GLU A N 1
ATOM 4173 C CA . GLU A 1 517 ? 17.425 14.065 -50.673 1.00 93.69 517 GLU A CA 1
ATOM 4174 C C . GLU A 1 517 ? 18.320 15.223 -51.172 1.00 93.69 517 GLU A C 1
ATOM 4176 O O . GLU A 1 517 ? 18.812 16.037 -50.384 1.00 93.69 517 GLU A O 1
ATOM 4181 N N . TYR A 1 518 ? 18.537 15.341 -52.487 1.00 88.81 518 TYR A N 1
ATOM 4182 C CA . TYR A 1 518 ? 19.452 16.331 -53.086 1.00 88.81 518 TYR A CA 1
ATOM 4183 C C . TYR A 1 518 ? 19.191 17.777 -52.655 1.00 88.81 518 TYR A C 1
ATOM 4185 O O . TYR A 1 518 ? 20.134 18.546 -52.429 1.00 88.81 518 TYR A O 1
ATOM 4193 N N . ALA A 1 519 ? 17.914 18.156 -52.556 1.00 90.06 519 ALA A N 1
ATOM 4194 C CA . ALA A 1 519 ? 17.504 19.505 -52.179 1.00 90.06 519 ALA A CA 1
ATOM 4195 C C . ALA A 1 519 ? 17.769 19.807 -50.691 1.00 90.06 519 ALA A C 1
ATOM 4197 O O . ALA A 1 519 ? 17.804 20.971 -50.277 1.00 90.06 519 ALA A O 1
ATOM 4198 N N . TRP A 1 520 ? 18.000 18.777 -49.873 1.00 93.44 520 TRP A N 1
ATOM 4199 C CA . TRP A 1 520 ? 18.181 18.902 -48.438 1.00 93.44 520 TRP A CA 1
ATOM 4200 C C . TRP A 1 520 ? 19.661 19.027 -48.064 1.00 93.44 520 TRP A C 1
ATOM 4202 O O . TRP A 1 520 ? 20.358 18.067 -47.739 1.00 93.44 520 TRP A O 1
ATOM 4212 N N . SER A 1 521 ? 20.145 20.270 -48.031 1.00 91.38 521 SER A N 1
ATOM 4213 C CA . SER A 1 521 ? 21.555 20.598 -47.756 1.00 91.38 521 SER A CA 1
ATOM 4214 C C . SER A 1 521 ? 22.133 19.964 -46.480 1.00 91.38 521 SER A C 1
ATOM 4216 O O . SER A 1 521 ? 23.329 19.668 -46.421 1.00 91.38 521 SER A O 1
ATOM 4218 N N . TRP A 1 522 ? 21.299 19.726 -45.465 1.00 94.56 522 TRP A N 1
ATOM 4219 C CA . TRP A 1 522 ? 21.708 19.053 -44.235 1.00 94.56 522 TRP A CA 1
ATOM 4220 C C . TRP A 1 522 ? 22.053 17.573 -44.462 1.00 94.56 522 TRP A C 1
ATOM 4222 O O . TRP A 1 522 ? 23.069 17.109 -43.945 1.00 94.56 522 TRP A O 1
ATOM 4232 N N . TYR A 1 523 ? 21.268 16.845 -45.266 1.00 94.81 523 TYR A N 1
ATOM 4233 C CA . TYR A 1 523 ? 21.564 15.453 -45.622 1.00 94.81 523 TYR A CA 1
ATOM 4234 C C . TYR A 1 523 ? 22.841 15.344 -46.456 1.00 94.81 523 TYR A C 1
ATOM 4236 O O . TYR A 1 523 ? 23.688 14.491 -46.195 1.00 94.81 523 TYR A O 1
ATOM 4244 N N . ASN A 1 524 ? 23.056 16.291 -47.369 1.00 91.12 524 ASN A N 1
ATOM 4245 C CA . ASN A 1 524 ? 24.291 16.360 -48.153 1.00 91.12 524 ASN A CA 1
ATOM 4246 C C . ASN A 1 524 ? 25.526 16.498 -47.241 1.00 91.12 524 ASN A C 1
ATOM 4248 O O . ASN A 1 524 ? 26.554 15.854 -47.464 1.00 91.12 524 ASN A O 1
ATOM 4252 N N . GLY A 1 525 ? 25.416 17.288 -46.165 1.00 92.06 525 GLY A N 1
ATOM 4253 C CA . GLY A 1 525 ? 26.447 17.393 -45.132 1.00 92.06 525 GLY A CA 1
ATOM 4254 C C . GLY A 1 525 ? 26.604 16.124 -44.285 1.00 92.06 525 GLY A C 1
ATOM 4255 O O . GLY A 1 525 ? 27.734 15.699 -44.040 1.00 92.06 525 GLY A O 1
ATOM 4256 N N . LEU A 1 526 ? 25.491 15.497 -43.885 1.00 93.94 526 LEU A N 1
ATOM 4257 C CA . LEU A 1 526 ? 25.455 14.222 -43.155 1.00 93.94 526 LEU A CA 1
ATOM 4258 C C . LEU A 1 526 ? 26.196 13.112 -43.908 1.00 93.94 526 LEU A C 1
ATOM 4260 O O . LEU A 1 526 ? 26.946 12.335 -43.306 1.00 93.94 526 LEU A O 1
ATOM 4264 N N . LEU A 1 527 ? 25.984 13.036 -45.217 1.00 92.94 527 LEU A N 1
ATOM 4265 C CA . LEU A 1 527 ? 26.577 12.026 -46.075 1.00 92.94 527 LEU A CA 1
ATOM 4266 C C . LEU A 1 527 ? 28.045 12.334 -46.396 1.00 92.94 527 LEU A C 1
ATOM 4268 O O . LEU A 1 527 ? 28.881 11.443 -46.296 1.00 92.94 527 LEU A O 1
ATOM 4272 N N . GLY A 1 528 ? 28.378 13.589 -46.717 1.00 90.12 528 GLY A N 1
ATOM 4273 C CA . GLY A 1 528 ? 29.751 14.049 -46.984 1.00 90.12 528 GLY A CA 1
ATOM 4274 C C . GLY A 1 528 ? 30.189 14.008 -48.457 1.00 90.12 528 GLY A C 1
ATOM 4275 O O . GLY A 1 528 ? 31.251 14.539 -48.788 1.00 90.12 528 GLY A O 1
ATOM 4276 N N . GLY A 1 529 ? 29.368 13.430 -49.336 1.00 88.25 529 GLY A N 1
ATOM 4277 C CA . GLY A 1 529 ? 29.504 13.458 -50.794 1.00 88.25 529 GLY A CA 1
ATOM 4278 C C . GLY A 1 529 ? 28.320 12.738 -51.436 1.00 88.25 529 GLY A C 1
ATOM 4279 O O . GLY A 1 529 ? 27.988 11.640 -51.000 1.00 88.25 529 GLY A O 1
ATOM 4280 N N . TYR A 1 530 ? 27.669 13.354 -52.422 1.00 89.06 530 TYR A N 1
ATOM 4281 C CA . TYR A 1 530 ? 26.460 12.817 -53.064 1.00 89.06 530 TYR A CA 1
ATOM 4282 C C . TYR A 1 530 ? 26.709 12.478 -54.533 1.00 89.06 530 TYR A C 1
ATOM 4284 O O . TYR A 1 530 ? 27.696 12.922 -55.123 1.00 89.06 530 TYR A O 1
ATOM 4292 N N . PHE A 1 531 ? 25.848 11.648 -55.108 1.00 93.19 531 PHE A N 1
ATOM 4293 C CA . PHE A 1 531 ? 26.020 11.069 -56.433 1.00 93.19 531 PHE A CA 1
ATOM 4294 C C . PHE A 1 531 ? 26.063 12.138 -57.538 1.00 93.19 531 PHE A C 1
ATOM 4296 O O . PHE A 1 531 ? 25.263 13.074 -57.553 1.00 93.19 531 PHE A O 1
ATOM 4303 N N . ALA A 1 532 ? 27.023 11.998 -58.456 1.00 92.75 532 ALA A N 1
ATOM 4304 C CA . ALA A 1 532 ? 27.217 12.882 -59.608 1.00 92.75 532 ALA A CA 1
ATOM 4305 C C . ALA A 1 532 ? 27.025 12.177 -60.954 1.00 92.75 532 ALA A C 1
ATOM 4307 O O . ALA A 1 532 ? 26.713 12.825 -61.950 1.00 92.75 532 ALA A O 1
ATOM 4308 N N . GLY A 1 533 ? 27.265 10.869 -60.992 1.00 93.12 533 GLY A N 1
ATOM 4309 C CA . GLY A 1 533 ? 27.242 10.067 -62.205 1.00 93.12 533 GLY A CA 1
ATOM 4310 C C . GLY A 1 533 ? 28.035 8.778 -62.028 1.00 93.12 533 GLY A C 1
ATOM 4311 O O . GLY A 1 533 ? 28.748 8.601 -61.041 1.00 93.12 533 GLY A O 1
ATOM 4312 N N . HIS A 1 534 ? 27.925 7.871 -62.988 1.00 93.88 534 HIS A N 1
ATOM 4313 C CA . HIS A 1 534 ? 28.739 6.662 -63.060 1.00 93.88 534 HIS A CA 1
ATOM 4314 C C . HIS A 1 534 ? 28.906 6.228 -64.527 1.00 93.88 534 HIS A C 1
ATOM 4316 O O . HIS A 1 534 ? 28.116 6.624 -65.390 1.00 93.88 534 HIS A O 1
ATOM 4322 N N . PRO A 1 535 ? 29.915 5.404 -64.847 1.00 90.81 535 PRO A N 1
ATOM 4323 C CA . PRO A 1 535 ? 30.058 4.807 -66.172 1.00 90.81 535 PRO A CA 1
ATOM 4324 C C . PRO A 1 535 ? 28.844 3.937 -66.536 1.00 90.81 535 PRO A C 1
ATOM 4326 O O . PRO A 1 535 ? 28.260 3.287 -65.674 1.00 90.81 535 PRO A O 1
ATOM 4329 N N . SER A 1 536 ? 28.496 3.847 -67.823 1.00 84.00 536 SER A N 1
ATOM 4330 C CA . SER A 1 536 ? 27.279 3.155 -68.293 1.00 84.00 536 SER A CA 1
ATOM 4331 C C . SER A 1 536 ? 27.292 1.625 -68.165 1.00 84.00 536 SER A C 1
ATOM 4333 O O . SER A 1 536 ? 26.317 0.968 -68.530 1.00 84.00 536 SER A O 1
ATOM 4335 N N . ARG A 1 537 ? 28.394 1.029 -67.695 1.00 86.12 537 ARG A N 1
ATOM 4336 C CA . ARG A 1 537 ? 28.544 -0.421 -67.535 1.00 86.12 537 ARG A CA 1
ATOM 4337 C C . ARG A 1 537 ? 29.161 -0.757 -66.184 1.00 86.12 537 ARG A C 1
ATOM 4339 O O . ARG A 1 537 ? 30.158 -0.156 -65.783 1.00 86.12 537 ARG A O 1
ATOM 4346 N N . LEU A 1 538 ? 28.615 -1.797 -65.558 1.00 92.44 538 LEU A N 1
ATOM 4347 C CA . LEU A 1 538 ? 29.228 -2.496 -64.432 1.00 92.44 538 LEU A CA 1
ATOM 4348 C C . LEU A 1 538 ? 30.580 -3.070 -64.853 1.00 92.44 538 LEU A C 1
ATOM 4350 O O . LEU A 1 538 ? 30.730 -3.585 -65.966 1.00 92.44 538 LEU A O 1
ATOM 4354 N N . GLN A 1 539 ? 31.568 -2.989 -63.972 1.00 95.12 539 GLN A N 1
ATOM 4355 C CA . GLN A 1 539 ? 32.934 -3.369 -64.320 1.00 95.12 539 GLN A CA 1
ATOM 4356 C C . GLN A 1 539 ? 33.749 -3.768 -63.098 1.00 95.12 539 GLN A C 1
ATOM 4358 O O . GLN A 1 539 ? 33.452 -3.390 -61.964 1.00 95.12 539 GLN A O 1
ATOM 4363 N N . ASN A 1 540 ? 34.801 -4.547 -63.345 1.00 96.19 540 ASN A N 1
ATOM 4364 C CA . ASN A 1 540 ? 35.763 -4.882 -62.308 1.00 96.19 540 ASN A CA 1
ATOM 4365 C C . ASN A 1 540 ? 36.614 -3.659 -61.971 1.00 96.19 540 ASN A C 1
ATOM 4367 O O . ASN A 1 540 ? 37.114 -3.000 -62.875 1.00 96.19 540 ASN A O 1
ATOM 4371 N N . ALA A 1 541 ? 36.825 -3.414 -60.684 1.00 96.50 541 ALA A N 1
ATOM 4372 C CA . ALA A 1 541 ? 37.770 -2.424 -60.195 1.00 96.50 541 ALA A CA 1
ATOM 4373 C C . ALA A 1 541 ? 38.516 -2.936 -58.961 1.00 96.50 541 ALA A C 1
ATOM 4375 O O . ALA A 1 541 ? 38.076 -3.855 -58.263 1.00 96.50 541 ALA A O 1
ATOM 4376 N N . THR A 1 542 ? 39.674 -2.339 -58.699 1.00 98.00 542 THR A N 1
ATOM 4377 C CA . THR A 1 542 ? 40.490 -2.620 -57.517 1.00 98.00 542 THR A CA 1
ATOM 4378 C C . THR A 1 542 ? 40.258 -1.539 -56.472 1.00 98.00 542 THR A C 1
ATOM 4380 O O . THR A 1 542 ? 40.561 -0.370 -56.697 1.00 98.00 542 THR A O 1
ATOM 4383 N N . LEU A 1 543 ? 39.740 -1.942 -55.314 1.00 98.12 543 LEU A N 1
ATOM 4384 C CA . LEU A 1 543 ? 39.600 -1.092 -54.139 1.00 98.12 543 LEU A CA 1
ATOM 4385 C C . LEU A 1 543 ? 40.867 -1.166 -53.286 1.00 98.12 543 LEU A C 1
ATOM 4387 O O . LEU A 1 543 ? 41.396 -2.252 -53.047 1.00 98.12 543 LEU A O 1
ATOM 4391 N N . ASN A 1 544 ? 41.331 -0.024 -52.796 1.00 98.00 544 ASN A N 1
ATOM 4392 C CA . ASN A 1 544 ? 42.454 0.098 -51.876 1.00 98.00 544 ASN A CA 1
ATOM 4393 C C . ASN A 1 544 ? 41.930 0.425 -50.475 1.00 98.00 544 ASN A C 1
ATOM 4395 O O . ASN A 1 544 ? 41.207 1.405 -50.285 1.00 98.00 544 ASN A O 1
ATOM 4399 N N . ILE A 1 545 ? 42.307 -0.383 -49.483 1.00 98.06 545 ILE A N 1
ATOM 4400 C CA . ILE A 1 545 ? 41.910 -0.161 -48.089 1.00 98.06 545 ILE A CA 1
ATOM 4401 C C . ILE A 1 545 ? 42.903 0.803 -47.444 1.00 98.06 545 ILE A C 1
ATOM 4403 O O . ILE A 1 545 ? 44.079 0.474 -47.279 1.00 98.06 545 ILE A O 1
ATOM 4407 N N . VAL A 1 546 ? 42.427 2.003 -47.111 1.00 96.31 546 VAL A N 1
ATOM 4408 C CA . VAL A 1 546 ? 43.251 3.110 -46.602 1.00 96.31 546 VAL A CA 1
ATOM 4409 C C . VAL A 1 546 ? 43.535 2.941 -45.111 1.00 96.31 546 VAL A C 1
ATOM 4411 O O . VAL A 1 546 ? 44.678 3.085 -44.683 1.00 96.31 546 VAL A O 1
ATOM 4414 N N . ASP A 1 547 ? 42.516 2.585 -44.327 1.00 95.94 547 ASP A N 1
ATOM 4415 C CA . ASP A 1 547 ? 42.646 2.307 -42.895 1.00 95.94 547 ASP A CA 1
ATOM 4416 C C . ASP A 1 547 ? 42.296 0.843 -42.615 1.00 95.94 547 ASP A C 1
ATOM 4418 O O . ASP A 1 547 ? 41.132 0.461 -42.659 1.00 95.94 547 ASP A O 1
ATOM 4422 N N . GLN A 1 548 ? 43.297 0.014 -42.315 1.00 95.31 548 GLN A N 1
ATOM 4423 C CA . GLN A 1 548 ? 43.109 -1.396 -41.937 1.00 95.31 548 GLN A CA 1
ATOM 4424 C C . GLN A 1 548 ? 42.939 -1.605 -40.423 1.00 95.31 548 GLN A C 1
ATOM 4426 O O . GLN A 1 548 ? 42.899 -2.739 -39.956 1.00 95.31 548 GLN A O 1
ATOM 4431 N N . ASN A 1 549 ? 42.853 -0.539 -39.628 1.00 96.00 549 ASN A N 1
ATOM 4432 C CA . ASN A 1 549 ? 42.572 -0.644 -38.196 1.00 96.00 549 ASN A CA 1
ATOM 4433 C C . ASN A 1 549 ? 41.097 -0.403 -37.877 1.00 96.00 549 ASN A C 1
ATOM 4435 O O . ASN A 1 549 ? 40.659 -0.732 -36.773 1.00 96.00 549 ASN A O 1
ATOM 4439 N N . PHE A 1 550 ? 40.343 0.178 -38.812 1.00 97.44 550 PHE A N 1
ATOM 4440 C CA . PHE A 1 550 ? 38.946 0.504 -38.589 1.00 97.44 550 PHE A CA 1
ATOM 4441 C C . PHE A 1 550 ? 38.067 -0.758 -38.543 1.00 97.44 550 PHE A C 1
ATOM 4443 O O . PHE A 1 550 ? 38.271 -1.713 -39.293 1.00 97.44 550 PHE A O 1
ATOM 4450 N N . ILE A 1 551 ? 37.061 -0.779 -37.667 1.00 96.69 551 ILE A N 1
ATOM 4451 C CA . ILE A 1 551 ? 36.225 -1.960 -37.393 1.00 96.69 551 ILE A CA 1
ATOM 4452 C C . ILE A 1 551 ? 35.547 -2.540 -38.646 1.00 96.69 551 ILE A C 1
ATOM 4454 O O . ILE A 1 551 ? 35.378 -3.753 -38.731 1.00 96.69 551 ILE A O 1
ATOM 4458 N N . ALA A 1 552 ? 35.208 -1.693 -39.625 1.00 97.31 552 ALA A N 1
ATOM 4459 C CA . ALA A 1 552 ? 34.602 -2.091 -40.898 1.00 97.31 552 ALA A CA 1
ATOM 4460 C C . ALA A 1 552 ? 35.608 -2.578 -41.953 1.00 97.31 552 ALA A C 1
ATOM 4462 O O . ALA A 1 552 ? 35.200 -3.093 -42.987 1.00 97.31 552 ALA A O 1
ATOM 4463 N N . THR A 1 553 ? 36.910 -2.397 -41.761 1.00 98.06 553 THR A N 1
ATOM 4464 C CA . THR A 1 553 ? 37.919 -2.652 -42.806 1.00 98.06 553 THR A CA 1
ATOM 4465 C C . THR A 1 553 ? 39.086 -3.514 -42.338 1.00 98.06 553 THR A C 1
ATOM 4467 O O . THR A 1 553 ? 39.853 -3.988 -43.172 1.00 98.06 553 THR A O 1
ATOM 4470 N N . LYS A 1 554 ? 39.212 -3.784 -41.033 1.00 97.12 554 LYS A N 1
ATOM 4471 C CA . LYS A 1 554 ? 40.330 -4.549 -40.456 1.00 97.12 554 LYS A CA 1
ATOM 4472 C C . LYS A 1 554 ? 40.465 -5.992 -40.937 1.00 97.12 554 LYS A C 1
ATOM 4474 O O . LYS A 1 554 ? 41.550 -6.557 -40.876 1.00 97.12 554 LYS A O 1
ATOM 4479 N N . HIS A 1 555 ? 39.377 -6.597 -41.404 1.00 96.81 555 HIS A N 1
ATOM 4480 C CA . HIS A 1 555 ? 39.360 -7.947 -41.974 1.00 96.81 555 HIS A CA 1
ATOM 4481 C C . HIS A 1 555 ? 39.560 -7.960 -43.496 1.00 96.81 555 HIS A C 1
ATOM 4483 O O . HIS A 1 555 ? 39.708 -9.036 -44.073 1.00 96.81 555 HIS A O 1
ATOM 4489 N N . LEU A 1 556 ? 39.538 -6.798 -44.160 1.00 97.81 556 LEU A N 1
ATOM 4490 C CA . LEU A 1 556 ? 39.649 -6.710 -45.615 1.00 97.81 556 LEU A CA 1
ATOM 4491 C C . LEU A 1 556 ? 41.113 -6.830 -46.077 1.00 97.81 556 LEU A C 1
ATOM 4493 O O . LEU A 1 556 ? 42.023 -6.299 -45.425 1.00 97.81 556 LEU A O 1
ATOM 4497 N N . PRO A 1 557 ? 41.367 -7.474 -47.233 1.00 97.56 557 PRO A N 1
ATOM 4498 C CA . PRO A 1 557 ? 42.694 -7.473 -47.841 1.00 97.56 557 PRO A CA 1
ATOM 4499 C C . PRO A 1 557 ? 43.088 -6.051 -48.258 1.00 97.56 557 PRO A C 1
ATOM 4501 O O . PRO A 1 557 ? 42.232 -5.244 -48.602 1.00 97.56 557 PRO A O 1
ATOM 4504 N N . LYS A 1 558 ? 44.394 -5.747 -48.287 1.00 97.12 558 LYS A N 1
ATOM 4505 C CA . LYS A 1 558 ? 44.908 -4.404 -48.635 1.00 97.12 558 LYS A CA 1
ATOM 4506 C C . LYS A 1 558 ? 44.394 -3.896 -49.991 1.00 97.12 558 LYS A C 1
ATOM 4508 O O . LYS A 1 558 ? 44.146 -2.703 -50.150 1.00 97.12 558 LYS A O 1
ATOM 4513 N N . GLN A 1 559 ? 44.243 -4.813 -50.944 1.00 97.56 559 GLN A N 1
ATOM 4514 C CA . GLN A 1 559 ? 43.578 -4.585 -52.219 1.00 97.56 559 GLN A CA 1
ATOM 4515 C C . GLN A 1 559 ? 42.430 -5.575 -52.370 1.00 97.56 559 GLN A C 1
ATOM 4517 O O . GLN A 1 559 ? 42.614 -6.776 -52.165 1.00 97.56 559 GLN A O 1
ATOM 4522 N N . TRP A 1 560 ? 41.263 -5.076 -52.757 1.00 97.19 560 TRP A N 1
ATOM 4523 C CA . TRP A 1 560 ? 40.046 -5.864 -52.879 1.00 97.19 560 TRP A CA 1
ATOM 4524 C C . TRP A 1 560 ? 39.413 -5.632 -54.247 1.00 97.19 560 TRP A C 1
ATOM 4526 O O . TRP A 1 560 ? 38.936 -4.542 -54.550 1.00 97.19 560 TRP A O 1
ATOM 4536 N N . LYS A 1 561 ? 39.447 -6.655 -55.103 1.00 96.50 561 LYS A N 1
ATOM 4537 C CA . LYS A 1 561 ? 38.845 -6.587 -56.438 1.00 96.50 561 LYS A CA 1
ATOM 4538 C C . LYS A 1 561 ? 37.360 -6.897 -56.353 1.00 96.50 561 LYS A C 1
ATOM 4540 O O . LYS A 1 561 ? 36.981 -7.881 -55.721 1.00 96.50 561 LYS A O 1
ATOM 4545 N N . ARG A 1 562 ? 36.539 -6.076 -57.001 1.00 94.88 562 ARG A N 1
ATOM 4546 C CA . ARG A 1 562 ? 35.083 -6.235 -57.033 1.00 94.88 562 ARG A CA 1
ATOM 4547 C C . ARG A 1 562 ? 34.532 -5.907 -58.412 1.00 94.88 562 ARG A C 1
ATOM 4549 O O . ARG A 1 562 ? 35.112 -5.086 -59.115 1.00 94.88 562 ARG A O 1
ATOM 4556 N N . PHE A 1 563 ? 33.402 -6.521 -58.748 1.00 95.06 563 PHE A N 1
ATOM 4557 C CA . PHE A 1 563 ? 32.555 -6.162 -59.881 1.00 95.06 563 PHE A CA 1
ATOM 4558 C C . PHE A 1 563 ? 31.312 -5.457 -59.334 1.00 95.06 563 PHE A C 1
ATOM 4560 O O . PHE A 1 563 ? 30.557 -6.069 -58.580 1.00 95.06 563 PHE A O 1
ATOM 4567 N N . ASP A 1 564 ? 31.138 -4.175 -59.643 1.00 94.88 564 ASP A N 1
ATOM 4568 C CA . ASP A 1 564 ? 30.035 -3.366 -59.110 1.00 94.88 564 ASP A CA 1
ATOM 4569 C C . ASP A 1 564 ? 29.795 -2.126 -59.993 1.00 94.88 564 ASP A C 1
ATOM 4571 O O . ASP A 1 564 ? 30.417 -1.973 -61.055 1.00 94.88 564 ASP A O 1
ATOM 4575 N N . GLU A 1 565 ? 28.892 -1.250 -59.548 1.00 95.44 565 GLU A N 1
ATOM 4576 C CA . GLU A 1 565 ? 28.694 0.093 -60.101 1.00 95.44 565 GLU A CA 1
ATOM 4577 C C . GLU A 1 565 ? 29.488 1.156 -59.322 1.00 95.44 565 GLU A C 1
ATOM 4579 O O . GLU A 1 565 ? 29.350 1.310 -58.103 1.00 95.44 565 GLU A O 1
ATOM 4584 N N . TRP A 1 566 ? 30.328 1.914 -60.032 1.00 95.81 566 TRP A N 1
ATOM 4585 C CA . TRP A 1 566 ? 31.287 2.841 -59.426 1.00 95.81 566 TRP A CA 1
ATOM 4586 C C . TRP A 1 566 ? 30.863 4.294 -59.623 1.00 95.81 566 TRP A C 1
ATOM 4588 O O . TRP A 1 566 ? 30.898 4.804 -60.741 1.00 95.81 566 TRP A O 1
ATOM 4598 N N . TYR A 1 567 ? 30.469 4.957 -58.534 1.00 95.44 567 TYR A N 1
ATOM 4599 C CA . TYR A 1 567 ? 29.991 6.339 -58.574 1.00 95.44 567 TYR A CA 1
ATOM 4600 C C . TYR A 1 567 ? 31.122 7.361 -58.566 1.00 95.44 567 TYR A C 1
ATOM 4602 O O . TYR A 1 567 ? 32.084 7.265 -57.803 1.00 95.44 567 TYR A O 1
ATOM 4610 N N . ASN A 1 568 ? 30.919 8.414 -59.343 1.00 94.94 568 ASN A N 1
ATOM 4611 C CA . ASN A 1 568 ? 31.517 9.720 -59.146 1.00 94.94 568 ASN A CA 1
ATOM 4612 C C . ASN A 1 568 ? 30.613 10.539 -58.210 1.00 94.94 568 ASN A C 1
ATOM 4614 O O . ASN A 1 568 ? 29.387 10.418 -58.235 1.00 94.94 568 ASN A O 1
ATOM 4618 N N . PHE A 1 569 ? 31.224 11.385 -57.383 1.00 93.56 569 PHE A N 1
ATOM 4619 C CA . PHE A 1 569 ? 30.532 12.214 -56.397 1.00 93.56 569 PHE A CA 1
ATOM 4620 C C . PHE A 1 569 ? 30.706 13.717 -56.660 1.00 93.56 569 PHE A C 1
ATOM 4622 O O . PHE A 1 569 ? 31.695 14.149 -57.244 1.00 93.56 569 PHE A O 1
ATOM 4629 N N . GLN A 1 570 ? 29.757 14.523 -56.189 1.00 85.31 570 GLN A N 1
ATOM 4630 C CA . GLN A 1 570 ? 29.790 15.987 -56.176 1.00 85.31 570 GLN A CA 1
ATOM 4631 C C . GLN A 1 570 ? 29.933 16.516 -54.735 1.00 85.31 570 GLN A C 1
ATOM 4633 O O . GLN A 1 570 ? 29.718 15.795 -53.760 1.00 85.31 570 GLN A O 1
ATOM 4638 N N . MET A 1 571 ? 30.332 17.792 -54.602 1.00 66.31 571 MET A N 1
ATOM 4639 C CA . MET A 1 571 ? 30.548 18.499 -53.320 1.00 66.31 571 MET A CA 1
ATOM 4640 C C . MET A 1 571 ? 31.449 17.747 -52.327 1.00 66.31 571 MET A C 1
ATOM 4642 O O . MET A 1 571 ? 31.191 17.672 -51.126 1.00 66.31 571 MET A O 1
ATOM 4646 N N . THR A 1 572 ? 32.549 17.220 -52.845 1.00 64.12 572 THR A N 1
ATOM 4647 C CA . THR A 1 572 ? 33.459 16.329 -52.140 1.00 64.12 572 THR A CA 1
ATOM 4648 C C . THR A 1 572 ? 34.246 17.038 -51.036 1.00 64.12 572 THR A C 1
ATOM 4650 O O . THR A 1 572 ? 35.256 17.696 -51.295 1.00 64.12 572 THR A O 1
ATOM 4653 N N . GLN A 1 573 ? 33.831 16.882 -49.778 1.00 71.88 573 GLN A N 1
ATOM 4654 C CA . GLN A 1 573 ? 34.603 17.340 -48.615 1.00 71.88 573 GLN A CA 1
ATOM 4655 C C . GLN A 1 573 ? 35.567 16.243 -48.138 1.00 71.88 573 GLN A C 1
ATOM 4657 O O . GLN A 1 573 ? 35.611 15.893 -46.960 1.00 71.88 573 GLN A O 1
ATOM 4662 N N . TRP A 1 574 ? 36.357 15.685 -49.064 1.00 83.00 574 TRP A N 1
ATOM 4663 C CA . TRP A 1 574 ? 37.268 14.557 -48.808 1.00 83.00 574 TRP A CA 1
ATOM 4664 C C . TRP A 1 574 ? 38.301 14.828 -47.711 1.00 83.00 574 TRP A C 1
ATOM 4666 O O . TRP A 1 574 ? 38.778 13.900 -47.072 1.00 83.00 574 TRP A O 1
ATOM 4676 N N . ASN A 1 575 ? 38.611 16.098 -47.453 1.00 81.00 575 ASN A N 1
ATOM 4677 C CA . ASN A 1 575 ? 39.485 16.533 -46.365 1.00 81.00 575 ASN A CA 1
ATOM 4678 C C . ASN A 1 575 ? 38.811 16.569 -44.979 1.00 81.00 575 ASN A C 1
ATOM 4680 O O . ASN A 1 575 ? 39.501 16.780 -43.985 1.00 81.00 575 ASN A O 1
ATOM 4684 N N . LYS A 1 576 ? 37.486 16.417 -44.900 1.00 85.50 576 LYS A N 1
ATOM 4685 C CA . LYS A 1 576 ? 36.707 16.463 -43.651 1.00 85.50 576 LYS A CA 1
ATOM 4686 C C . LYS A 1 576 ? 36.093 15.120 -43.268 1.00 85.50 576 LYS A C 1
ATOM 4688 O O . LYS A 1 576 ? 35.736 14.935 -42.107 1.00 85.50 576 LYS A O 1
ATOM 4693 N N . VAL A 1 577 ? 35.988 14.191 -44.215 1.00 92.31 577 VAL A N 1
ATOM 4694 C CA . VAL A 1 577 ? 35.600 12.805 -43.938 1.00 92.31 577 VAL A CA 1
ATOM 4695 C C . VAL A 1 577 ? 36.834 11.941 -43.695 1.00 92.31 577 VAL A C 1
ATOM 4697 O O . VAL A 1 577 ? 37.923 12.219 -44.192 1.00 92.31 577 VAL A O 1
ATOM 4700 N N . ASN A 1 578 ? 36.663 10.854 -42.950 1.00 94.81 578 ASN A N 1
ATOM 4701 C CA . ASN A 1 578 ? 37.708 9.860 -42.750 1.00 94.81 578 ASN A CA 1
ATOM 4702 C C . ASN A 1 578 ? 37.528 8.754 -43.789 1.00 94.81 578 ASN A C 1
ATOM 4704 O O . ASN A 1 578 ? 36.635 7.913 -43.662 1.00 94.81 578 ASN A O 1
ATOM 4708 N N . VAL A 1 579 ? 38.351 8.782 -44.835 1.00 95.62 579 VAL A N 1
ATOM 4709 C CA . VAL A 1 579 ? 38.291 7.817 -45.940 1.00 95.62 579 VAL A CA 1
ATOM 4710 C C . VAL A 1 579 ? 38.810 6.454 -45.483 1.00 95.62 579 VAL A C 1
ATOM 4712 O O . VAL A 1 579 ? 39.915 6.343 -44.958 1.00 95.62 579 VAL A O 1
ATOM 4715 N N . LEU A 1 580 ? 38.011 5.413 -45.715 1.00 97.31 580 LEU A N 1
ATOM 4716 C CA . LEU A 1 580 ? 38.322 4.026 -45.364 1.00 97.31 580 LEU A CA 1
ATOM 4717 C C . LEU A 1 580 ? 38.760 3.208 -46.579 1.00 97.31 580 LEU A C 1
ATOM 4719 O O . LEU A 1 580 ? 39.658 2.372 -46.478 1.00 97.31 580 LEU A O 1
ATOM 4723 N N . ILE A 1 581 ? 38.114 3.441 -47.722 1.00 98.00 581 ILE A N 1
ATOM 4724 C CA . ILE A 1 581 ? 38.334 2.708 -48.971 1.00 98.00 581 ILE A CA 1
ATOM 4725 C C . ILE A 1 581 ? 38.380 3.713 -50.119 1.00 98.00 581 ILE A C 1
ATOM 4727 O O . ILE A 1 581 ? 37.518 4.590 -50.192 1.00 98.00 581 ILE A O 1
ATOM 4731 N N . THR A 1 582 ? 39.343 3.563 -51.026 1.00 97.25 582 THR A N 1
ATOM 4732 C CA . THR A 1 582 ? 39.370 4.254 -52.324 1.00 97.25 582 THR A CA 1
ATOM 4733 C C . THR A 1 582 ? 39.314 3.255 -53.474 1.00 97.25 582 THR A C 1
ATOM 4735 O O . THR A 1 582 ? 39.603 2.077 -53.282 1.00 97.25 582 THR A O 1
ATOM 4738 N N . ILE A 1 583 ? 38.954 3.704 -54.673 1.00 97.31 583 ILE A N 1
ATOM 4739 C CA . ILE A 1 583 ? 39.048 2.912 -55.907 1.00 97.31 583 ILE A CA 1
ATOM 4740 C C . ILE A 1 583 ? 40.271 3.339 -56.729 1.00 97.31 583 ILE A C 1
ATOM 4742 O O . ILE A 1 583 ? 40.658 4.507 -56.720 1.00 97.31 583 ILE A O 1
ATOM 4746 N N . ASP A 1 584 ? 40.908 2.393 -57.418 1.00 96.81 584 ASP A N 1
ATOM 4747 C CA . ASP A 1 584 ? 41.963 2.677 -58.394 1.00 96.81 584 ASP A CA 1
ATOM 4748 C C . ASP A 1 584 ? 41.354 2.957 -59.775 1.00 96.81 584 ASP A C 1
ATOM 4750 O O . ASP A 1 584 ? 40.960 2.029 -60.485 1.00 96.81 584 ASP A O 1
ATOM 4754 N N . GLU A 1 585 ? 41.321 4.225 -60.182 1.00 95.56 585 GLU A N 1
ATOM 4755 C CA . GLU A 1 585 ? 40.810 4.656 -61.492 1.00 95.56 585 GLU A CA 1
ATOM 4756 C C . GLU A 1 585 ? 41.604 4.123 -62.692 1.00 95.56 585 GLU A C 1
ATOM 4758 O O . GLU A 1 585 ? 41.133 4.208 -63.818 1.00 95.56 585 GLU A O 1
ATOM 4763 N N . LYS A 1 586 ? 42.786 3.521 -62.500 1.00 95.25 586 LYS A N 1
ATOM 4764 C CA . LYS A 1 586 ? 43.487 2.818 -63.591 1.00 95.25 586 LYS A CA 1
ATOM 4765 C C . LYS A 1 586 ? 42.946 1.414 -63.842 1.00 95.25 586 LYS A C 1
ATOM 4767 O O . LYS A 1 586 ? 43.293 0.796 -64.845 1.00 95.25 586 LYS A O 1
ATOM 4772 N N . SER A 1 587 ? 42.154 0.887 -62.910 1.00 95.56 587 SER A N 1
ATOM 4773 C CA . SER A 1 587 ? 41.630 -0.479 -62.967 1.00 95.56 587 SER A CA 1
ATOM 4774 C C . SER A 1 587 ? 40.252 -0.584 -63.623 1.00 95.56 587 SER A C 1
ATOM 4776 O O . SER A 1 587 ? 39.800 -1.700 -63.865 1.00 95.56 587 SER A O 1
ATOM 4778 N N . TYR A 1 588 ? 39.610 0.551 -63.920 1.00 95.19 588 TYR A N 1
ATOM 4779 C CA . TYR A 1 588 ? 38.284 0.645 -64.532 1.00 95.19 588 TYR A CA 1
ATOM 4780 C C . TYR A 1 588 ? 38.165 1.937 -65.363 1.00 95.19 588 TYR A C 1
ATOM 4782 O O . TYR A 1 588 ? 39.024 2.808 -65.276 1.00 95.19 588 TYR A O 1
ATOM 4790 N N . TYR A 1 589 ? 37.123 2.079 -66.184 1.00 93.88 589 TYR A N 1
ATOM 4791 C CA . TYR A 1 589 ? 36.920 3.266 -67.025 1.00 93.88 589 TYR A CA 1
ATOM 4792 C C . TYR A 1 589 ? 35.862 4.213 -66.451 1.00 93.88 589 TYR A C 1
ATOM 4794 O O . TYR A 1 589 ? 34.801 3.756 -66.034 1.00 93.88 589 TYR A O 1
ATOM 4802 N N . GLY A 1 590 ? 36.108 5.527 -66.532 1.00 92.00 590 GLY A N 1
ATOM 4803 C CA . GLY A 1 590 ? 35.124 6.583 -66.240 1.00 92.00 590 GLY A CA 1
ATOM 4804 C C . GLY A 1 590 ? 35.113 7.124 -64.803 1.00 92.00 590 GLY A C 1
ATOM 4805 O O . GLY A 1 590 ? 34.114 7.705 -64.384 1.00 92.00 590 GLY A O 1
ATOM 4806 N N . GLY A 1 591 ? 36.207 6.946 -64.056 1.00 92.06 591 GLY A N 1
ATOM 4807 C CA . GLY A 1 591 ? 36.452 7.695 -62.819 1.00 92.06 591 GLY A CA 1
ATOM 4808 C C . GLY A 1 591 ? 36.819 9.157 -63.095 1.00 92.06 591 GLY A C 1
ATOM 4809 O O . GLY A 1 591 ? 37.479 9.456 -64.092 1.00 92.06 591 GLY A O 1
ATOM 4810 N N . GLU A 1 592 ? 36.361 10.061 -62.229 1.00 92.88 592 GLU A N 1
ATOM 4811 C CA . GLU A 1 592 ? 36.501 11.520 -62.393 1.00 92.88 592 GLU A CA 1
ATOM 4812 C C . GLU A 1 592 ? 37.150 12.224 -61.180 1.00 92.88 592 GLU A C 1
ATOM 4814 O O . GLU A 1 592 ? 37.177 13.452 -61.108 1.00 92.88 592 GLU A O 1
ATOM 4819 N N . HIS A 1 593 ? 37.688 11.472 -60.215 1.00 89.19 593 HIS A N 1
ATOM 4820 C CA . HIS A 1 593 ? 38.238 11.980 -58.945 1.00 89.19 593 HIS A CA 1
ATOM 4821 C C . HIS A 1 593 ? 39.772 11.929 -58.883 1.00 89.19 593 HIS A C 1
ATOM 4823 O O . HIS A 1 593 ? 40.396 12.509 -57.986 1.00 89.19 593 HIS A O 1
ATOM 4829 N N . GLY A 1 594 ? 40.417 11.274 -59.847 1.00 86.62 594 GLY A N 1
ATOM 4830 C CA . GLY A 1 594 ? 41.864 11.219 -59.988 1.00 86.62 594 GLY A CA 1
ATOM 4831 C C . GLY A 1 594 ? 42.528 10.325 -58.940 1.00 86.62 594 GLY A C 1
ATOM 4832 O O . GLY A 1 594 ? 42.183 9.163 -58.752 1.00 86.62 594 GLY A O 1
ATOM 4833 N N . LYS A 1 595 ? 43.562 10.841 -58.259 1.00 83.94 595 LYS A N 1
ATOM 4834 C CA . LYS A 1 595 ? 44.396 10.021 -57.353 1.00 83.94 595 LYS A CA 1
ATOM 4835 C C . LYS A 1 595 ? 43.666 9.541 -56.095 1.00 83.94 595 LYS A C 1
ATOM 4837 O O . LYS A 1 595 ? 44.089 8.548 -55.509 1.00 83.94 595 LYS A O 1
ATOM 4842 N N . ILE A 1 596 ? 42.648 10.269 -55.637 1.00 87.38 596 ILE A N 1
ATOM 4843 C CA . ILE A 1 596 ? 41.896 9.943 -54.424 1.00 87.38 596 ILE A CA 1
ATOM 4844 C C . ILE A 1 596 ? 40.420 9.916 -54.796 1.00 87.38 596 ILE A C 1
ATOM 4846 O O . ILE A 1 596 ? 39.778 10.959 -54.849 1.00 87.38 596 ILE A O 1
ATOM 4850 N N . HIS A 1 597 ? 39.893 8.711 -55.005 1.00 94.69 597 HIS A N 1
ATOM 4851 C CA . HIS A 1 597 ? 38.477 8.473 -55.273 1.00 94.69 597 HIS A CA 1
ATOM 4852 C C . HIS A 1 597 ? 37.867 7.632 -54.140 1.00 94.69 597 HIS A C 1
ATOM 4854 O O . HIS A 1 597 ? 38.007 6.406 -54.148 1.00 94.69 597 HIS A O 1
ATOM 4860 N N . PRO A 1 598 ? 37.267 8.255 -53.106 1.00 95.44 598 PRO A N 1
ATOM 4861 C CA . PRO A 1 598 ? 36.690 7.543 -51.965 1.00 95.44 598 PRO A CA 1
ATOM 4862 C C . PRO A 1 598 ? 35.468 6.698 -52.338 1.00 95.44 598 PRO A C 1
ATOM 4864 O O . PRO A 1 598 ? 34.597 7.143 -53.075 1.00 95.44 598 PRO A O 1
ATOM 4867 N N . MET A 1 599 ? 35.390 5.496 -51.767 1.00 96.38 599 MET A N 1
ATOM 4868 C CA . MET A 1 599 ? 34.278 4.544 -51.919 1.00 96.38 599 MET A CA 1
ATOM 4869 C C . MET A 1 599 ? 33.623 4.174 -50.585 1.00 96.38 599 MET A C 1
ATOM 4871 O O . MET A 1 599 ? 32.517 3.645 -50.557 1.00 96.38 599 MET A O 1
ATOM 4875 N N . SER A 1 600 ? 34.289 4.426 -49.460 1.00 97.19 600 SER A N 1
ATOM 4876 C CA . SER A 1 600 ? 33.687 4.316 -48.131 1.00 97.19 600 SER A CA 1
ATOM 4877 C C . SER A 1 600 ? 34.391 5.262 -47.173 1.00 97.19 600 SER A C 1
ATOM 4879 O O . SER A 1 600 ? 35.614 5.429 -47.242 1.00 97.19 600 SER A O 1
ATOM 4881 N N . TRP A 1 601 ? 33.624 5.887 -46.287 1.00 96.62 601 TRP A N 1
ATOM 4882 C CA . TRP A 1 601 ? 34.129 6.846 -45.313 1.00 96.62 601 TRP A CA 1
ATOM 4883 C C . TRP A 1 601 ? 33.218 6.939 -44.091 1.00 96.62 601 TRP A C 1
ATOM 4885 O O . TRP A 1 601 ? 32.085 6.453 -44.081 1.00 96.62 601 TRP A O 1
ATOM 4895 N N . TYR A 1 602 ? 33.723 7.590 -43.047 1.00 96.50 602 TYR A N 1
ATOM 4896 C CA . TYR A 1 602 ? 32.937 7.938 -41.870 1.00 96.50 602 TYR A CA 1
ATOM 4897 C C . TYR A 1 602 ? 33.230 9.362 -41.395 1.00 96.50 602 TYR A C 1
ATOM 4899 O O . TYR A 1 602 ? 34.312 9.911 -41.624 1.00 96.50 602 TYR A O 1
ATOM 4907 N N . GLN A 1 603 ? 32.274 9.964 -40.695 1.00 94.44 603 GLN A N 1
ATOM 4908 C CA . GLN A 1 603 ? 32.440 11.289 -40.105 1.00 94.44 603 GLN A CA 1
ATOM 4909 C C . GLN A 1 603 ? 31.544 11.504 -38.887 1.00 94.44 603 GLN A C 1
ATOM 4911 O O . GLN A 1 603 ? 30.475 10.908 -38.758 1.00 94.44 603 GLN A O 1
ATOM 4916 N N . ASN A 1 604 ? 31.968 12.423 -38.021 1.00 93.94 604 ASN A N 1
ATOM 4917 C CA . ASN A 1 604 ? 31.065 13.059 -37.072 1.00 93.94 604 ASN A CA 1
ATOM 4918 C C . ASN A 1 604 ? 30.495 14.308 -37.746 1.00 93.94 604 ASN A C 1
ATOM 4920 O O . ASN A 1 604 ? 31.250 15.156 -38.215 1.00 93.94 604 ASN A O 1
ATOM 4924 N N . TYR A 1 605 ? 29.175 14.423 -37.773 1.00 93.12 605 TYR A N 1
ATOM 4925 C CA . TYR A 1 605 ? 28.469 15.563 -38.358 1.00 93.12 605 TYR A CA 1
ATOM 4926 C C . TYR A 1 605 ? 27.353 15.965 -37.399 1.00 93.12 605 TYR A C 1
ATOM 4928 O O . TYR A 1 605 ? 26.766 15.079 -36.795 1.00 93.12 605 TYR A O 1
ATOM 4936 N N . ASP A 1 606 ? 27.102 17.261 -37.213 1.00 93.12 606 ASP A N 1
ATOM 4937 C CA . ASP A 1 606 ? 25.970 17.836 -36.457 1.00 93.12 606 ASP A CA 1
ATOM 4938 C C . ASP A 1 606 ? 25.489 17.033 -35.219 1.00 93.12 606 ASP A C 1
ATOM 4940 O O . ASP A 1 606 ? 24.312 16.706 -35.069 1.00 93.12 606 ASP A O 1
ATOM 4944 N N . GLY A 1 607 ? 26.428 16.654 -34.341 1.00 90.44 607 GLY A N 1
ATOM 4945 C CA . GLY A 1 607 ? 26.159 15.929 -33.090 1.00 90.44 607 GLY A CA 1
ATOM 4946 C C . GLY A 1 607 ? 26.011 14.402 -33.197 1.00 90.44 607 GLY A C 1
ATOM 4947 O O . GLY A 1 607 ? 25.991 13.735 -32.163 1.00 90.44 607 GLY A O 1
ATOM 4948 N N . GLY A 1 608 ? 25.955 13.831 -34.403 1.00 94.00 608 GLY A N 1
ATOM 4949 C CA . GLY A 1 608 ? 25.832 12.391 -34.661 1.00 94.00 608 GLY A CA 1
ATOM 4950 C C . GLY A 1 608 ? 27.039 11.770 -35.378 1.00 94.00 608 GLY A C 1
ATOM 4951 O O . GLY A 1 608 ? 28.081 12.404 -35.568 1.00 94.00 608 GLY A O 1
ATOM 4952 N N . ARG A 1 609 ? 26.892 10.495 -35.763 1.00 95.50 609 ARG A N 1
ATOM 4953 C CA . ARG A 1 609 ? 27.921 9.698 -36.463 1.00 95.50 609 ARG A CA 1
ATOM 4954 C C . ARG A 1 609 ? 27.380 9.149 -37.773 1.00 95.50 609 ARG A C 1
ATOM 4956 O O . ARG A 1 609 ? 26.356 8.472 -37.762 1.00 95.50 609 ARG A O 1
ATOM 4963 N N . SER A 1 610 ? 28.103 9.359 -38.861 1.00 96.44 610 SER A N 1
ATOM 4964 C CA . SER A 1 610 ? 27.728 8.907 -40.198 1.00 96.44 610 SER A CA 1
ATOM 4965 C C . SER A 1 610 ? 28.767 7.934 -40.742 1.00 96.44 610 SER A C 1
ATOM 4967 O O . SER A 1 610 ? 29.971 8.178 -40.636 1.00 96.44 610 SER A O 1
ATOM 4969 N N . PHE A 1 611 ? 28.297 6.828 -41.309 1.00 97.88 611 PHE A N 1
ATOM 4970 C CA . PHE A 1 611 ? 29.095 5.891 -42.092 1.00 97.88 611 PHE A CA 1
ATOM 4971 C C . PHE A 1 611 ? 28.463 5.734 -43.470 1.00 97.88 611 PHE A C 1
ATOM 4973 O O . PHE A 1 611 ? 27.250 5.555 -43.578 1.00 97.88 611 PHE A O 1
ATOM 4980 N N . TYR A 1 612 ? 29.289 5.746 -44.510 1.00 97.50 612 TYR A N 1
ATOM 4981 C CA . TYR A 1 612 ? 28.852 5.519 -45.878 1.00 97.50 612 TYR A CA 1
ATOM 4982 C C . TYR A 1 612 ? 29.718 4.470 -46.578 1.00 97.50 612 TYR A C 1
ATOM 4984 O O . TYR A 1 612 ? 30.941 4.416 -46.396 1.00 97.50 612 TYR A O 1
ATOM 4992 N N . THR A 1 613 ? 29.083 3.651 -47.413 1.00 97.44 613 THR A N 1
ATOM 4993 C CA . THR A 1 613 ? 29.766 2.764 -48.357 1.00 97.44 613 THR A CA 1
ATOM 4994 C C . THR A 1 613 ? 29.041 2.764 -49.699 1.00 97.44 613 THR A C 1
ATOM 4996 O O . THR A 1 613 ? 27.831 2.570 -49.754 1.00 97.44 613 THR A O 1
ATOM 4999 N N . GLN A 1 614 ? 29.785 2.983 -50.782 1.00 95.31 614 GLN A N 1
ATOM 5000 C CA . GLN A 1 614 ? 29.291 3.004 -52.164 1.00 95.31 614 GLN A CA 1
ATOM 5001 C C . GLN A 1 614 ? 28.893 1.617 -52.681 1.00 95.31 614 GLN A C 1
ATOM 5003 O O . GLN A 1 614 ? 28.144 1.492 -53.645 1.00 95.31 614 GLN A O 1
ATOM 5008 N N . LEU A 1 615 ? 29.446 0.574 -52.076 1.00 94.75 615 LEU A N 1
ATOM 5009 C CA . LEU A 1 615 ? 29.323 -0.803 -52.538 1.00 94.75 615 LEU A CA 1
ATOM 5010 C C . LEU A 1 615 ? 27.875 -1.295 -52.462 1.00 94.75 615 LEU A C 1
ATOM 5012 O O . LEU A 1 615 ? 27.101 -0.750 -51.679 1.00 94.75 615 LEU A O 1
ATOM 5016 N N . SER A 1 616 ? 27.585 -2.412 -53.141 1.00 91.75 616 SER A N 1
ATOM 5017 C CA . SER A 1 616 ? 26.320 -3.177 -53.120 1.00 91.75 616 SER A CA 1
ATOM 5018 C C . SER A 1 616 ? 25.247 -2.817 -54.145 1.00 91.75 616 SER A C 1
ATOM 5020 O O . SER A 1 616 ? 24.075 -3.096 -53.904 1.00 91.75 616 SER A O 1
ATOM 5022 N N . HIS A 1 617 ? 25.627 -2.326 -55.331 1.00 93.50 617 HIS A N 1
ATOM 5023 C CA . HIS A 1 617 ? 24.683 -2.335 -56.458 1.00 93.50 617 HIS A CA 1
ATOM 5024 C C . HIS A 1 617 ? 24.288 -3.780 -56.807 1.00 93.50 617 HIS A C 1
ATOM 5026 O O . HIS A 1 617 ? 23.126 -4.090 -57.058 1.00 93.50 617 HIS A O 1
ATOM 5032 N N . GLN A 1 618 ? 25.260 -4.700 -56.818 1.00 89.75 618 GLN A N 1
ATOM 5033 C CA . GLN A 1 618 ? 24.999 -6.119 -57.077 1.00 89.75 618 GLN A CA 1
ATOM 5034 C C . GLN A 1 618 ? 24.414 -6.836 -55.857 1.00 89.75 618 GLN A C 1
ATOM 5036 O O . GLN A 1 618 ? 25.031 -6.843 -54.788 1.00 89.75 618 GLN A O 1
ATOM 5041 N N . GLN A 1 619 ? 23.298 -7.548 -56.053 1.00 87.31 619 GLN A N 1
ATOM 5042 C CA . GLN A 1 619 ? 22.669 -8.387 -55.024 1.00 87.31 619 GLN A CA 1
ATOM 5043 C C . GLN A 1 619 ? 23.642 -9.431 -54.447 1.00 87.31 619 GLN A C 1
ATOM 5045 O O . GLN A 1 619 ? 23.650 -9.669 -53.238 1.00 87.31 619 GLN A O 1
ATOM 5050 N N . ASP A 1 620 ? 24.522 -9.986 -55.283 1.00 89.50 620 ASP A N 1
ATOM 5051 C CA . ASP A 1 620 ? 25.544 -10.960 -54.877 1.00 89.50 620 ASP A CA 1
ATOM 5052 C C . ASP A 1 620 ? 26.539 -10.402 -53.849 1.00 89.50 620 ASP A C 1
ATOM 5054 O O . ASP A 1 620 ? 27.166 -11.167 -53.115 1.00 89.50 620 ASP A O 1
ATOM 5058 N N . SER A 1 621 ? 26.649 -9.073 -53.714 1.00 88.62 621 SER A N 1
ATOM 5059 C CA . SER A 1 621 ? 27.467 -8.450 -52.668 1.00 88.62 621 SER A CA 1
ATOM 5060 C C . SER A 1 621 ? 27.061 -8.929 -51.278 1.00 88.62 621 SER A C 1
ATOM 5062 O O . SER A 1 621 ? 27.928 -9.161 -50.442 1.00 88.62 621 SER A O 1
ATOM 5064 N N . TYR A 1 622 ? 25.767 -9.155 -51.037 1.00 90.56 622 TYR A N 1
ATOM 5065 C CA . TYR A 1 622 ? 25.262 -9.619 -49.743 1.00 90.56 622 TYR A CA 1
ATOM 5066 C C . TYR A 1 622 ? 25.557 -11.102 -49.454 1.00 90.56 622 TYR A C 1
ATOM 5068 O O . TYR A 1 622 ? 25.338 -11.550 -48.329 1.00 90.56 622 TYR A O 1
ATOM 5076 N N . LEU A 1 623 ? 26.081 -11.855 -50.429 1.00 91.38 623 LEU A N 1
ATOM 5077 C CA . LEU A 1 623 ? 26.587 -13.221 -50.243 1.00 91.38 623 LEU A CA 1
ATOM 5078 C C . LEU A 1 623 ? 28.096 -13.248 -49.938 1.00 91.38 623 LEU A C 1
ATOM 5080 O O . LEU A 1 623 ? 28.608 -14.245 -49.425 1.00 91.38 623 LEU A O 1
ATOM 5084 N N . ASP A 1 624 ? 28.815 -12.158 -50.216 1.00 93.69 624 ASP A N 1
ATOM 5085 C CA . ASP A 1 624 ? 30.243 -12.033 -49.939 1.00 93.69 624 ASP A CA 1
ATOM 5086 C C . ASP A 1 624 ? 30.490 -11.728 -48.455 1.00 93.69 624 ASP A C 1
ATOM 5088 O O . ASP A 1 624 ? 30.176 -10.651 -47.939 1.00 93.69 624 ASP A O 1
ATOM 5092 N N . SER A 1 625 ? 31.124 -12.676 -47.764 1.00 95.94 625 SER A N 1
ATOM 5093 C CA . SER A 1 625 ? 31.422 -12.554 -46.335 1.00 95.94 625 SER A CA 1
ATOM 5094 C C . SER A 1 625 ? 32.290 -11.339 -45.981 1.00 95.94 625 SER A C 1
ATOM 5096 O O . SER A 1 625 ? 32.132 -10.792 -44.887 1.00 95.94 625 SER A O 1
ATOM 5098 N N . LEU A 1 626 ? 33.166 -10.879 -46.885 1.00 96.94 626 LEU A N 1
ATOM 5099 C CA . LEU A 1 626 ? 33.996 -9.693 -46.660 1.00 96.94 626 LEU A CA 1
ATOM 5100 C C . LEU A 1 626 ? 33.149 -8.419 -46.667 1.00 96.94 626 LEU A C 1
ATOM 5102 O O . LEU A 1 626 ? 33.317 -7.567 -45.787 1.00 96.94 626 LEU A O 1
ATOM 5106 N N . PHE A 1 627 ? 32.207 -8.312 -47.607 1.00 96.62 627 PHE A N 1
ATOM 5107 C CA . PHE A 1 627 ? 31.282 -7.185 -47.679 1.00 96.62 627 PHE A CA 1
ATOM 5108 C C . PHE A 1 627 ? 30.304 -7.174 -46.502 1.00 96.62 627 PHE A C 1
ATOM 5110 O O . PHE A 1 627 ? 30.128 -6.138 -45.864 1.00 96.62 627 PHE A O 1
ATOM 5117 N N . VAL A 1 628 ? 29.723 -8.323 -46.149 1.00 96.56 628 VAL A N 1
ATOM 5118 C CA . VAL A 1 628 ? 28.798 -8.423 -45.007 1.00 96.56 628 VAL A CA 1
ATOM 5119 C C . VAL A 1 628 ? 29.480 -7.997 -43.704 1.00 96.56 628 VAL A C 1
ATOM 5121 O O . VAL A 1 628 ? 28.898 -7.254 -42.912 1.00 96.56 628 VAL A O 1
ATOM 5124 N N . GLN A 1 629 ? 30.734 -8.404 -43.488 1.00 96.94 629 GLN A N 1
ATOM 5125 C CA . GLN A 1 629 ? 31.514 -7.959 -42.330 1.00 96.94 629 GLN A CA 1
ATOM 5126 C C . GLN A 1 629 ? 31.855 -6.461 -42.388 1.00 96.94 629 GLN A C 1
ATOM 5128 O O . GLN A 1 629 ? 31.820 -5.794 -41.354 1.00 96.94 629 GLN A O 1
ATOM 5133 N N . HIS A 1 630 ? 32.127 -5.911 -43.577 1.00 97.94 630 HIS A N 1
ATOM 5134 C CA . HIS A 1 630 ? 32.335 -4.471 -43.759 1.00 97.94 630 HIS A CA 1
ATOM 5135 C C . HIS A 1 630 ? 31.086 -3.671 -43.377 1.00 97.94 630 HIS A C 1
ATOM 5137 O O . HIS A 1 630 ? 31.161 -2.741 -42.570 1.00 97.94 630 HIS A O 1
ATOM 5143 N N . LEU A 1 631 ? 29.920 -4.093 -43.865 1.00 97.12 631 LEU A N 1
ATOM 5144 C CA . LEU A 1 631 ? 28.645 -3.471 -43.534 1.00 97.12 631 LEU A CA 1
ATOM 5145 C C . LEU A 1 631 ? 28.329 -3.571 -42.034 1.00 97.12 631 LEU A C 1
ATOM 5147 O O . LEU A 1 631 ? 27.951 -2.577 -41.410 1.00 97.12 631 LEU A O 1
ATOM 5151 N N . LEU A 1 632 ? 28.537 -4.746 -41.431 1.00 95.81 632 LEU A N 1
ATOM 5152 C CA . LEU A 1 632 ? 28.352 -4.943 -39.993 1.00 95.81 632 LEU A CA 1
ATOM 5153 C C . LEU A 1 632 ? 29.233 -3.989 -39.175 1.00 95.81 632 LEU A C 1
ATOM 5155 O O . LEU A 1 632 ? 28.741 -3.368 -38.233 1.00 95.81 632 LEU A O 1
ATOM 5159 N N . GLY A 1 633 ? 30.510 -3.844 -39.536 1.00 96.44 633 GLY A N 1
ATOM 5160 C CA . GLY A 1 633 ? 31.416 -2.918 -38.860 1.00 96.44 633 GLY A CA 1
ATOM 5161 C C . GLY A 1 633 ? 30.967 -1.458 -38.987 1.00 96.44 633 GLY A C 1
ATOM 5162 O O . GLY A 1 633 ? 31.000 -0.720 -38.002 1.00 96.44 633 GLY A O 1
ATOM 5163 N N . GLY A 1 634 ? 30.467 -1.050 -40.158 1.00 96.75 634 GLY A N 1
ATOM 5164 C CA . GLY A 1 634 ? 29.908 0.289 -40.371 1.00 96.75 634 GLY A CA 1
ATOM 5165 C C . GLY A 1 634 ? 28.690 0.576 -39.488 1.00 96.75 634 GLY A C 1
ATOM 5166 O O . GLY A 1 634 ? 28.628 1.608 -38.814 1.00 96.75 634 GLY A O 1
ATOM 5167 N N . ILE A 1 635 ? 27.760 -0.381 -39.401 1.00 95.44 635 ILE A N 1
ATOM 5168 C CA . ILE A 1 635 ? 26.593 -0.300 -38.509 1.00 95.44 635 ILE A CA 1
ATOM 5169 C C . ILE A 1 635 ? 27.036 -0.228 -37.041 1.00 95.44 635 ILE A C 1
ATOM 5171 O O . ILE A 1 635 ? 26.547 0.612 -36.283 1.00 95.44 635 ILE A O 1
ATOM 5175 N N . GLN A 1 636 ? 27.999 -1.057 -36.629 1.00 93.31 636 GLN A N 1
ATOM 5176 C CA . GLN A 1 636 ? 28.535 -1.044 -35.264 1.00 93.31 636 GLN A CA 1
ATOM 5177 C C . GLN A 1 636 ? 29.170 0.302 -34.903 1.00 93.31 636 GLN A C 1
ATOM 5179 O O . GLN A 1 636 ? 28.943 0.803 -33.794 1.00 93.31 636 GLN A O 1
ATOM 5184 N N . TYR A 1 637 ? 29.916 0.913 -35.825 1.00 95.31 637 TYR A N 1
ATOM 5185 C CA . TYR A 1 637 ? 30.448 2.259 -35.642 1.00 95.31 637 TYR A CA 1
ATOM 5186 C C . TYR A 1 637 ? 29.319 3.285 -35.468 1.00 95.31 637 TYR A C 1
ATOM 5188 O O . TYR A 1 637 ? 29.312 4.018 -34.477 1.00 95.31 637 TYR A O 1
ATOM 5196 N N . ALA A 1 638 ? 28.321 3.305 -36.356 1.00 95.44 638 ALA A N 1
ATOM 5197 C CA . ALA A 1 638 ? 27.211 4.256 -36.268 1.00 95.44 638 ALA A CA 1
ATOM 5198 C C . ALA A 1 638 ? 26.468 4.139 -34.919 1.00 95.44 638 ALA A C 1
ATOM 5200 O O . ALA A 1 638 ? 26.192 5.142 -34.249 1.00 95.44 638 ALA A O 1
ATOM 5201 N N . MET A 1 639 ? 26.233 2.907 -34.463 1.00 89.56 639 MET A N 1
ATOM 5202 C CA . MET A 1 639 ? 25.559 2.618 -33.197 1.00 89.56 639 MET A CA 1
ATOM 5203 C C . MET A 1 639 ? 26.377 2.997 -31.954 1.00 89.56 639 MET A C 1
ATOM 5205 O O . MET A 1 639 ? 25.797 3.433 -30.961 1.00 89.56 639 MET A O 1
ATOM 5209 N N . THR A 1 640 ? 27.700 2.793 -31.966 1.00 87.25 640 THR A N 1
ATOM 5210 C CA . THR A 1 640 ? 28.514 2.793 -30.729 1.00 87.25 640 THR A CA 1
ATOM 5211 C C . THR A 1 640 ? 29.651 3.811 -30.691 1.00 87.25 640 THR A C 1
ATOM 5213 O O . THR A 1 640 ? 30.213 4.044 -29.624 1.00 87.25 640 THR A O 1
ATOM 5216 N N . GLY A 1 641 ? 30.026 4.391 -31.832 1.00 87.56 641 GLY A N 1
ATOM 5217 C CA . GLY A 1 641 ? 31.204 5.247 -31.986 1.00 87.56 641 GLY A CA 1
ATOM 5218 C C . GLY A 1 641 ? 32.544 4.516 -31.915 1.00 87.56 641 GLY A C 1
ATOM 5219 O O . GLY A 1 641 ? 33.588 5.164 -31.952 1.00 87.56 641 GLY A O 1
ATOM 5220 N N . ARG A 1 642 ? 32.550 3.181 -31.812 1.00 86.88 642 ARG A N 1
ATOM 5221 C CA . ARG A 1 642 ? 33.788 2.397 -31.778 1.00 86.88 642 ARG A CA 1
ATOM 5222 C C . ARG A 1 642 ? 34.388 2.299 -33.169 1.00 86.88 642 ARG A C 1
ATOM 5224 O O . ARG A 1 642 ? 33.730 1.844 -34.099 1.00 86.88 642 ARG A O 1
ATOM 5231 N N . THR A 1 643 ? 35.647 2.697 -33.279 1.00 86.62 643 THR A N 1
ATOM 5232 C CA . THR A 1 643 ? 36.408 2.636 -34.527 1.00 86.62 643 THR A CA 1
ATOM 5233 C C . THR A 1 643 ? 37.323 1.419 -34.609 1.00 86.62 643 THR A C 1
ATOM 5235 O O . THR A 1 643 ? 37.769 1.121 -35.703 1.00 86.62 643 THR A O 1
ATOM 5238 N N . LYS A 1 644 ? 37.587 0.687 -33.516 1.00 83.88 644 LYS A N 1
ATOM 5239 C CA . LYS A 1 644 ? 38.491 -0.481 -33.482 1.00 83.88 644 LYS A CA 1
ATOM 5240 C C . LYS A 1 644 ? 37.815 -1.710 -32.881 1.00 83.88 644 LYS A C 1
ATOM 5242 O O . LYS A 1 644 ? 37.112 -1.534 -31.858 1.00 83.88 644 LYS A O 1
#